Protein AF-A0A3D3RE46-F1 (afdb_monomer_lite)

Sequence (636 aa):
MPFPRSICSVCFSQMTVFLIVMELLYTAPLSAQSDPGNEQPGKTTVLKTFDPQTRKKFDQADKNEDGVLDQAEYLATLKPEHQQVGRRDFLITDQNQNLQMEFNEYHATPSVTLSQRLFPDPVSDRVQEQLTVLLRRFKVSDRNADDQFSEQEFREARITTAISGLAQTSFVDWDRDKNGQISQDEIQLLLEIAYGVRNVDGQLLREPSGRVVNLMLFNHLDSDHNGQLSAGELKPQLKGEQQVQELLKQADQNQDQQLSLEEWKTTTPCWIDPVYYFRRIDKNFDARLDPGELANDTGFHRDLAPYLIPAFDVNADGVLTLYEYLNTPITNPVVKWHVERKDKDNDGMLSEVEFDWDTGLTARSLICDYFALLDRDSNQRLDQGEFFLNTKAKTPRKLFDQADKNKDGVLDQLEYIATLKPEHQRVGRRDFLLSDHNQNQLMEFEEYFSTPSIPVAQRRCPDPVSDRVQQQLAALEELVRERDSNGDGDLSVQEFKESPFRFNIPGLEFTSFTHWDLNRNGQIARQELQLLLEIAYGVRTSDGQLLREPGVRVVNWMLFQHLDHDRNRLLSKGELKSRFKETQELQELLKQADQNQDGQLSLAEWKTTRHCWIDPIYYFKRIDKNFDARLDPEEL

Secondary structure (DSSP, 8-state):
---------------------------------------------------HHHHHHHHHH-SS-SSSB-HHHHHHTS-GGGHHHHHHHHHHH-SS-SS-B-HHHHTTSTTS-GGG-----HHHHHHHHHHHHHHHHHHHH-SS-SSEEEHHHHHHHTGGGTSTT-TT--HHHH-SS-SSEEEHHHHHHHHHHHTTSB-TT--B-B-TTS-EE-HHHHHHH-SS-SSEEEHHHHHHHHSSHHHHHHHHHHH-SS-SSEEEHHHHTTSGGGEE-HHHHHHHH--S-SSSB-HHHHHTSSSHHHHHHHHHHHHH-SS-SSSB-HHHHHTSGGG-TTS-TTSPEE-SS-SSSEETTTS----TTTTHHHHHHHHHHH-TT-SSEE-TTTS-EE--S--HHHHHHHH-SS-SSSEEHHHHHHTS-GGGHHHHHHHHHHH-SS-SSEE-HHHHTTSTTS-GGG-----HHHHHHHHHHHHHHHHHHTT-SSSSSSEEHHHHHS-------TT-TT--HHHH-SS-SSEE-HHHHHHHHHHHTTSB-TTS-BSEETTTEEE-HHHHHHH-SS-SSEEEHHHHTTTS-SSHHHHHHHHHH-SS-SSEEEHHHHTTSTTSEE-HHHHHHHH-SS-SS---TTT-

pLDDT: mean 83.28, std 17.37, range [22.92, 97.56]

Structure (mmCIF, N/CA/C/O backbone):
data_AF-A0A3D3RE46-F1
#
_entry.id   AF-A0A3D3RE46-F1
#
loop_
_atom_site.group_PDB
_atom_site.id
_atom_site.type_symbol
_atom_site.label_atom_id
_atom_site.label_alt_id
_atom_site.label_comp_id
_atom_site.label_asym_id
_atom_site.label_entity_id
_atom_site.label_seq_id
_atom_site.pdbx_PDB_ins_code
_atom_site.Cartn_x
_atom_site.Cartn_y
_atom_site.Cartn_z
_atom_site.occupancy
_atom_site.B_iso_or_equiv
_atom_site.auth_seq_id
_atom_site.auth_comp_id
_atom_site.auth_asym_id
_atom_site.auth_atom_id
_atom_site.pdbx_PDB_model_num
ATOM 1 N N . MET A 1 1 ? -4.884 51.781 26.459 1.00 29.83 1 MET A N 1
ATOM 2 C CA . MET A 1 1 ? -4.281 52.300 25.213 1.00 29.83 1 MET A CA 1
ATOM 3 C C . MET A 1 1 ? -3.743 51.111 24.436 1.00 29.83 1 MET A C 1
ATOM 5 O O . MET A 1 1 ? -3.029 50.323 25.045 1.00 29.83 1 MET A O 1
ATOM 9 N N . PRO A 1 2 ? -4.149 50.919 23.174 1.00 38.12 2 PRO A N 1
ATOM 10 C CA . PRO A 1 2 ? -3.748 49.775 22.366 1.00 38.12 2 PRO A CA 1
ATOM 11 C C . PRO A 1 2 ? -2.429 50.057 21.630 1.00 38.12 2 PRO A C 1
ATOM 13 O O . PRO A 1 2 ? -2.181 51.192 21.230 1.00 38.12 2 PRO A O 1
ATOM 16 N N . PHE A 1 3 ? -1.626 49.017 21.410 1.00 22.92 3 PHE A N 1
ATOM 17 C CA . PHE A 1 3 ? -0.589 48.983 20.373 1.00 22.92 3 PHE A CA 1
ATOM 18 C C . PHE A 1 3 ? -0.947 47.900 19.334 1.00 22.92 3 PHE A C 1
ATOM 20 O O . PHE A 1 3 ? -1.627 46.934 19.692 1.00 22.92 3 PHE A O 1
ATOM 27 N N . PRO A 1 4 ? -0.584 48.086 18.051 1.00 39.44 4 PRO A N 1
ATOM 28 C CA . PRO A 1 4 ? -1.258 47.451 16.923 1.00 39.44 4 PRO A CA 1
ATOM 29 C C . PRO A 1 4 ? -0.578 46.180 16.386 1.00 39.44 4 PRO A C 1
ATOM 31 O O . PRO A 1 4 ? 0.524 45.805 16.773 1.00 39.44 4 PRO A O 1
ATOM 34 N N . ARG A 1 5 ? -1.327 45.547 15.473 1.00 27.81 5 ARG A N 1
ATOM 35 C CA . ARG A 1 5 ? -1.104 44.305 14.721 1.00 27.81 5 ARG A CA 1
ATOM 36 C C . ARG A 1 5 ? -0.152 44.434 13.516 1.00 27.81 5 ARG A C 1
ATOM 38 O O . ARG A 1 5 ? -0.044 45.507 12.932 1.00 27.81 5 ARG A O 1
ATOM 45 N N . SER A 1 6 ? 0.277 43.241 13.070 1.00 26.31 6 SER A N 1
ATOM 46 C CA . SER A 1 6 ? 0.722 42.818 11.721 1.00 26.31 6 SER A CA 1
ATOM 47 C C . SER A 1 6 ? 2.144 43.240 11.325 1.00 26.31 6 SER A C 1
ATOM 49 O O . SER A 1 6 ? 2.565 44.344 11.622 1.00 26.31 6 SER A O 1
ATOM 51 N N . ILE A 1 7 ? 2.969 42.418 10.667 1.00 24.81 7 ILE A N 1
ATOM 52 C CA . ILE A 1 7 ? 2.729 41.457 9.575 1.00 24.81 7 ILE A CA 1
ATOM 53 C C . ILE A 1 7 ? 3.760 40.313 9.713 1.00 24.81 7 ILE A C 1
ATOM 55 O O . ILE A 1 7 ? 4.947 40.593 9.848 1.00 24.81 7 ILE A O 1
ATOM 59 N N . CYS A 1 8 ? 3.346 39.043 9.643 1.00 24.08 8 CYS A N 1
ATOM 60 C CA . CYS A 1 8 ? 4.263 37.930 9.362 1.00 24.08 8 CYS A CA 1
ATOM 61 C C . CYS A 1 8 ? 3.879 37.336 8.008 1.00 24.08 8 CYS A C 1
ATOM 63 O O . CYS A 1 8 ? 2.760 36.864 7.815 1.00 24.08 8 CYS A O 1
ATOM 65 N N . SER A 1 9 ? 4.808 37.474 7.068 1.00 23.09 9 SER A N 1
ATOM 66 C CA . SER A 1 9 ? 4.725 37.027 5.686 1.00 23.09 9 SER A CA 1
ATOM 67 C C . SER A 1 9 ? 4.684 35.501 5.641 1.00 23.09 9 SER A C 1
ATOM 69 O O . SER A 1 9 ? 5.592 34.843 6.142 1.00 23.09 9 SER A O 1
ATOM 71 N N . VAL A 1 10 ? 3.638 34.943 5.038 1.00 26.22 10 VAL A N 1
ATOM 72 C CA . VAL A 1 10 ? 3.577 33.530 4.657 1.00 26.22 10 VAL A CA 1
ATOM 73 C C . VAL A 1 10 ? 4.474 33.363 3.430 1.00 26.22 10 VAL A C 1
ATOM 75 O O . VAL A 1 10 ? 4.185 33.920 2.372 1.00 26.22 10 VAL A O 1
ATOM 78 N N . CYS A 1 11 ? 5.587 32.643 3.573 1.00 23.94 11 CYS A N 1
ATOM 79 C CA . CYS A 1 11 ? 6.398 32.210 2.440 1.00 23.94 11 CYS A CA 1
ATOM 80 C C . CYS A 1 11 ? 5.636 31.122 1.674 1.00 23.94 11 CYS A C 1
ATOM 82 O O . CYS A 1 11 ? 5.596 29.971 2.096 1.00 23.94 11 CYS A O 1
ATOM 84 N N . PHE A 1 12 ? 5.037 31.493 0.544 1.00 23.69 12 PHE A N 1
ATOM 85 C CA . PHE A 1 12 ? 4.689 30.549 -0.513 1.00 23.69 12 PHE A CA 1
ATOM 86 C C . PHE A 1 12 ? 5.993 30.066 -1.160 1.00 23.69 12 PHE A C 1
ATOM 88 O O . PHE A 1 12 ? 6.699 30.853 -1.792 1.00 23.69 12 PHE A O 1
ATOM 95 N N . SER A 1 13 ? 6.333 28.791 -0.974 1.00 25.16 13 SER A N 1
ATOM 96 C CA . SER A 1 13 ? 7.444 28.158 -1.687 1.00 25.16 13 SER A CA 1
ATOM 97 C C . SER A 1 13 ? 7.024 27.921 -3.140 1.00 25.16 13 SER A C 1
ATOM 99 O O . SER A 1 13 ? 6.034 27.241 -3.405 1.00 25.16 13 SER A O 1
ATOM 101 N N . GLN A 1 14 ? 7.739 28.538 -4.080 1.00 24.30 14 GLN A N 1
ATOM 102 C CA . GLN A 1 14 ? 7.546 28.358 -5.516 1.00 24.30 14 GLN A CA 1
ATOM 103 C C . GLN A 1 14 ? 8.017 26.955 -5.928 1.00 24.30 14 GLN A C 1
ATOM 105 O O . GLN A 1 14 ? 9.212 26.661 -5.882 1.00 24.30 14 GLN A O 1
ATOM 110 N N . MET A 1 15 ? 7.092 26.100 -6.373 1.00 26.78 15 MET A N 1
ATOM 111 C CA . MET A 1 15 ? 7.427 24.854 -7.067 1.00 26.78 15 MET A CA 1
ATOM 112 C C . MET A 1 15 ? 8.141 25.181 -8.381 1.00 26.78 15 MET A C 1
ATOM 114 O O . MET A 1 15 ? 7.550 25.731 -9.307 1.00 26.78 15 MET A O 1
ATOM 118 N N . THR A 1 16 ? 9.420 24.824 -8.472 1.00 25.83 16 THR A N 1
ATOM 119 C CA . THR A 1 16 ? 10.149 24.796 -9.741 1.00 25.83 16 THR A CA 1
ATOM 120 C C . THR A 1 16 ? 10.298 23.339 -10.155 1.00 25.83 16 THR A C 1
ATOM 122 O O . THR A 1 16 ? 11.203 22.651 -9.697 1.00 25.83 16 THR A O 1
ATOM 125 N N . VAL A 1 17 ? 9.395 22.861 -11.013 1.00 29.03 17 VAL A N 1
ATOM 126 C CA . VAL A 1 17 ? 9.581 21.601 -11.741 1.00 29.03 17 VAL A CA 1
ATOM 127 C C . VAL A 1 17 ? 10.689 21.836 -12.774 1.00 29.03 17 VAL A C 1
ATOM 129 O O . VAL A 1 17 ? 10.564 22.705 -13.643 1.00 29.03 17 VAL A O 1
ATOM 132 N N . PHE A 1 18 ? 11.809 21.123 -12.639 1.00 24.66 18 PHE A N 1
ATOM 133 C CA . PHE A 1 18 ? 12.880 21.089 -13.635 1.00 24.66 18 PHE A CA 1
ATOM 134 C C . PHE A 1 18 ? 12.578 19.971 -14.639 1.00 24.66 18 PHE A C 1
ATOM 136 O O . PHE A 1 18 ? 12.543 18.801 -14.272 1.00 24.66 18 PHE A O 1
ATOM 143 N N . LEU A 1 19 ? 12.366 20.338 -15.903 1.00 28.62 19 LEU A N 1
ATOM 144 C CA . LEU A 1 19 ? 12.263 19.419 -17.037 1.00 28.62 19 LEU A CA 1
ATOM 145 C C . LEU A 1 19 ? 13.522 19.582 -17.894 1.00 28.62 19 LEU A C 1
ATOM 147 O O . LEU A 1 19 ? 13.825 20.682 -18.357 1.00 28.62 19 LEU A O 1
ATOM 151 N N . ILE A 1 20 ? 14.262 18.489 -18.082 1.00 27.08 20 ILE A N 1
ATOM 152 C CA . ILE A 1 20 ? 15.327 18.396 -19.082 1.00 27.08 20 ILE A CA 1
ATOM 153 C C . ILE A 1 20 ? 14.643 18.059 -20.408 1.00 27.08 20 ILE A C 1
ATOM 155 O O . ILE A 1 20 ? 14.152 16.950 -20.595 1.00 27.08 20 ILE A O 1
ATOM 159 N N . VAL A 1 21 ? 14.586 19.032 -21.316 1.00 23.14 21 VAL A N 1
ATOM 160 C CA . VAL A 1 21 ? 14.157 18.822 -22.703 1.00 23.14 21 VAL A CA 1
ATOM 161 C C . VAL A 1 21 ? 15.353 18.258 -23.470 1.00 23.14 21 VAL A C 1
ATOM 163 O O . VAL A 1 21 ? 16.358 18.949 -23.629 1.00 23.14 21 VAL A O 1
ATOM 166 N N . MET A 1 22 ? 15.267 17.008 -23.930 1.00 26.94 22 MET A N 1
ATOM 167 C CA . MET A 1 22 ? 16.181 16.471 -24.941 1.00 26.94 22 MET A CA 1
ATOM 168 C C . MET A 1 22 ? 15.450 16.386 -26.280 1.00 26.94 22 MET A C 1
ATOM 170 O O . MET A 1 22 ? 14.496 15.626 -26.430 1.00 26.94 22 MET A O 1
ATOM 174 N N . GLU A 1 23 ? 15.909 17.182 -27.246 1.00 23.83 23 GLU A N 1
ATOM 175 C CA . GLU A 1 23 ? 15.525 17.072 -28.651 1.00 23.83 23 GLU A CA 1
ATOM 176 C C . GLU A 1 23 ? 16.027 15.742 -29.226 1.00 23.83 23 GLU A C 1
ATOM 178 O O . GLU A 1 23 ? 17.232 15.511 -29.336 1.00 23.83 23 GLU A O 1
ATOM 183 N N . LEU A 1 24 ? 15.102 14.890 -29.664 1.00 25.38 24 LEU A N 1
ATOM 184 C CA . LEU A 1 24 ? 15.370 13.866 -30.668 1.00 25.38 24 LEU A CA 1
ATOM 185 C C . LEU A 1 24 ? 14.284 13.962 -31.740 1.00 25.38 24 LEU A C 1
ATOM 187 O O . LEU A 1 24 ? 13.120 13.648 -31.513 1.00 25.38 24 LEU A O 1
ATOM 191 N N . LEU A 1 25 ? 14.691 14.430 -32.919 1.00 23.22 25 LEU A N 1
ATOM 192 C CA . LEU A 1 25 ? 13.884 14.443 -34.133 1.00 23.22 25 LEU A CA 1
ATOM 193 C C . LEU A 1 25 ? 13.619 13.003 -34.583 1.00 23.22 25 LEU A C 1
ATOM 195 O O . LEU A 1 25 ? 14.518 12.358 -35.116 1.00 23.22 25 LEU A O 1
ATOM 199 N N . TYR A 1 26 ? 12.383 12.528 -34.444 1.00 26.00 26 TYR A N 1
ATOM 200 C CA . TYR A 1 26 ? 11.872 11.405 -35.228 1.00 26.00 26 TYR A CA 1
ATOM 201 C C . TYR A 1 26 ? 10.433 11.690 -35.655 1.00 26.00 26 TYR A C 1
ATOM 203 O O . TYR A 1 26 ? 9.526 11.793 -34.838 1.00 26.00 26 TYR A O 1
ATOM 211 N N . THR A 1 27 ? 10.239 11.822 -36.965 1.00 25.58 27 THR A N 1
ATOM 212 C CA . THR A 1 27 ? 8.927 11.762 -37.610 1.00 25.58 27 THR A CA 1
ATOM 213 C C . THR A 1 27 ? 8.764 10.355 -38.178 1.00 25.58 27 THR A C 1
ATOM 215 O O . THR A 1 27 ? 9.603 9.896 -38.951 1.00 25.58 27 THR A O 1
ATOM 218 N N . ALA A 1 28 ? 7.700 9.655 -37.796 1.00 23.77 28 ALA A N 1
ATOM 219 C CA . ALA A 1 28 ? 7.234 8.459 -38.489 1.00 23.77 28 ALA A CA 1
ATOM 220 C C . ALA A 1 28 ? 5.697 8.491 -38.518 1.00 23.77 28 ALA A C 1
ATOM 222 O O . ALA A 1 28 ? 5.090 8.761 -37.482 1.00 23.77 28 ALA A O 1
ATOM 223 N N . PRO A 1 29 ? 5.053 8.264 -39.676 1.00 25.03 29 PRO A N 1
ATOM 224 C CA . PRO A 1 29 ? 3.605 8.284 -39.771 1.00 25.03 29 PRO A CA 1
ATOM 225 C C . PRO A 1 29 ? 3.056 6.910 -39.378 1.00 25.03 29 PRO A C 1
ATOM 227 O O . PRO A 1 29 ? 3.472 5.890 -39.924 1.00 25.03 29 PRO A O 1
ATOM 230 N N . LEU A 1 30 ? 2.088 6.880 -38.468 1.00 25.97 30 LEU A N 1
ATOM 231 C CA . LEU A 1 30 ? 1.232 5.717 -38.256 1.00 25.97 30 LEU A CA 1
ATOM 232 C C . LEU A 1 30 ? -0.183 6.110 -38.668 1.00 25.97 30 LEU A C 1
ATOM 234 O O . LEU A 1 30 ? -0.913 6.743 -37.915 1.00 25.97 30 LEU A O 1
ATOM 238 N N . SER A 1 31 ? -0.550 5.750 -39.900 1.00 26.19 31 SER A N 1
ATOM 239 C CA . SER A 1 31 ? -1.950 5.610 -40.289 1.00 26.19 31 SER A CA 1
ATOM 240 C C . SER A 1 31 ? -2.293 4.126 -40.269 1.00 26.19 31 SER A C 1
ATOM 242 O O . SER A 1 31 ? -1.742 3.358 -41.060 1.00 26.19 31 SER A O 1
ATOM 244 N N . ALA A 1 32 ? -3.220 3.731 -39.411 1.00 24.84 32 ALA A N 1
ATOM 245 C CA . ALA A 1 32 ? -4.003 2.521 -39.597 1.00 24.84 32 ALA A CA 1
ATOM 246 C C . ALA A 1 32 ? -5.368 2.761 -38.949 1.00 24.84 32 ALA A C 1
ATOM 248 O O . ALA A 1 32 ? -5.522 2.676 -37.736 1.00 24.84 32 ALA A O 1
ATOM 249 N N . GLN A 1 33 ? -6.338 3.135 -39.782 1.00 26.25 33 GLN A N 1
ATOM 250 C CA . GLN A 1 33 ? -7.754 3.071 -39.438 1.00 26.25 33 GLN A CA 1
ATOM 251 C C . GLN A 1 33 ? -8.125 1.602 -39.200 1.00 26.25 33 GLN A C 1
ATOM 253 O O . GLN A 1 33 ? -7.774 0.748 -40.016 1.00 26.25 33 GLN A O 1
ATOM 258 N N . SER A 1 34 ? -8.854 1.317 -38.124 1.00 25.66 34 SER A N 1
ATOM 259 C CA . SER A 1 34 ? -9.624 0.078 -37.993 1.00 25.66 34 SER A CA 1
ATOM 260 C C . SER A 1 34 ? -11.085 0.438 -37.724 1.00 25.66 34 SER A C 1
ATOM 262 O O . SER A 1 34 ? -11.384 1.258 -36.859 1.00 25.66 34 SER A O 1
ATOM 264 N N . ASP A 1 35 ? -11.964 -0.112 -38.563 1.00 24.55 35 ASP A N 1
ATOM 265 C CA . ASP A 1 35 ? -13.424 -0.045 -38.455 1.00 24.55 35 ASP A CA 1
ATOM 266 C C . ASP A 1 35 ? -13.905 -0.882 -37.252 1.00 24.55 35 ASP A C 1
ATOM 268 O O . ASP A 1 35 ? -13.325 -1.938 -36.981 1.00 24.55 35 ASP A O 1
ATOM 272 N N . PRO A 1 36 ? -14.979 -0.475 -36.550 1.00 27.50 36 PRO A N 1
ATOM 273 C CA . PRO A 1 36 ? -15.472 -1.171 -35.374 1.00 27.50 36 PRO A CA 1
ATOM 274 C C . PRO A 1 36 ? -16.465 -2.259 -35.790 1.00 27.50 36 PRO A C 1
ATOM 276 O O . PRO A 1 36 ? -17.552 -1.980 -36.298 1.00 27.50 36 PRO A O 1
ATOM 279 N N . GLY A 1 37 ? -16.119 -3.520 -35.554 1.00 25.09 37 GLY A N 1
ATOM 280 C CA . GLY A 1 37 ? -17.074 -4.600 -35.740 1.00 25.09 37 GLY A CA 1
ATOM 281 C C . GLY A 1 37 ? -16.471 -5.979 -35.569 1.00 25.09 37 GLY A C 1
ATOM 282 O O . GLY A 1 37 ? -15.948 -6.536 -36.528 1.00 25.09 37 GLY A O 1
ATOM 283 N N . ASN A 1 38 ? -16.714 -6.550 -34.387 1.00 27.88 38 ASN A N 1
ATOM 284 C CA . ASN A 1 38 ? -16.728 -7.987 -34.107 1.00 27.88 38 ASN A CA 1
ATOM 285 C C . ASN A 1 38 ? -15.382 -8.632 -33.721 1.00 27.88 38 ASN A C 1
ATOM 287 O O . ASN A 1 38 ? -14.780 -9.338 -34.524 1.00 27.88 38 ASN A O 1
ATOM 291 N N . GLU A 1 39 ? -14.988 -8.503 -32.451 1.00 25.09 39 GLU A N 1
ATOM 292 C CA . GLU A 1 39 ? -14.120 -9.485 -31.785 1.00 25.09 39 GLU A CA 1
ATOM 293 C C . GLU A 1 39 ? -14.696 -9.817 -30.398 1.00 25.09 39 GLU A C 1
ATOM 295 O O . GLU A 1 39 ? -14.944 -8.930 -29.586 1.00 25.09 39 GLU A O 1
ATOM 300 N N . GLN A 1 40 ? -14.974 -11.105 -30.168 1.00 25.12 40 GLN A N 1
ATOM 301 C CA . GLN A 1 40 ? -15.312 -11.671 -28.859 1.00 25.12 40 GLN A CA 1
ATOM 302 C C . GLN A 1 40 ? -14.033 -11.832 -28.015 1.00 25.12 40 GLN A C 1
ATOM 304 O O . GLN A 1 40 ? -12.970 -12.092 -28.588 1.00 25.12 40 GLN A O 1
ATOM 309 N N . PRO A 1 41 ? -14.105 -11.766 -26.674 1.00 29.50 41 PRO A N 1
ATOM 310 C CA . PRO A 1 41 ? -12.934 -11.782 -25.814 1.00 29.50 41 PRO A CA 1
ATOM 311 C C . PRO A 1 41 ? -12.558 -13.230 -25.504 1.00 29.50 41 PRO A C 1
ATOM 313 O O . PRO A 1 41 ? -13.207 -13.936 -24.737 1.00 29.50 41 PRO A O 1
ATOM 316 N N . GLY A 1 42 ? -11.489 -13.698 -26.136 1.00 26.16 42 GLY A N 1
ATOM 317 C CA . GLY A 1 42 ? -10.879 -14.982 -25.836 1.00 26.16 42 GLY A CA 1
ATOM 318 C C . GLY A 1 42 ? -9.372 -14.818 -25.780 1.00 26.16 42 GLY A C 1
ATOM 319 O O . GLY A 1 42 ? -8.736 -14.782 -26.824 1.00 26.16 42 GLY A O 1
ATOM 320 N N . LYS A 1 43 ? -8.815 -14.733 -24.563 1.00 33.62 43 LYS A N 1
ATOM 321 C CA . LYS A 1 43 ? -7.374 -14.826 -24.259 1.00 33.62 43 LYS A CA 1
ATOM 322 C C . LYS A 1 43 ? -6.462 -14.167 -25.301 1.00 33.62 43 LYS A C 1
ATOM 324 O O . LYS A 1 43 ? -5.667 -14.842 -25.952 1.00 33.62 43 LYS A O 1
ATOM 329 N N . THR A 1 44 ? -6.507 -12.846 -25.404 1.00 25.31 44 THR A N 1
ATOM 330 C CA . THR A 1 44 ? -5.494 -12.107 -26.159 1.00 25.31 44 THR A CA 1
ATOM 331 C C . THR A 1 44 ? -4.501 -11.485 -25.188 1.00 25.31 44 THR A C 1
ATOM 333 O O . THR A 1 44 ? -4.425 -10.272 -25.023 1.00 25.31 44 THR A O 1
ATOM 336 N N . THR A 1 45 ? -3.628 -12.323 -24.616 1.00 29.20 45 THR A N 1
ATOM 337 C CA . THR A 1 45 ? -2.221 -11.918 -24.605 1.00 29.20 45 THR A CA 1
ATOM 338 C C . THR A 1 45 ? -1.901 -11.711 -26.076 1.00 29.20 45 THR A C 1
ATOM 340 O O . THR A 1 45 ? -1.714 -12.678 -26.815 1.00 29.20 45 THR A O 1
ATOM 343 N N . VAL A 1 46 ? -1.960 -10.468 -26.555 1.00 30.94 46 VAL A N 1
ATOM 344 C CA . VAL A 1 46 ? -1.400 -10.129 -27.857 1.00 30.94 46 VAL A CA 1
ATOM 345 C C . VAL A 1 46 ? 0.094 -10.381 -27.695 1.00 30.94 46 VAL A C 1
ATOM 347 O O . VAL A 1 46 ? 0.860 -9.485 -27.347 1.00 30.94 46 VAL A O 1
ATOM 350 N N . LEU A 1 47 ? 0.512 -11.629 -27.914 1.00 35.00 47 LEU A N 1
ATOM 351 C CA . LEU A 1 47 ? 1.846 -11.953 -28.370 1.00 35.00 47 LEU A CA 1
ATOM 352 C C . LEU A 1 47 ? 1.979 -11.181 -29.679 1.00 35.00 47 LEU A C 1
ATOM 354 O O . LEU A 1 47 ? 1.661 -11.689 -30.754 1.00 35.00 47 LEU A O 1
ATOM 358 N N . LYS A 1 48 ? 2.387 -9.908 -29.585 1.00 44.66 48 LYS A N 1
ATOM 359 C CA . LYS A 1 48 ? 3.005 -9.209 -30.706 1.00 44.66 48 LYS A CA 1
ATOM 360 C C . LYS A 1 48 ? 4.041 -10.200 -31.205 1.00 44.66 48 LYS A C 1
ATOM 362 O O . LYS A 1 48 ? 4.955 -10.535 -30.457 1.00 44.66 48 LYS A O 1
ATOM 367 N N . THR A 1 49 ? 3.848 -10.730 -32.409 1.00 48.28 49 THR A N 1
ATOM 368 C CA . THR A 1 49 ? 4.817 -11.615 -33.057 1.00 48.28 49 THR A CA 1
ATOM 369 C C . THR A 1 49 ? 6.190 -10.985 -32.880 1.00 48.28 49 THR A C 1
ATOM 371 O O . THR A 1 49 ? 6.408 -9.874 -33.374 1.00 48.28 49 THR A O 1
ATOM 374 N N . PHE A 1 50 ? 7.042 -11.631 -32.080 1.00 62.69 50 PHE A N 1
ATOM 375 C CA . PHE A 1 50 ? 8.299 -11.043 -31.637 1.00 62.69 50 PHE A CA 1
ATOM 376 C C . PHE A 1 50 ? 9.118 -10.611 -32.849 1.00 62.69 50 PHE A C 1
ATOM 378 O O . PHE A 1 50 ? 9.165 -11.320 -33.857 1.00 62.69 50 PHE A O 1
ATOM 385 N N . ASP A 1 51 ? 9.745 -9.437 -32.756 1.00 72.31 51 ASP A N 1
ATOM 386 C CA . ASP A 1 51 ? 10.579 -8.920 -33.834 1.00 72.31 51 ASP A CA 1
ATOM 387 C C . ASP A 1 51 ? 11.704 -9.926 -34.132 1.00 72.31 51 ASP A C 1
ATOM 389 O O . ASP A 1 51 ? 12.537 -10.191 -33.252 1.00 72.31 51 ASP A O 1
ATOM 393 N N . PRO A 1 52 ? 11.772 -10.479 -35.359 1.00 80.25 52 PRO A N 1
ATOM 394 C CA . PRO A 1 52 ? 12.823 -11.414 -35.742 1.00 80.25 52 PRO A CA 1
ATOM 395 C C . PRO A 1 52 ? 14.233 -10.852 -35.521 1.00 80.25 52 PRO A C 1
ATOM 397 O O . PRO A 1 52 ? 15.180 -11.618 -35.338 1.00 80.25 52 PRO A O 1
ATOM 400 N N . GLN A 1 53 ? 14.398 -9.522 -35.521 1.00 84.69 53 GLN A N 1
ATOM 401 C CA . GLN A 1 53 ? 15.685 -8.891 -35.233 1.00 84.69 53 GLN A CA 1
ATOM 402 C C . GLN A 1 53 ? 16.104 -9.030 -33.767 1.00 84.69 53 GLN A C 1
ATOM 404 O O . GLN A 1 53 ? 17.282 -9.269 -33.504 1.00 84.69 53 GLN A O 1
ATOM 409 N N . THR A 1 54 ? 15.169 -8.910 -32.822 1.00 86.62 54 THR A N 1
ATOM 410 C CA . THR A 1 54 ? 15.444 -9.069 -31.386 1.00 86.62 54 THR A CA 1
ATOM 411 C C . THR A 1 54 ? 15.815 -10.511 -31.071 1.00 86.62 54 THR A C 1
ATOM 413 O O . THR A 1 54 ? 16.832 -10.745 -30.419 1.00 86.62 54 THR A O 1
ATOM 416 N N . ARG A 1 55 ? 15.086 -11.478 -31.646 1.00 89.56 55 ARG A N 1
ATOM 417 C CA . ARG A 1 55 ? 15.428 -12.901 -31.525 1.00 89.56 55 ARG A CA 1
ATOM 418 C C . ARG A 1 55 ? 16.818 -13.214 -32.065 1.00 89.56 55 ARG A C 1
ATOM 420 O O . ARG A 1 55 ? 17.618 -13.840 -31.385 1.00 89.56 55 ARG A O 1
ATOM 427 N N . LYS A 1 56 ? 17.153 -12.677 -33.238 1.00 89.69 56 LYS A N 1
ATOM 428 C CA . LYS A 1 56 ? 18.483 -12.854 -33.825 1.00 89.69 56 LYS A CA 1
ATOM 429 C C . LYS A 1 56 ? 19.607 -12.283 -32.952 1.00 89.69 56 LYS A C 1
ATOM 431 O O . LYS A 1 56 ? 20.695 -12.844 -32.956 1.00 89.69 56 LYS A O 1
ATOM 436 N N . LYS A 1 57 ? 19.386 -11.167 -32.245 1.00 91.00 57 LYS A N 1
ATOM 437 C CA . LYS A 1 57 ? 20.385 -10.611 -31.312 1.00 91.00 57 LYS A CA 1
ATOM 438 C C . LYS A 1 57 ? 20.584 -11.513 -30.095 1.00 91.00 57 LYS A C 1
ATOM 440 O O . LYS A 1 57 ? 21.726 -11.706 -29.697 1.00 91.00 57 LYS A O 1
ATOM 445 N N . PHE A 1 58 ? 19.498 -12.063 -29.554 1.00 92.94 58 PHE A N 1
ATOM 446 C CA . PHE A 1 58 ? 19.542 -13.035 -28.463 1.00 92.94 58 PHE A CA 1
ATOM 447 C C . PHE A 1 58 ? 20.305 -14.299 -28.873 1.00 92.94 58 PHE A C 1
ATOM 449 O O . PHE A 1 58 ? 21.320 -14.612 -28.267 1.00 92.94 58 PHE A O 1
ATOM 456 N N . ASP A 1 59 ? 19.925 -14.931 -29.989 1.00 92.81 59 ASP A N 1
ATOM 457 C CA . ASP A 1 59 ? 20.594 -16.147 -30.482 1.00 92.81 59 ASP A CA 1
ATOM 458 C C . ASP A 1 59 ? 22.075 -15.898 -30.859 1.00 92.81 59 ASP A C 1
ATOM 460 O O . ASP A 1 59 ? 22.879 -16.816 -30.932 1.00 92.81 59 ASP A O 1
ATOM 464 N N . GLN A 1 60 ? 22.466 -14.650 -31.155 1.00 91.88 60 GLN A N 1
ATOM 465 C CA . GLN A 1 60 ? 23.873 -14.287 -31.381 1.00 91.88 60 GLN A CA 1
ATOM 466 C C . GLN A 1 60 ? 24.672 -14.128 -30.083 1.00 91.88 60 GLN A C 1
ATOM 468 O O . GLN A 1 60 ? 25.908 -14.239 -30.115 1.00 91.88 60 GLN A O 1
ATOM 473 N N . ALA A 1 61 ? 23.990 -13.776 -28.995 1.00 91.75 61 ALA A N 1
ATOM 474 C CA . ALA A 1 61 ? 24.558 -13.625 -27.667 1.00 91.75 61 ALA A CA 1
ATOM 475 C C . ALA A 1 61 ? 24.748 -14.990 -26.995 1.00 91.75 61 ALA A C 1
ATOM 477 O O . ALA A 1 61 ? 25.802 -15.190 -26.400 1.00 91.75 61 ALA A O 1
ATOM 478 N N . ASP A 1 62 ? 23.796 -15.905 -27.194 1.00 94.69 62 ASP A N 1
ATOM 479 C CA . ASP A 1 62 ? 23.818 -17.299 -26.740 1.00 94.69 62 ASP A CA 1
ATOM 480 C C . ASP A 1 62 ? 24.946 -18.052 -27.469 1.00 94.69 62 ASP A C 1
ATOM 482 O O . ASP A 1 62 ? 24.872 -18.329 -28.670 1.00 94.69 62 ASP A O 1
ATOM 486 N N . LYS A 1 63 ? 26.077 -18.270 -26.788 1.00 93.81 63 LYS A N 1
ATOM 487 C CA . LYS A 1 63 ? 27.276 -18.877 -27.391 1.00 93.81 63 LYS A CA 1
ATOM 488 C C . LYS A 1 63 ? 27.286 -20.382 -27.257 1.00 93.81 63 LYS A C 1
ATOM 490 O O . LYS A 1 63 ? 27.958 -21.038 -28.060 1.00 93.81 63 LYS A O 1
ATOM 495 N N . ASN A 1 64 ? 26.646 -20.900 -26.221 1.00 92.62 64 ASN A N 1
ATOM 496 C CA . ASN A 1 64 ? 26.595 -22.323 -25.939 1.00 92.62 64 ASN A CA 1
ATOM 497 C C . ASN A 1 64 ? 25.346 -23.001 -26.551 1.00 92.62 64 ASN A C 1
ATOM 499 O O . ASN A 1 64 ? 25.295 -24.232 -26.557 1.00 92.62 64 ASN A O 1
ATOM 503 N N . GLU A 1 65 ? 24.433 -22.217 -27.136 1.00 92.56 65 GLU A N 1
ATOM 504 C CA . GLU A 1 65 ? 23.176 -22.629 -27.771 1.00 92.56 65 GLU A CA 1
ATOM 505 C C . GLU A 1 65 ? 22.232 -23.367 -26.802 1.00 92.56 65 GLU A C 1
ATOM 507 O O . GLU A 1 65 ? 21.504 -24.281 -27.207 1.00 92.56 65 GLU A O 1
ATOM 512 N N . ASP A 1 66 ? 22.256 -23.005 -25.514 1.00 93.00 66 ASP A N 1
ATOM 513 C CA . ASP A 1 66 ? 21.401 -23.605 -24.483 1.00 93.00 66 ASP A CA 1
ATOM 514 C C . ASP A 1 66 ? 20.016 -22.940 -24.367 1.00 93.00 66 ASP A C 1
ATOM 516 O O . ASP A 1 66 ? 19.126 -23.474 -23.696 1.00 93.00 66 ASP A O 1
ATOM 520 N N . GLY A 1 67 ? 19.793 -21.845 -25.101 1.00 92.38 67 GLY A N 1
ATOM 521 C CA . GLY A 1 67 ? 18.519 -21.141 -25.183 1.00 92.38 67 GLY A CA 1
ATOM 522 C C . GLY A 1 67 ? 18.295 -20.094 -24.091 1.00 92.38 67 GLY A C 1
ATOM 523 O O . GLY A 1 67 ? 17.214 -19.494 -24.071 1.00 92.38 67 GLY A O 1
ATOM 524 N N . VAL A 1 68 ? 19.280 -19.849 -23.227 1.00 95.00 68 VAL A N 1
ATOM 525 C CA . VAL A 1 68 ? 19.307 -18.767 -22.234 1.00 95.00 68 VAL A CA 1
ATOM 526 C C . VAL A 1 68 ? 20.603 -17.963 -22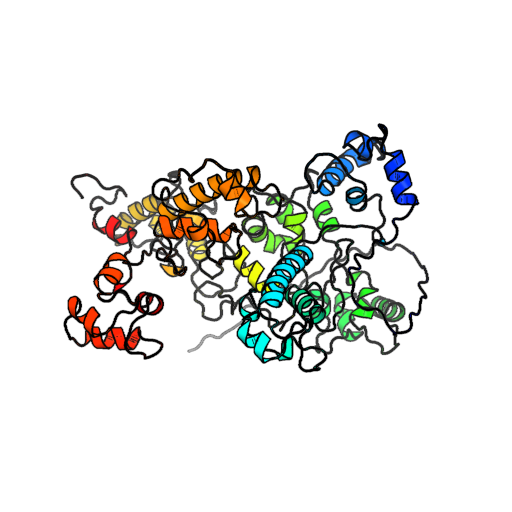.381 1.00 95.00 68 VAL A C 1
ATOM 528 O O . VAL A 1 68 ? 21.507 -18.362 -23.100 1.00 95.00 68 VAL A O 1
ATOM 531 N N . LEU A 1 69 ? 20.689 -16.786 -21.757 1.00 95.62 69 LEU A N 1
ATOM 532 C CA . LEU A 1 69 ? 21.954 -16.051 -21.661 1.00 95.62 69 LEU A CA 1
ATOM 533 C C . LEU A 1 69 ? 22.432 -16.041 -20.222 1.00 95.62 69 LEU A C 1
ATOM 535 O O . LEU A 1 69 ? 21.729 -15.544 -19.340 1.00 95.62 69 LEU A O 1
ATOM 539 N N . ASP A 1 70 ? 23.658 -16.489 -19.988 1.00 95.50 70 ASP A N 1
ATOM 540 C CA . ASP A 1 70 ? 24.323 -16.179 -18.729 1.00 95.50 70 ASP A CA 1
ATOM 541 C C . ASP A 1 70 ? 24.822 -14.716 -18.701 1.00 95.50 70 ASP A C 1
ATOM 543 O O . ASP A 1 70 ? 24.818 -13.976 -19.699 1.00 95.50 70 ASP A O 1
ATOM 547 N N . GLN A 1 71 ? 25.269 -14.261 -17.528 1.00 94.94 71 GLN A N 1
ATOM 548 C CA . GLN A 1 71 ? 25.766 -12.894 -17.378 1.00 94.94 71 GLN A CA 1
ATOM 549 C C . GLN A 1 71 ? 26.973 -12.614 -18.293 1.00 94.94 71 GLN A C 1
ATOM 551 O O . GLN A 1 71 ? 27.107 -11.506 -18.813 1.00 94.94 71 GLN A O 1
ATOM 556 N N . ALA A 1 72 ? 27.873 -13.577 -18.496 1.00 95.12 72 ALA A N 1
ATOM 557 C CA . ALA A 1 72 ? 29.065 -13.372 -19.313 1.00 95.12 72 ALA A CA 1
ATOM 558 C C . ALA A 1 72 ? 28.709 -13.221 -20.800 1.00 95.12 72 ALA A C 1
ATOM 560 O O . ALA A 1 72 ? 29.249 -12.332 -21.466 1.00 95.12 72 ALA A O 1
ATOM 561 N N . GLU A 1 73 ? 27.780 -14.032 -21.299 1.00 95.38 73 GLU A N 1
ATOM 562 C CA . GLU A 1 73 ? 27.246 -13.969 -22.658 1.00 95.38 73 GLU A CA 1
ATOM 563 C C . GLU A 1 73 ? 26.556 -12.633 -22.925 1.00 95.38 73 GLU A C 1
ATOM 565 O O . GLU A 1 73 ? 26.898 -11.942 -23.891 1.00 95.38 73 GLU A O 1
ATOM 570 N N . TYR A 1 74 ? 25.671 -12.199 -22.022 1.00 94.94 74 TYR A N 1
ATOM 571 C CA . TYR A 1 74 ? 25.018 -10.896 -22.135 1.00 94.94 74 TYR A CA 1
ATOM 572 C C . TYR A 1 74 ? 26.035 -9.746 -22.134 1.00 94.94 74 TYR A C 1
ATOM 574 O O . TYR A 1 74 ? 26.010 -8.883 -23.018 1.00 94.94 74 TYR A O 1
ATOM 582 N N . LEU A 1 75 ? 26.987 -9.742 -21.196 1.00 94.81 75 LEU A N 1
ATOM 583 C CA . LEU A 1 75 ? 28.012 -8.698 -21.107 1.00 94.81 75 LEU A CA 1
ATOM 584 C C . LEU A 1 75 ? 28.961 -8.676 -22.311 1.00 94.81 75 LEU A C 1
ATOM 586 O O . LEU A 1 75 ? 29.477 -7.607 -22.650 1.00 94.81 75 LEU A O 1
ATOM 590 N N . ALA A 1 76 ? 29.186 -9.814 -22.971 1.00 93.81 76 ALA A N 1
ATOM 591 C CA . ALA A 1 76 ? 29.997 -9.893 -24.184 1.00 93.81 76 ALA A CA 1
ATOM 592 C C . ALA A 1 76 ? 29.345 -9.180 -25.383 1.00 93.81 76 ALA A C 1
ATOM 594 O O . ALA A 1 76 ? 30.045 -8.805 -26.327 1.00 93.81 76 ALA A O 1
ATOM 595 N N . THR A 1 77 ? 28.027 -8.948 -25.346 1.00 91.06 77 THR A N 1
ATOM 596 C CA . THR A 1 77 ? 27.321 -8.137 -26.356 1.00 91.06 77 THR A CA 1
ATOM 597 C C . T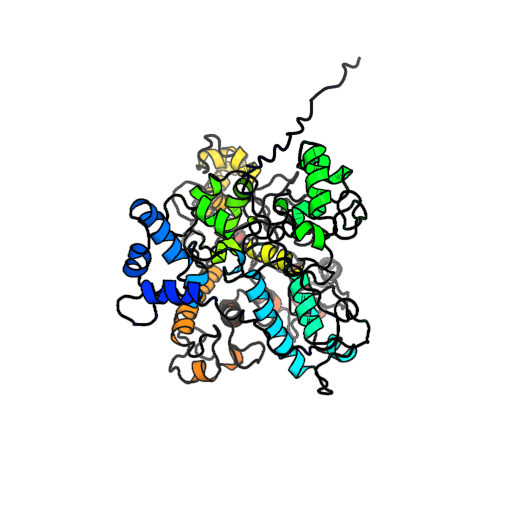HR A 1 77 ? 27.544 -6.634 -26.180 1.00 91.06 77 THR A C 1
ATOM 599 O O . THR A 1 77 ? 27.324 -5.856 -27.113 1.00 91.06 77 THR A O 1
ATOM 602 N N . LEU A 1 78 ? 27.991 -6.216 -24.994 1.00 91.88 78 LEU A N 1
ATOM 603 C CA . LEU A 1 78 ? 28.150 -4.820 -24.618 1.00 91.88 78 LEU A CA 1
ATOM 604 C C . LEU A 1 78 ? 29.598 -4.363 -24.785 1.00 91.88 78 LEU A C 1
ATOM 606 O O . LEU A 1 78 ? 30.558 -5.128 -24.682 1.00 91.88 78 LEU A O 1
ATOM 610 N N . LYS A 1 79 ? 29.769 -3.058 -25.001 1.00 92.38 79 LYS A N 1
ATOM 611 C CA . LYS A 1 79 ? 31.100 -2.447 -24.967 1.00 92.38 79 LYS A CA 1
ATOM 612 C C . LYS A 1 79 ? 31.668 -2.485 -23.539 1.00 92.38 79 LYS A C 1
ATOM 614 O O . LYS A 1 79 ? 30.881 -2.378 -22.595 1.00 92.38 79 LYS A O 1
ATOM 619 N N . PRO A 1 80 ? 33.001 -2.565 -23.353 1.00 92.62 80 PRO A N 1
ATOM 620 C CA . PRO A 1 80 ? 33.625 -2.615 -22.027 1.00 92.62 80 PRO A CA 1
ATOM 621 C C . PRO A 1 80 ? 33.159 -1.506 -21.073 1.00 92.62 80 PRO A C 1
ATOM 623 O O . PRO A 1 80 ? 32.870 -1.772 -19.910 1.00 92.62 80 PRO A O 1
ATOM 626 N N . GLU A 1 81 ? 32.999 -0.278 -21.572 1.00 92.62 81 GLU A N 1
ATOM 627 C CA . GLU A 1 81 ? 32.520 0.877 -20.803 1.00 92.62 81 GLU A CA 1
ATOM 628 C C . GLU A 1 81 ? 31.058 0.769 -20.328 1.00 92.62 81 GLU A C 1
ATOM 630 O O . GLU A 1 81 ? 30.625 1.548 -19.482 1.00 92.62 81 GLU A O 1
ATOM 635 N N . HIS A 1 82 ? 30.288 -0.184 -20.855 1.00 91.44 82 HIS A N 1
ATOM 636 C CA . HIS A 1 82 ? 28.893 -0.429 -20.487 1.00 91.44 82 HIS A CA 1
ATOM 637 C C . HIS A 1 82 ? 28.705 -1.709 -19.673 1.00 91.44 82 HIS A C 1
ATOM 639 O O . HIS A 1 82 ? 27.587 -1.991 -19.259 1.00 91.44 82 HIS A O 1
ATOM 645 N N . GLN A 1 83 ? 29.766 -2.471 -19.391 1.00 92.31 83 GLN A N 1
ATOM 646 C CA . GLN A 1 83 ? 29.628 -3.751 -18.692 1.00 92.31 83 GLN A CA 1
ATOM 647 C C . GLN A 1 83 ? 29.152 -3.604 -17.243 1.00 92.31 83 GLN A C 1
ATOM 649 O O . GLN A 1 83 ? 28.414 -4.460 -16.773 1.00 92.31 83 GLN A O 1
ATOM 654 N N . GLN A 1 84 ? 29.518 -2.530 -16.533 1.00 91.44 84 GLN A N 1
ATOM 655 C CA . GLN A 1 84 ? 29.013 -2.297 -15.172 1.00 91.44 84 GLN A CA 1
ATOM 656 C C . GLN A 1 84 ? 27.495 -2.065 -15.172 1.00 91.44 84 GLN A C 1
ATOM 658 O O . GLN A 1 84 ? 26.771 -2.725 -14.437 1.00 91.44 84 GLN A O 1
ATOM 663 N N . VAL A 1 85 ? 27.013 -1.193 -16.062 1.00 92.31 85 VAL A N 1
ATOM 664 C CA . VAL A 1 85 ? 25.575 -0.939 -16.258 1.00 92.31 85 VAL A CA 1
ATOM 665 C C . VAL A 1 85 ? 24.864 -2.202 -16.754 1.00 92.31 85 VAL A C 1
ATOM 667 O O . VAL A 1 85 ? 23.774 -2.522 -16.298 1.00 92.31 85 VAL A O 1
ATOM 670 N N . GLY A 1 86 ? 25.518 -2.963 -17.633 1.00 93.38 86 GLY A N 1
ATOM 671 C CA . GLY A 1 86 ? 25.029 -4.243 -18.127 1.00 93.38 86 GLY A CA 1
ATOM 672 C C . GLY A 1 86 ? 24.846 -5.289 -17.031 1.00 93.38 86 GLY A C 1
ATOM 673 O O . GLY A 1 86 ? 23.880 -6.037 -17.082 1.00 93.38 86 GLY A O 1
ATOM 674 N N . ARG A 1 87 ? 25.718 -5.334 -16.014 1.00 94.75 87 ARG A N 1
ATOM 675 C CA . ARG A 1 87 ? 25.553 -6.260 -14.879 1.00 94.75 87 ARG A CA 1
ATOM 676 C C . ARG A 1 87 ? 24.270 -5.971 -14.121 1.00 94.75 87 ARG A C 1
ATOM 678 O O . ARG A 1 87 ? 23.505 -6.895 -13.881 1.00 94.75 87 ARG A O 1
ATOM 685 N N . ARG A 1 88 ? 24.021 -4.696 -13.815 1.00 95.00 88 ARG A N 1
ATOM 686 C CA . ARG A 1 88 ? 22.756 -4.261 -13.222 1.00 95.00 88 ARG A CA 1
ATOM 687 C C . ARG A 1 88 ? 21.581 -4.640 -14.110 1.00 95.00 88 ARG A C 1
ATOM 689 O O . ARG A 1 88 ? 20.626 -5.229 -13.633 1.00 95.00 88 ARG A O 1
ATOM 696 N N . ASP A 1 89 ? 21.636 -4.301 -15.397 1.00 94.12 89 ASP A N 1
ATOM 697 C CA . ASP A 1 89 ? 20.507 -4.551 -16.294 1.00 94.12 89 ASP A CA 1
ATOM 698 C C . ASP A 1 89 ? 20.199 -6.046 -16.428 1.00 94.12 89 ASP A C 1
ATOM 700 O O . ASP A 1 89 ? 19.026 -6.384 -16.484 1.00 94.12 89 ASP A O 1
ATOM 704 N N . PHE A 1 90 ? 21.216 -6.914 -16.404 1.00 94.88 90 PHE A N 1
ATOM 705 C CA . PHE A 1 90 ? 21.044 -8.366 -16.341 1.00 94.88 90 PHE A CA 1
ATOM 706 C C . PHE A 1 90 ? 20.271 -8.791 -15.085 1.00 94.88 90 PHE A C 1
ATOM 708 O O . PHE A 1 90 ? 19.282 -9.505 -15.194 1.00 94.88 90 PHE A O 1
ATOM 715 N N . LEU A 1 91 ? 20.684 -8.302 -13.911 1.00 94.19 91 LEU A N 1
ATOM 716 C CA . LEU A 1 91 ? 20.029 -8.613 -12.634 1.00 94.19 91 LEU A CA 1
ATOM 717 C C . LEU A 1 91 ? 18.599 -8.062 -12.557 1.00 94.19 91 LEU A C 1
ATOM 719 O O . LEU A 1 91 ? 17.724 -8.710 -12.006 1.00 94.19 91 LEU A O 1
ATOM 723 N N . ILE A 1 92 ? 18.343 -6.881 -13.130 1.00 92.50 92 ILE A N 1
ATOM 724 C CA . ILE A 1 92 ? 16.994 -6.299 -13.208 1.00 92.50 92 ILE A CA 1
ATOM 725 C C . ILE A 1 92 ? 16.060 -7.170 -14.061 1.00 92.50 92 ILE A C 1
ATOM 727 O O . ILE A 1 92 ? 14.860 -7.227 -13.798 1.00 92.50 92 ILE A O 1
ATOM 731 N N . THR A 1 93 ? 16.580 -7.763 -15.137 1.00 91.25 93 THR A N 1
ATOM 732 C CA . THR A 1 93 ? 15.775 -8.566 -16.065 1.00 91.25 93 THR A CA 1
ATOM 733 C C . THR A 1 93 ? 15.596 -10.015 -15.633 1.00 91.25 93 THR A C 1
ATOM 735 O O . THR A 1 93 ? 14.657 -10.632 -16.115 1.00 91.25 93 THR A O 1
ATOM 738 N N . ASP A 1 94 ? 16.467 -10.525 -14.760 1.00 90.50 94 ASP A N 1
ATOM 739 C CA . ASP A 1 94 ? 16.413 -11.867 -14.165 1.00 90.50 94 ASP A CA 1
ATOM 740 C C . ASP A 1 94 ? 15.316 -11.919 -13.088 1.00 90.50 94 ASP A C 1
ATOM 742 O O . ASP A 1 94 ? 15.548 -11.687 -11.899 1.00 90.50 94 ASP A O 1
ATOM 746 N N . GLN A 1 95 ? 14.076 -12.131 -13.527 1.00 82.12 95 GLN A N 1
ATOM 747 C CA . GLN A 1 95 ? 12.885 -11.997 -12.684 1.00 82.12 95 GLN A CA 1
ATOM 748 C C . GLN A 1 95 ? 12.729 -13.176 -11.730 1.00 82.12 95 GLN A C 1
ATOM 750 O O . GLN A 1 95 ? 12.256 -13.008 -10.607 1.00 82.12 95 GLN A O 1
ATOM 755 N N . ASN A 1 96 ? 13.130 -14.365 -12.174 1.00 83.75 96 ASN A N 1
ATOM 756 C CA . ASN A 1 96 ? 13.079 -15.590 -11.380 1.00 83.75 96 ASN A CA 1
ATOM 757 C C . ASN A 1 96 ? 14.356 -15.813 -10.542 1.00 83.75 96 ASN A C 1
ATOM 759 O O . ASN A 1 96 ? 14.426 -16.794 -9.800 1.00 83.75 96 ASN A O 1
ATOM 763 N N . GLN A 1 97 ? 15.331 -14.898 -10.631 1.00 86.56 97 GLN A N 1
ATOM 764 C CA . GLN A 1 97 ? 16.586 -14.899 -9.874 1.00 86.56 97 GLN A CA 1
ATOM 765 C C . GLN A 1 97 ? 17.418 -16.174 -10.076 1.00 86.56 97 GLN A C 1
ATOM 767 O O . GLN A 1 97 ? 18.132 -16.617 -9.168 1.00 86.56 97 GLN A O 1
ATOM 772 N N . ASN A 1 98 ? 17.326 -16.791 -11.254 1.00 90.69 98 ASN A N 1
ATOM 773 C CA . ASN A 1 98 ? 18.061 -18.013 -11.574 1.00 90.69 98 ASN A CA 1
ATOM 774 C C . ASN A 1 98 ? 19.443 -17.726 -12.199 1.00 90.69 98 ASN A C 1
ATOM 776 O O . ASN A 1 98 ? 20.193 -18.668 -12.468 1.00 90.69 98 ASN A O 1
ATOM 780 N N . LEU A 1 99 ? 19.799 -16.447 -12.390 1.00 93.31 99 LEU A N 1
ATOM 781 C CA . LEU A 1 99 ? 21.020 -15.972 -13.049 1.00 93.31 99 LEU A CA 1
ATOM 782 C C . LEU A 1 99 ? 21.140 -16.395 -14.522 1.00 93.31 99 LEU A C 1
ATOM 784 O O . LEU A 1 99 ? 22.251 -16.460 -15.061 1.00 93.31 99 LEU A O 1
ATOM 788 N N . GLN A 1 100 ? 20.012 -16.658 -15.176 1.00 94.44 100 GLN A N 1
ATOM 789 C CA . GLN A 1 100 ? 19.893 -17.029 -16.581 1.00 94.44 100 GLN A CA 1
ATOM 790 C C . GLN A 1 100 ? 18.795 -16.187 -17.228 1.00 94.44 100 GLN A C 1
ATOM 792 O O . GLN A 1 100 ? 17.640 -16.249 -16.840 1.00 94.44 100 GLN A O 1
ATOM 797 N N . MET A 1 101 ? 19.143 -15.427 -18.260 1.00 94.25 101 MET A N 1
ATOM 798 C CA . MET A 1 101 ? 18.184 -14.579 -18.953 1.00 94.25 101 MET A CA 1
ATOM 799 C C . MET A 1 101 ? 17.498 -15.353 -20.076 1.00 94.25 101 MET A C 1
ATOM 801 O O . MET A 1 101 ? 18.105 -15.659 -21.107 1.00 94.25 101 MET A O 1
ATOM 805 N N . GLU A 1 102 ? 16.210 -15.621 -19.910 1.00 93.12 102 GLU A N 1
ATOM 806 C CA . GLU A 1 102 ? 15.379 -16.195 -20.960 1.00 93.12 102 GLU A CA 1
ATOM 807 C C . GLU A 1 102 ? 15.079 -15.176 -22.070 1.00 93.12 102 GLU A C 1
ATOM 809 O O . GLU A 1 102 ? 15.180 -13.956 -21.907 1.00 93.12 102 GLU A O 1
ATOM 814 N N . PHE A 1 103 ? 14.629 -15.661 -23.231 1.00 90.94 103 PHE A N 1
ATOM 815 C CA . PHE A 1 103 ? 14.277 -14.774 -24.344 1.00 90.94 103 PHE A CA 1
ATOM 816 C C . PHE A 1 103 ? 13.182 -13.755 -23.979 1.00 90.94 103 PHE A C 1
ATOM 818 O O . PHE A 1 103 ? 13.218 -12.618 -24.451 1.00 90.94 103 PHE A O 1
ATOM 825 N N . ASN A 1 104 ? 12.233 -14.133 -23.118 1.00 89.31 104 ASN A N 1
ATOM 826 C CA . ASN A 1 104 ? 11.199 -13.216 -22.635 1.00 89.31 104 ASN A CA 1
ATOM 827 C C . ASN A 1 104 ? 11.788 -12.113 -21.739 1.00 89.31 104 ASN A C 1
ATOM 829 O O . ASN A 1 104 ? 11.405 -10.953 -21.870 1.00 89.31 104 ASN A O 1
ATOM 833 N N . GLU A 1 105 ? 12.762 -12.437 -20.891 1.00 91.38 105 GLU A N 1
ATOM 834 C CA . GLU A 1 105 ? 13.457 -11.475 -20.024 1.00 91.38 105 GLU A CA 1
ATOM 835 C C . GLU A 1 105 ? 14.375 -10.543 -20.822 1.00 91.38 105 GLU A C 1
ATOM 837 O O . GLU A 1 105 ? 14.495 -9.355 -20.516 1.00 91.38 105 GLU A O 1
ATOM 842 N N . TYR A 1 106 ? 14.937 -11.022 -21.935 1.00 91.88 106 TYR A N 1
ATOM 843 C CA . TYR A 1 106 ? 15.727 -10.194 -22.847 1.00 91.88 106 TYR A CA 1
ATOM 844 C C . TYR A 1 106 ? 14.949 -8.975 -23.379 1.00 91.88 106 TYR A C 1
ATOM 846 O O . TYR A 1 106 ? 15.547 -7.932 -23.675 1.00 91.88 106 TYR A O 1
ATOM 854 N N . HIS A 1 107 ? 13.612 -9.050 -23.443 1.00 89.75 107 HIS A N 1
ATOM 855 C CA . HIS A 1 107 ? 12.752 -7.923 -23.821 1.00 89.75 107 HIS A CA 1
ATOM 856 C C . HIS A 1 107 ? 12.747 -6.764 -22.812 1.00 89.75 107 HIS A C 1
ATOM 858 O O . HIS A 1 107 ? 12.386 -5.648 -23.188 1.00 89.75 107 HIS A O 1
ATOM 864 N N . ALA A 1 108 ? 13.190 -6.972 -21.574 1.00 89.12 108 ALA A N 1
ATOM 865 C CA . ALA A 1 108 ? 13.350 -5.917 -20.572 1.00 89.12 108 ALA A CA 1
ATOM 866 C C . ALA A 1 108 ? 14.704 -5.170 -20.689 1.00 89.12 108 ALA A C 1
ATOM 868 O O . ALA A 1 108 ? 14.925 -4.121 -20.058 1.00 89.12 108 ALA A O 1
ATOM 869 N N . THR A 1 109 ? 15.629 -5.666 -21.520 1.00 89.31 109 THR A N 1
ATOM 870 C CA . THR A 1 109 ? 16.973 -5.086 -21.653 1.00 89.31 109 THR A CA 1
ATOM 871 C C . THR A 1 109 ? 16.959 -3.755 -22.420 1.00 89.31 109 THR A C 1
ATOM 873 O O . THR A 1 109 ? 16.112 -3.533 -23.291 1.00 89.31 109 THR A O 1
ATOM 876 N N . PRO A 1 110 ? 17.929 -2.848 -22.180 1.00 85.81 110 PRO A N 1
ATOM 877 C CA . PRO A 1 110 ? 18.053 -1.607 -22.957 1.00 85.81 110 PRO A CA 1
ATOM 878 C C . PRO A 1 110 ? 18.342 -1.815 -24.454 1.00 85.81 110 PRO A C 1
ATOM 880 O O . PRO A 1 110 ? 18.252 -0.866 -25.233 1.00 85.81 110 PRO A O 1
ATOM 883 N N . SER A 1 111 ? 18.716 -3.032 -24.863 1.00 82.75 111 SER A N 1
ATOM 884 C CA . SER A 1 111 ? 18.973 -3.398 -26.263 1.00 82.75 111 SER A CA 1
ATOM 885 C C . SER A 1 111 ? 17.696 -3.488 -27.106 1.00 82.75 111 SER A C 1
ATOM 887 O O . SER A 1 111 ? 17.774 -3.496 -28.344 1.00 82.75 111 SER A O 1
ATOM 889 N N . VAL A 1 112 ? 16.538 -3.552 -26.444 1.00 86.69 112 VAL A N 1
ATOM 890 C CA . VAL A 1 112 ? 15.204 -3.595 -27.044 1.00 86.69 112 VAL A CA 1
ATOM 891 C C . VAL A 1 112 ? 14.584 -2.200 -27.024 1.00 86.69 112 VAL A C 1
ATOM 893 O O . VAL A 1 112 ? 14.749 -1.424 -26.082 1.00 86.69 112 VAL A O 1
ATOM 896 N N . THR A 1 113 ? 13.895 -1.840 -28.109 1.00 87.19 113 THR A N 1
ATOM 897 C CA . THR A 1 113 ? 13.263 -0.521 -28.214 1.00 87.19 113 THR A CA 1
ATOM 898 C C . THR A 1 113 ? 12.092 -0.407 -27.243 1.00 87.19 113 THR A C 1
ATOM 900 O O . THR A 1 113 ? 11.418 -1.388 -26.942 1.00 87.19 113 THR A O 1
ATOM 903 N N . LEU A 1 114 ? 11.807 0.811 -26.781 1.00 86.19 114 LEU A N 1
ATOM 904 C CA . LEU A 1 114 ? 10.752 1.070 -25.797 1.00 86.19 114 LEU A CA 1
ATOM 905 C C . LEU A 1 114 ? 9.382 0.486 -26.194 1.00 86.19 114 LEU A C 1
ATOM 907 O O . LEU A 1 114 ? 8.679 -0.035 -25.340 1.00 86.19 114 LEU A O 1
ATOM 911 N N . SER A 1 115 ? 9.019 0.507 -27.481 1.00 84.94 115 SER A N 1
ATOM 912 C CA . SER A 1 115 ? 7.737 -0.017 -27.987 1.00 84.94 115 SER A CA 1
ATOM 913 C C . SER A 1 115 ? 7.633 -1.551 -28.015 1.00 84.94 115 SER A C 1
ATOM 915 O O . SER A 1 115 ? 6.535 -2.093 -28.195 1.00 84.94 115 SER A O 1
ATOM 917 N N . GLN A 1 116 ? 8.769 -2.237 -27.875 1.00 86.25 116 GLN A N 1
ATOM 918 C CA . GLN A 1 116 ? 8.912 -3.696 -27.819 1.00 86.25 116 GLN A CA 1
ATOM 919 C C . GLN A 1 116 ? 9.328 -4.191 -26.428 1.00 86.25 116 GLN A C 1
ATOM 921 O O . GLN A 1 116 ? 9.430 -5.402 -26.221 1.00 86.25 116 GLN A O 1
ATOM 926 N N . ARG A 1 117 ? 9.615 -3.263 -25.511 1.00 90.06 117 ARG A N 1
ATOM 927 C CA . ARG A 1 117 ? 10.020 -3.556 -24.143 1.00 90.06 117 ARG A CA 1
ATOM 928 C C . ARG A 1 117 ? 8.862 -4.217 -23.408 1.00 90.06 117 ARG A C 1
ATOM 930 O O . ARG A 1 117 ? 7.719 -3.802 -23.597 1.00 90.06 117 ARG A O 1
ATOM 937 N N . LEU A 1 118 ? 9.164 -5.217 -22.589 1.00 88.81 118 LEU A N 1
ATOM 938 C CA . LEU A 1 118 ? 8.186 -5.915 -21.758 1.00 88.81 118 LEU A CA 1
ATOM 939 C C . LEU A 1 118 ? 8.712 -5.981 -20.328 1.00 88.81 118 LEU A C 1
ATOM 941 O O . LEU A 1 118 ? 9.838 -6.422 -20.121 1.00 88.81 118 LEU A O 1
ATOM 945 N N . PHE A 1 119 ? 7.909 -5.525 -19.373 1.00 86.31 119 PHE A N 1
ATOM 946 C CA . PHE A 1 119 ? 8.167 -5.661 -17.943 1.00 86.31 119 PHE A CA 1
ATOM 947 C C . PHE A 1 119 ? 6.914 -6.191 -17.241 1.00 86.31 119 PHE A C 1
ATOM 949 O O . PHE A 1 119 ? 5.812 -5.804 -17.642 1.00 86.31 119 PHE A O 1
ATOM 956 N N . PRO A 1 120 ? 7.063 -7.036 -16.206 1.00 88.25 120 PRO A N 1
ATOM 957 C CA . PRO A 1 120 ? 5.969 -7.342 -15.297 1.00 88.25 120 PRO A CA 1
ATOM 958 C C . PRO A 1 120 ? 5.518 -6.056 -14.599 1.00 88.25 120 PRO A C 1
ATOM 960 O O . PRO A 1 120 ? 6.322 -5.151 -14.348 1.00 88.25 120 PRO A O 1
ATOM 963 N N . ASP A 1 121 ? 4.223 -5.968 -14.317 1.00 92.69 121 ASP A N 1
ATOM 964 C CA . ASP A 1 121 ? 3.616 -4.817 -13.658 1.00 92.69 121 ASP A CA 1
ATOM 965 C C . ASP A 1 121 ? 2.850 -5.308 -12.426 1.00 92.69 121 ASP A C 1
ATOM 967 O O . ASP A 1 121 ? 1.754 -5.853 -12.584 1.00 92.69 121 ASP A O 1
ATOM 971 N N . PRO A 1 122 ? 3.368 -5.069 -11.206 1.00 93.81 122 PRO A N 1
ATOM 972 C CA . PRO A 1 122 ? 2.783 -5.601 -9.976 1.00 93.81 122 PRO A CA 1
ATOM 973 C C . PRO A 1 122 ? 1.330 -5.173 -9.755 1.00 93.81 122 PRO A C 1
ATOM 975 O O . PRO A 1 122 ? 0.573 -5.861 -9.071 1.00 93.81 122 PRO A O 1
ATOM 978 N N . VAL A 1 123 ? 0.911 -4.034 -10.319 1.00 95.44 123 VAL A N 1
ATOM 979 C CA . VAL A 1 123 ? -0.478 -3.575 -10.211 1.00 95.44 123 VAL A CA 1
ATOM 980 C C . VAL A 1 123 ? -1.390 -4.372 -11.144 1.00 95.44 123 VAL A C 1
ATOM 982 O O . VAL A 1 123 ? -2.491 -4.748 -10.747 1.00 95.44 123 VAL A O 1
ATOM 985 N N . SER A 1 124 ? -0.932 -4.656 -12.363 1.00 94.06 124 SER A N 1
ATOM 986 C CA . SER A 1 124 ? -1.671 -5.488 -13.318 1.00 94.06 124 SER A CA 1
ATOM 987 C C . SER A 1 124 ? -1.725 -6.952 -12.865 1.00 94.06 124 SER A C 1
ATOM 989 O O . SER A 1 124 ? -2.780 -7.580 -12.960 1.00 94.06 124 SER A O 1
ATOM 991 N N . ASP A 1 125 ? -0.636 -7.469 -12.294 1.00 92.44 125 ASP A N 1
ATOM 992 C CA . ASP A 1 125 ? -0.583 -8.822 -11.730 1.00 92.44 125 ASP A CA 1
ATOM 993 C C . ASP A 1 125 ? -1.581 -8.963 -10.567 1.00 92.44 125 ASP A C 1
ATOM 995 O O . ASP A 1 125 ? -2.397 -9.887 -10.554 1.00 92.44 125 ASP A O 1
ATOM 999 N N . ARG A 1 126 ? -1.651 -7.962 -9.675 1.00 92.75 126 ARG A N 1
ATOM 1000 C CA . ARG A 1 126 ? -2.664 -7.911 -8.608 1.00 92.75 126 ARG A CA 1
ATOM 1001 C C . ARG A 1 126 ? -4.095 -7.884 -9.146 1.00 92.75 126 ARG A C 1
ATOM 1003 O O . ARG A 1 126 ? -4.969 -8.551 -8.594 1.00 92.75 126 ARG A O 1
ATOM 1010 N N . VAL A 1 127 ? -4.366 -7.142 -10.223 1.00 95.19 127 VAL A N 1
ATOM 1011 C CA . VAL A 1 127 ? -5.689 -7.173 -10.876 1.00 95.19 127 VAL A CA 1
ATOM 1012 C C . VAL A 1 127 ? -6.027 -8.591 -11.329 1.00 95.19 127 VAL A C 1
ATOM 1014 O O . VAL A 1 127 ? -7.147 -9.048 -11.098 1.00 95.19 127 VAL A O 1
ATOM 1017 N N . GLN A 1 128 ? -5.073 -9.309 -11.922 1.00 93.12 128 GLN A N 1
ATOM 1018 C CA . GLN A 1 128 ? -5.287 -10.674 -12.395 1.00 93.12 128 GLN A CA 1
ATOM 1019 C C . GLN A 1 128 ? -5.519 -11.667 -11.243 1.00 93.12 128 GLN A C 1
ATOM 1021 O O . GLN A 1 128 ? -6.373 -12.557 -11.354 1.00 93.12 128 GLN A O 1
ATOM 1026 N N . GLU A 1 129 ? -4.812 -11.504 -10.125 1.00 89.56 129 GLU A N 1
ATOM 1027 C CA . GLU A 1 129 ? -5.041 -12.265 -8.892 1.00 89.56 129 GLU A CA 1
ATOM 1028 C C . GLU A 1 129 ? -6.470 -12.047 -8.373 1.00 89.56 129 GLU A C 1
ATOM 1030 O O . GLU A 1 129 ? -7.228 -13.009 -8.197 1.00 89.56 129 GLU A O 1
ATOM 1035 N N . GLN A 1 130 ? -6.885 -10.785 -8.213 1.00 90.69 130 GLN A N 1
ATOM 1036 C CA . GLN A 1 130 ? -8.224 -10.438 -7.727 1.00 90.69 130 GLN A CA 1
ATOM 1037 C C . GLN A 1 130 ? -9.326 -10.879 -8.694 1.00 90.69 130 GLN A C 1
ATOM 1039 O O . GLN A 1 130 ? -10.355 -11.408 -8.266 1.00 90.69 130 GLN A O 1
ATOM 1044 N N . LEU A 1 131 ? -9.100 -10.750 -10.003 1.00 91.44 131 LEU A N 1
ATOM 1045 C CA . LEU A 1 131 ? -10.008 -11.254 -11.028 1.00 91.44 131 LEU A CA 1
ATOM 1046 C C . LEU A 1 131 ? -10.182 -12.767 -10.892 1.00 91.44 131 LEU A C 1
ATOM 1048 O O . LEU A 1 131 ? -11.303 -13.264 -10.907 1.00 91.44 131 LEU A O 1
ATOM 1052 N N . THR A 1 132 ? -9.097 -13.510 -10.680 1.00 87.19 132 THR A N 1
ATOM 1053 C CA . THR A 1 132 ? -9.153 -14.965 -10.485 1.00 87.19 132 THR A CA 1
ATOM 1054 C C . THR A 1 132 ? -9.949 -15.339 -9.229 1.00 87.19 132 THR A C 1
ATOM 1056 O O . THR A 1 132 ? -10.726 -16.299 -9.252 1.00 87.19 132 THR A O 1
ATOM 1059 N N . VAL A 1 133 ? -9.806 -14.577 -8.138 1.00 85.62 133 VAL A N 1
ATOM 1060 C CA . VAL A 1 133 ? -10.604 -14.748 -6.911 1.00 85.62 133 VAL A CA 1
ATOM 1061 C C . VAL A 1 133 ? -12.087 -14.483 -7.179 1.00 85.62 133 VAL A C 1
ATOM 1063 O O . VAL A 1 133 ? -12.938 -15.293 -6.793 1.00 85.62 133 VAL A O 1
ATOM 1066 N N . LEU A 1 134 ? -12.416 -13.392 -7.875 1.00 86.06 134 LEU A N 1
ATOM 1067 C CA . LEU A 1 134 ? -13.800 -13.065 -8.210 1.00 86.06 134 LEU A CA 1
ATOM 1068 C C . LEU A 1 134 ? -14.418 -14.078 -9.166 1.00 86.06 134 LEU A C 1
ATOM 1070 O O . LEU A 1 134 ? -15.530 -14.523 -8.907 1.00 86.06 134 LEU A O 1
ATOM 1074 N N . LEU A 1 135 ? -13.707 -14.512 -10.208 1.00 84.44 135 LEU A N 1
ATOM 1075 C CA . LEU A 1 135 ? -14.198 -15.500 -11.172 1.00 84.44 135 LEU A CA 1
ATOM 1076 C C . LEU A 1 135 ? -14.431 -16.877 -10.530 1.00 84.44 135 LEU A C 1
ATOM 1078 O O . LEU A 1 135 ? -15.327 -17.619 -10.937 1.00 84.44 135 LEU A O 1
ATOM 1082 N N . ARG A 1 136 ? -13.672 -17.233 -9.486 1.00 83.25 136 ARG A N 1
ATOM 1083 C CA . ARG A 1 136 ? -13.970 -18.425 -8.676 1.00 83.25 136 ARG A CA 1
ATOM 1084 C C . ARG A 1 136 ? -15.296 -18.273 -7.922 1.00 83.25 136 ARG A C 1
ATOM 1086 O O . ARG A 1 136 ? -16.114 -19.190 -7.958 1.00 83.25 136 ARG A O 1
ATOM 1093 N N . ARG A 1 137 ? -15.545 -17.119 -7.289 1.00 81.31 137 ARG A N 1
ATOM 1094 C CA . ARG A 1 137 ? -16.827 -16.823 -6.608 1.00 81.31 137 ARG A CA 1
ATOM 1095 C C . ARG A 1 137 ? -17.996 -16.710 -7.587 1.00 81.31 137 ARG A C 1
ATOM 1097 O O . ARG A 1 137 ? -19.104 -17.141 -7.266 1.00 81.31 137 ARG A O 1
ATOM 1104 N N . PHE A 1 138 ? -17.716 -16.177 -8.772 1.00 78.69 138 PHE A N 1
ATOM 1105 C CA . PHE A 1 138 ? -18.623 -16.046 -9.902 1.00 78.69 138 PHE A CA 1
ATOM 1106 C C . PHE A 1 138 ? -19.228 -17.396 -10.267 1.00 78.69 138 PHE A C 1
ATOM 1108 O O . PHE A 1 138 ? -20.431 -17.578 -10.136 1.00 78.69 138 PHE A O 1
ATOM 1115 N N . LYS A 1 139 ? -18.387 -18.396 -10.554 1.00 79.62 139 LYS A N 1
ATOM 1116 C CA . LYS A 1 139 ? -18.838 -19.745 -10.940 1.00 79.62 139 LYS A CA 1
ATOM 1117 C C . LYS A 1 139 ? -19.715 -20.453 -9.906 1.00 79.62 139 LYS A C 1
ATOM 1119 O O . LYS A 1 139 ? -20.469 -21.349 -10.260 1.00 79.62 139 LYS A O 1
ATOM 1124 N N . VAL A 1 140 ? -19.572 -20.117 -8.625 1.00 79.94 140 VAL A N 1
ATOM 1125 C CA . VAL A 1 140 ? -20.387 -20.708 -7.550 1.00 79.94 140 VAL A CA 1
ATOM 1126 C C . VAL A 1 140 ? -21.744 -20.012 -7.430 1.00 79.94 140 VAL A C 1
ATOM 1128 O O . VAL A 1 140 ? -22.718 -20.630 -6.998 1.00 79.94 140 VAL A O 1
ATOM 1131 N N . SER A 1 141 ? -21.794 -18.727 -7.772 1.00 79.56 141 SER A N 1
ATOM 1132 C CA . SER A 1 141 ? -22.953 -17.865 -7.537 1.00 79.56 141 SER A CA 1
ATOM 1133 C C . SER A 1 141 ? -23.817 -17.665 -8.786 1.00 79.56 141 SER A C 1
ATOM 1135 O O . SER A 1 141 ? -24.992 -17.347 -8.633 1.00 79.56 141 SER A O 1
ATOM 1137 N N . ASP A 1 142 ? -23.260 -17.894 -9.977 1.00 83.12 142 ASP A N 1
ATOM 1138 C CA . ASP A 1 142 ? -23.964 -17.988 -11.260 1.00 83.12 142 ASP A CA 1
ATOM 1139 C C . ASP A 1 142 ? -24.847 -19.252 -11.270 1.00 83.12 142 ASP A C 1
ATOM 1141 O O . ASP A 1 142 ? -24.375 -20.385 -11.411 1.00 83.12 142 ASP A O 1
ATOM 1145 N N . ARG A 1 143 ? -26.149 -19.074 -11.016 1.00 80.94 143 ARG A N 1
ATOM 1146 C CA . ARG A 1 143 ? -27.096 -20.188 -10.839 1.00 80.94 143 ARG A CA 1
ATOM 1147 C C . ARG A 1 143 ? -27.709 -20.644 -12.143 1.00 80.94 143 ARG A C 1
ATOM 1149 O O . ARG A 1 143 ? -28.110 -21.808 -12.252 1.00 80.94 143 ARG A O 1
ATOM 1156 N N . ASN A 1 144 ? -27.896 -19.714 -13.066 1.00 82.00 144 ASN A N 1
ATOM 1157 C CA . ASN A 1 144 ? -28.488 -19.990 -14.365 1.00 82.00 144 ASN A CA 1
ATOM 1158 C C . ASN A 1 144 ? -27.428 -20.406 -15.402 1.00 82.00 144 ASN A C 1
ATOM 1160 O O . ASN A 1 144 ? -27.822 -20.884 -16.468 1.00 82.00 144 ASN A O 1
ATOM 1164 N N . ALA A 1 145 ? -26.140 -20.347 -15.038 1.00 84.38 145 ALA A N 1
ATOM 1165 C CA . ALA A 1 145 ? -24.989 -20.727 -15.847 1.00 84.38 145 ALA A CA 1
ATOM 1166 C C . ALA A 1 145 ? -24.953 -19.964 -17.178 1.00 84.38 145 ALA A C 1
ATOM 1168 O O . ALA A 1 145 ? -24.705 -20.564 -18.230 1.00 84.38 145 ALA A O 1
ATOM 1169 N N . ASP A 1 146 ? -25.280 -18.669 -17.136 1.00 85.25 146 ASP A N 1
ATOM 1170 C CA . ASP A 1 146 ? -25.274 -17.786 -18.306 1.00 85.25 146 ASP A CA 1
ATOM 1171 C C . ASP A 1 146 ? -23.985 -16.960 -18.447 1.00 85.25 146 ASP A C 1
ATOM 1173 O O . ASP A 1 146 ? -23.887 -16.134 -19.360 1.00 85.25 146 ASP A O 1
ATOM 1177 N N . ASP A 1 147 ? -22.989 -17.230 -17.594 1.00 85.06 147 ASP A N 1
ATOM 1178 C CA . ASP A 1 147 ? -21.712 -16.523 -17.524 1.00 85.06 147 ASP A CA 1
ATOM 1179 C C . ASP A 1 147 ? -21.868 -15.007 -17.276 1.00 85.06 147 ASP A C 1
ATOM 1181 O O . ASP A 1 147 ? -20.934 -14.232 -17.516 1.00 85.06 147 ASP A O 1
ATOM 1185 N N . GLN A 1 148 ? -23.014 -14.576 -16.728 1.00 86.81 148 GLN A N 1
ATOM 1186 C CA . GLN A 1 148 ? -23.254 -13.212 -16.254 1.00 86.81 148 GLN A CA 1
ATOM 1187 C C . GLN A 1 148 ? -23.848 -13.193 -14.832 1.00 86.81 148 GLN A C 1
ATOM 1189 O O . GLN A 1 148 ? -24.309 -14.196 -14.300 1.00 86.81 148 GLN A O 1
ATOM 1194 N N . PHE A 1 149 ? -23.801 -12.039 -14.161 1.00 86.06 149 PHE A N 1
ATOM 1195 C CA . PHE A 1 149 ? -24.532 -11.832 -12.911 1.00 86.06 149 PHE A CA 1
ATOM 1196 C C . PHE A 1 149 ? -25.784 -11.007 -13.143 1.00 86.06 149 PHE A C 1
ATOM 1198 O O . PHE A 1 149 ? -25.713 -9.825 -13.480 1.00 86.06 149 PHE A O 1
ATOM 1205 N N . SER A 1 150 ? -26.934 -11.584 -12.815 1.00 88.19 150 SER A N 1
ATOM 1206 C CA . SER A 1 150 ? -28.128 -10.798 -12.521 1.00 88.19 150 SER A CA 1
ATOM 1207 C C . SER A 1 150 ? -27.970 -10.007 -11.212 1.00 88.19 150 SER A C 1
ATOM 1209 O O . SER A 1 150 ? -27.151 -10.329 -10.345 1.00 88.19 150 SER A O 1
ATOM 1211 N N . GLU A 1 151 ? -28.817 -8.995 -11.002 1.00 88.12 151 GLU A N 1
ATOM 1212 C CA . GLU A 1 151 ? -28.816 -8.208 -9.757 1.00 88.12 151 GLU A CA 1
ATOM 1213 C C . GLU A 1 151 ? -28.991 -9.078 -8.498 1.00 88.12 151 GLU A C 1
ATOM 1215 O O . GLU A 1 151 ? -28.432 -8.784 -7.436 1.00 88.12 151 GLU A O 1
ATOM 1220 N N . GLN A 1 152 ? -29.749 -10.173 -8.603 1.00 86.88 152 GLN A N 1
ATOM 1221 C CA . GLN A 1 152 ? -29.927 -11.103 -7.495 1.00 86.88 152 GLN A CA 1
ATOM 1222 C C . GLN A 1 152 ? -28.631 -11.863 -7.185 1.00 86.88 152 GLN A C 1
ATOM 1224 O O . GLN A 1 152 ? -28.233 -11.931 -6.021 1.00 86.88 152 GLN A O 1
ATOM 1229 N N . GLU A 1 153 ? -27.965 -12.404 -8.202 1.00 88.06 153 GLU A N 1
ATOM 1230 C CA . GLU A 1 153 ? -26.728 -13.175 -8.027 1.00 88.06 153 GLU A CA 1
ATOM 1231 C C . GLU A 1 153 ? -25.595 -12.294 -7.510 1.00 88.06 153 GLU A C 1
ATOM 1233 O O . GLU A 1 153 ? -24.895 -12.692 -6.582 1.00 88.06 153 GLU A O 1
ATOM 1238 N N . PHE A 1 154 ? -25.493 -11.053 -7.990 1.00 87.81 154 PHE A N 1
ATOM 1239 C CA . PHE A 1 154 ? -24.551 -10.063 -7.469 1.00 87.81 154 PHE A CA 1
ATOM 1240 C C . PHE A 1 154 ? -24.710 -9.836 -5.954 1.00 87.81 154 PHE A C 1
ATOM 1242 O O . PHE A 1 154 ? -23.730 -9.856 -5.201 1.00 87.81 154 PHE A O 1
ATOM 1249 N N . ARG A 1 155 ? -25.953 -9.656 -5.476 1.00 84.12 155 ARG A N 1
ATOM 1250 C CA . ARG A 1 155 ? -26.243 -9.449 -4.043 1.00 84.12 155 ARG A CA 1
ATOM 1251 C C . ARG A 1 155 ? -25.913 -10.681 -3.204 1.00 84.12 155 ARG A C 1
ATOM 1253 O O . ARG A 1 155 ? -25.426 -10.547 -2.081 1.00 84.12 155 ARG A O 1
ATOM 1260 N N . GLU A 1 156 ? -26.194 -11.870 -3.727 1.00 82.31 156 GLU A N 1
ATOM 1261 C CA . GLU A 1 156 ? -25.936 -13.133 -3.033 1.00 82.31 156 GLU A CA 1
ATOM 1262 C C . GLU A 1 156 ? -24.437 -13.481 -2.999 1.00 82.31 156 GLU A C 1
ATOM 1264 O O . GLU A 1 156 ? -23.949 -13.961 -1.975 1.00 82.31 156 GLU A O 1
ATOM 1269 N N . ALA A 1 157 ? -23.696 -13.164 -4.065 1.00 81.31 157 ALA A N 1
ATOM 1270 C CA . ALA A 1 157 ? -22.266 -13.439 -4.203 1.00 81.31 157 ALA A CA 1
ATOM 1271 C C . ALA A 1 157 ? -21.376 -12.567 -3.296 1.00 81.31 157 ALA A C 1
ATOM 1273 O O . ALA A 1 157 ? -20.224 -12.919 -3.032 1.00 81.31 157 ALA A O 1
ATOM 1274 N N . ARG A 1 158 ? -21.894 -11.424 -2.813 1.00 81.81 158 ARG A N 1
ATOM 1275 C CA . ARG A 1 158 ? -21.183 -10.462 -1.942 1.00 81.81 158 ARG A CA 1
ATOM 1276 C C . ARG A 1 158 ? -19.816 -10.023 -2.493 1.00 81.81 158 ARG A C 1
ATOM 1278 O O . ARG A 1 158 ? -18.894 -9.746 -1.720 1.00 81.81 158 ARG A O 1
ATOM 1285 N N . ILE A 1 159 ? -19.676 -9.948 -3.819 1.00 82.81 159 ILE A N 1
ATOM 1286 C CA . ILE A 1 159 ? -18.391 -9.670 -4.485 1.00 82.81 159 ILE A CA 1
ATOM 1287 C C . ILE A 1 159 ? -17.792 -8.310 -4.110 1.00 82.81 159 ILE A C 1
ATOM 1289 O O . ILE A 1 159 ? -16.576 -8.185 -4.033 1.00 82.81 159 ILE A O 1
ATOM 1293 N N . THR A 1 160 ? -18.625 -7.326 -3.765 1.00 85.06 160 THR A N 1
ATOM 1294 C CA . THR A 1 160 ? -18.185 -5.985 -3.341 1.00 85.06 160 THR A CA 1
ATOM 1295 C C . THR A 1 160 ? -17.365 -6.000 -2.052 1.00 85.06 160 THR A C 1
ATOM 1297 O O . THR A 1 160 ? -16.508 -5.149 -1.854 1.00 85.06 160 THR A O 1
ATOM 1300 N N . THR A 1 161 ? -17.591 -6.985 -1.179 1.00 83.06 161 THR A N 1
ATOM 1301 C CA . THR A 1 161 ? -16.841 -7.155 0.080 1.00 83.06 161 THR A CA 1
ATOM 1302 C C . THR A 1 161 ? -15.601 -8.033 -0.072 1.00 83.06 161 THR A C 1
ATOM 1304 O O . THR A 1 161 ? -14.851 -8.199 0.884 1.00 83.06 161 THR A O 1
ATOM 1307 N N . ALA A 1 162 ? -15.393 -8.626 -1.252 1.00 83.31 162 ALA A N 1
ATOM 1308 C CA . ALA A 1 162 ? -14.247 -9.488 -1.514 1.00 83.31 162 ALA A CA 1
ATOM 1309 C C . ALA A 1 162 ? -12.948 -8.699 -1.716 1.00 83.31 162 ALA A C 1
ATOM 1311 O O . ALA A 1 162 ? -11.879 -9.257 -1.501 1.00 83.31 162 ALA A O 1
ATOM 1312 N N . ILE A 1 163 ? -13.055 -7.436 -2.140 1.00 86.75 163 ILE A N 1
ATOM 1313 C CA . ILE A 1 163 ? -11.926 -6.595 -2.536 1.00 86.75 163 ILE A CA 1
ATOM 1314 C C . ILE A 1 163 ? -11.977 -5.284 -1.761 1.00 86.75 163 ILE A C 1
ATOM 1316 O O . ILE A 1 163 ? -13.014 -4.613 -1.697 1.00 86.75 163 ILE A O 1
ATOM 1320 N N . SER A 1 164 ? -10.832 -4.913 -1.197 1.00 87.50 164 SER A N 1
ATOM 1321 C CA . SER A 1 164 ? -10.631 -3.655 -0.487 1.00 87.50 164 SER A CA 1
ATOM 1322 C C . SER A 1 164 ? -11.028 -2.456 -1.352 1.00 87.50 164 SER A C 1
ATOM 1324 O O . SER A 1 164 ? -10.756 -2.397 -2.551 1.00 87.50 164 SER A O 1
ATOM 1326 N N . GLY A 1 165 ? -11.721 -1.491 -0.751 1.00 87.69 165 GLY A N 1
ATOM 1327 C CA . GLY A 1 165 ? -12.166 -0.274 -1.435 1.00 87.69 165 GLY A CA 1
ATOM 1328 C C . GLY A 1 165 ? -13.459 -0.393 -2.251 1.00 87.69 165 GLY A C 1
ATOM 1329 O O . GLY A 1 165 ? -14.048 0.643 -2.552 1.00 87.69 165 GLY A O 1
ATOM 1330 N N . LEU A 1 166 ? -13.964 -1.603 -2.539 1.00 91.94 166 LEU A 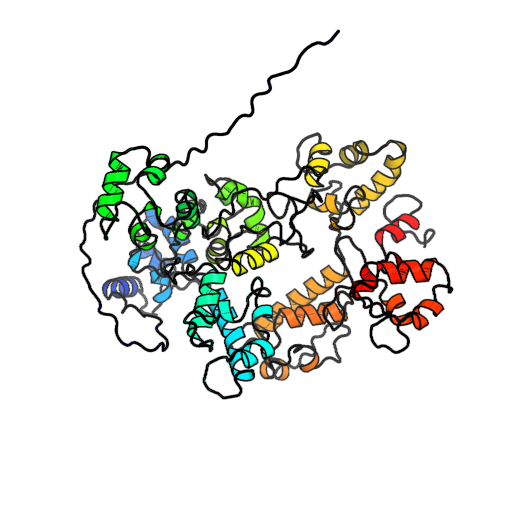N 1
ATOM 1331 C CA . LEU A 1 166 ? -15.173 -1.799 -3.362 1.00 91.94 166 LEU A CA 1
ATOM 1332 C C . LEU A 1 166 ? -16.464 -2.036 -2.567 1.00 91.94 166 LEU A C 1
ATOM 1334 O O . LEU A 1 166 ? -17.540 -2.112 -3.160 1.00 91.94 166 LEU A O 1
ATOM 1338 N N . ALA A 1 167 ? -16.403 -2.086 -1.235 1.00 88.00 167 ALA A N 1
ATOM 1339 C CA . ALA A 1 167 ? -17.552 -2.421 -0.385 1.00 88.00 167 ALA A CA 1
ATOM 1340 C C . ALA A 1 167 ? -18.762 -1.478 -0.540 1.00 88.00 167 ALA A C 1
ATOM 1342 O O . ALA A 1 167 ? -19.889 -1.890 -0.274 1.00 88.00 167 ALA A O 1
ATOM 1343 N N . GLN A 1 168 ? -18.535 -0.230 -0.966 1.00 85.44 168 GLN A N 1
ATOM 1344 C CA . GLN A 1 168 ? -19.582 0.783 -1.169 1.00 85.44 168 GLN A CA 1
ATOM 1345 C C . GLN A 1 168 ? -20.100 0.854 -2.613 1.00 85.44 168 GLN A C 1
ATOM 1347 O O . GLN A 1 168 ? -20.967 1.674 -2.907 1.00 85.44 168 GLN A O 1
ATOM 1352 N N . THR A 1 169 ? -19.579 0.022 -3.518 1.00 91.19 169 THR A N 1
ATOM 1353 C CA . THR A 1 169 ? -20.076 -0.041 -4.898 1.00 91.19 169 THR A CA 1
ATOM 1354 C C . THR A 1 169 ? -21.428 -0.749 -4.968 1.00 91.19 169 THR A C 1
ATOM 1356 O O . THR A 1 169 ? -21.774 -1.597 -4.140 1.00 91.19 169 THR A O 1
ATOM 1359 N N . SER A 1 170 ? -22.211 -0.381 -5.971 1.00 90.75 170 SER A N 1
ATOM 1360 C CA . SER A 1 170 ? -23.549 -0.885 -6.257 1.00 90.75 170 SER A CA 1
ATOM 1361 C C . SER A 1 170 ? -23.565 -1.667 -7.567 1.00 90.75 170 SER A C 1
ATOM 1363 O O . SER A 1 170 ? -22.661 -1.520 -8.376 1.00 90.75 170 SER A O 1
ATOM 1365 N N . PHE A 1 171 ? -24.617 -2.450 -7.828 1.00 91.44 171 PHE A N 1
ATOM 1366 C CA . PHE A 1 171 ? -24.767 -3.189 -9.093 1.00 91.44 171 PHE A CA 1
ATOM 1367 C C . PHE A 1 171 ? -24.553 -2.303 -10.336 1.00 91.44 171 PHE A C 1
ATOM 1369 O O . PHE A 1 171 ? -23.900 -2.717 -11.283 1.00 91.44 171 PHE A O 1
ATOM 1376 N N . VAL A 1 172 ? -25.032 -1.055 -10.295 1.00 91.56 172 VAL A N 1
ATOM 1377 C CA . VAL A 1 172 ? -24.930 -0.085 -11.400 1.00 91.56 172 VAL A CA 1
ATOM 1378 C C . VAL A 1 172 ? -23.488 0.338 -11.689 1.00 91.56 172 VAL A C 1
ATOM 1380 O O . VAL A 1 172 ? -23.180 0.729 -12.808 1.00 91.56 172 VAL A O 1
ATOM 1383 N N . ASP A 1 173 ? -22.598 0.275 -10.698 1.00 91.19 173 ASP A N 1
ATOM 1384 C CA . ASP A 1 173 ? -21.183 0.586 -10.915 1.00 91.19 173 ASP A CA 1
ATOM 1385 C C . ASP A 1 173 ? -20.482 -0.524 -11.713 1.00 91.19 173 ASP A C 1
ATOM 1387 O O . ASP A 1 173 ? -19.511 -0.253 -12.417 1.00 91.19 173 ASP A O 1
ATOM 1391 N N . TRP A 1 174 ? -20.996 -1.756 -11.615 1.00 92.56 174 TRP A N 1
ATOM 1392 C CA . TRP A 1 174 ? -20.459 -2.949 -12.268 1.00 92.56 174 TRP A CA 1
ATOM 1393 C C . TRP A 1 174 ? -21.122 -3.219 -13.629 1.00 92.56 174 TRP A C 1
ATOM 1395 O O . TRP A 1 174 ? -20.425 -3.635 -14.543 1.00 92.56 174 TRP A O 1
ATOM 1405 N N . ASP A 1 175 ? -22.424 -2.951 -13.784 1.00 94.06 175 ASP A N 1
ATOM 1406 C CA . ASP A 1 175 ? -23.177 -3.039 -15.052 1.00 94.06 175 ASP A CA 1
ATOM 1407 C C . ASP A 1 175 ? -22.965 -1.756 -15.879 1.00 94.06 175 ASP A C 1
ATOM 1409 O O . ASP A 1 175 ? -23.698 -0.764 -15.762 1.00 94.06 175 ASP A O 1
ATOM 1413 N N . ARG A 1 176 ? -21.887 -1.730 -16.669 1.00 89.81 176 ARG A N 1
ATOM 1414 C CA . ARG A 1 176 ? -21.424 -0.519 -17.361 1.00 89.81 176 ARG A CA 1
ATOM 1415 C C . ARG A 1 176 ? -22.191 -0.256 -18.640 1.00 89.81 176 ARG A C 1
ATOM 1417 O O . ARG A 1 176 ? -22.422 0.915 -18.967 1.00 89.81 176 ARG A O 1
ATOM 1424 N N . ASP A 1 177 ? -22.560 -1.305 -19.366 1.00 91.88 177 ASP A N 1
ATOM 1425 C CA . ASP A 1 177 ? -23.359 -1.166 -20.583 1.00 91.88 177 ASP A CA 1
ATOM 1426 C C . ASP A 1 177 ? -24.863 -0.980 -20.288 1.00 91.88 177 ASP A C 1
ATOM 1428 O O . ASP A 1 177 ? -25.621 -0.565 -21.174 1.00 91.88 177 ASP A O 1
ATOM 1432 N N . LYS A 1 178 ? -25.264 -1.154 -19.019 1.00 93.12 178 LYS A N 1
ATOM 1433 C CA . LYS A 1 178 ? -26.623 -0.971 -18.492 1.00 93.12 178 LYS A CA 1
ATOM 1434 C C . LYS A 1 178 ? -27.610 -1.959 -19.099 1.00 93.12 178 LYS A C 1
ATOM 1436 O O . LYS A 1 178 ? -28.789 -1.624 -19.284 1.00 93.12 178 LYS A O 1
ATOM 1441 N N . ASN A 1 179 ? -27.140 -3.154 -19.444 1.00 93.44 179 ASN A N 1
ATOM 1442 C CA . ASN A 1 179 ? -27.974 -4.217 -19.986 1.00 93.44 179 ASN A CA 1
ATOM 1443 C C . ASN A 1 179 ? -28.725 -4.998 -18.882 1.00 93.44 179 ASN A C 1
ATOM 1445 O O . ASN A 1 179 ? -29.614 -5.797 -19.196 1.00 93.44 179 ASN A O 1
ATOM 1449 N N . GLY A 1 180 ? -28.440 -4.717 -17.602 1.00 92.38 180 GLY A N 1
ATOM 1450 C CA . GLY A 1 180 ? -29.056 -5.362 -16.442 1.00 92.38 180 GLY A CA 1
ATOM 1451 C C . GLY A 1 180 ? -28.369 -6.658 -16.006 1.00 92.38 180 GLY A C 1
ATOM 1452 O O . GLY A 1 180 ? -28.938 -7.395 -15.194 1.00 92.38 180 GLY A O 1
ATOM 1453 N N . GLN A 1 181 ? -27.189 -6.951 -16.546 1.00 92.75 181 GLN A N 1
ATOM 1454 C CA . GLN A 1 181 ? -26.354 -8.114 -16.267 1.00 92.75 181 GLN A CA 1
ATOM 1455 C C . GLN A 1 181 ? -24.893 -7.654 -16.158 1.00 92.75 181 GLN A C 1
ATOM 1457 O O . GLN A 1 181 ? -24.504 -6.683 -16.790 1.00 92.75 181 GLN A O 1
ATOM 1462 N N . ILE A 1 182 ? -24.087 -8.331 -15.338 1.00 93.38 182 ILE A N 1
ATOM 1463 C CA . ILE A 1 182 ? -22.649 -8.044 -15.222 1.00 93.38 182 ILE A CA 1
ATOM 1464 C C . ILE A 1 182 ? -21.866 -9.196 -15.840 1.00 93.38 182 ILE A C 1
ATOM 1466 O O . ILE A 1 182 ? -21.918 -10.327 -15.354 1.00 93.38 182 ILE A O 1
ATOM 1470 N N . SER A 1 183 ? -21.105 -8.895 -16.879 1.00 92.56 183 SER A N 1
ATOM 1471 C CA . SER A 1 183 ? -20.219 -9.828 -17.572 1.00 92.56 183 SER A CA 1
ATOM 1472 C C . SER A 1 183 ? -18.831 -9.939 -16.920 1.00 92.56 183 SER A C 1
ATOM 1474 O O . SER A 1 183 ? -18.417 -9.106 -16.109 1.00 92.56 183 SER A O 1
ATOM 1476 N N . GLN A 1 184 ? -18.061 -10.964 -17.302 1.00 91.12 184 GLN A N 1
ATOM 1477 C CA . GLN A 1 184 ? -16.664 -11.112 -16.862 1.00 91.12 184 GLN A CA 1
ATOM 1478 C C . GLN A 1 184 ? -15.776 -9.944 -17.321 1.00 91.12 184 GLN A C 1
ATOM 1480 O O . GLN A 1 184 ? -14.900 -9.516 -16.567 1.00 91.12 184 GLN A O 1
ATOM 1485 N N . ASP A 1 185 ? -16.029 -9.401 -18.514 1.00 92.44 185 ASP A N 1
ATOM 1486 C CA . ASP A 1 185 ? -15.295 -8.247 -19.043 1.00 92.44 185 ASP A CA 1
ATOM 1487 C C . ASP A 1 185 ? -15.564 -6.986 -18.217 1.00 92.44 185 ASP A C 1
ATOM 1489 O O . ASP A 1 185 ? -14.652 -6.202 -17.961 1.00 92.44 185 ASP A O 1
ATOM 1493 N N . GLU A 1 186 ? -16.798 -6.797 -17.749 1.00 94.44 186 GLU A N 1
ATOM 1494 C CA . GLU A 1 186 ? -17.148 -5.681 -16.870 1.00 94.44 186 GLU A CA 1
ATOM 1495 C C . GLU A 1 186 ? -16.514 -5.810 -15.486 1.00 94.44 186 GLU A C 1
ATOM 1497 O O . GLU A 1 186 ? -16.023 -4.816 -14.948 1.00 94.44 186 GLU A O 1
ATOM 1502 N N . ILE A 1 187 ? -16.444 -7.031 -14.940 1.00 93.56 187 ILE A N 1
ATOM 1503 C CA . ILE A 1 187 ? -15.695 -7.312 -13.708 1.00 93.56 187 ILE A CA 1
ATOM 1504 C C . ILE A 1 187 ? -14.223 -6.937 -13.901 1.00 93.56 187 ILE A C 1
ATOM 1506 O O . ILE A 1 187 ? -13.676 -6.187 -13.093 1.00 93.56 187 ILE A O 1
ATOM 1510 N N . GLN A 1 188 ? -13.585 -7.423 -14.970 1.00 95.50 188 GLN A N 1
ATOM 1511 C CA . GLN A 1 188 ? -12.186 -7.108 -15.260 1.00 95.50 188 GLN A CA 1
ATOM 1512 C C . GLN A 1 188 ? -11.978 -5.600 -15.421 1.00 95.50 188 GLN A C 1
ATOM 1514 O O . GLN A 1 188 ? -11.092 -5.036 -14.782 1.00 95.50 188 GLN A O 1
ATOM 1519 N N . LEU A 1 189 ? -12.810 -4.933 -16.222 1.00 95.75 189 LEU A N 1
ATOM 1520 C CA . LEU A 1 189 ? -12.710 -3.497 -16.460 1.00 95.75 189 LEU A CA 1
ATOM 1521 C C . LEU A 1 189 ? -12.865 -2.697 -15.161 1.00 95.75 189 LEU A C 1
ATOM 1523 O O . LEU A 1 189 ? -12.107 -1.756 -14.929 1.00 95.75 189 LEU A O 1
ATOM 1527 N N . LEU A 1 190 ? -13.813 -3.064 -14.296 1.00 95.88 190 LEU A N 1
ATOM 1528 C CA . LEU A 1 190 ? -13.995 -2.403 -13.007 1.00 95.88 190 LEU A CA 1
ATOM 1529 C C . LEU A 1 190 ? -12.764 -2.565 -12.112 1.00 95.88 190 LEU A C 1
ATOM 1531 O O . LEU A 1 190 ? -12.337 -1.585 -11.502 1.00 95.88 190 LEU A O 1
ATOM 1535 N N . LEU A 1 191 ? -12.165 -3.758 -12.063 1.00 96.81 191 LEU A N 1
ATOM 1536 C CA . LEU A 1 191 ? -10.921 -3.979 -11.322 1.00 96.81 191 LEU A CA 1
ATOM 1537 C C . LEU A 1 191 ? -9.768 -3.162 -11.894 1.00 96.81 191 LEU A C 1
ATOM 1539 O O . LEU A 1 191 ? -9.062 -2.489 -11.146 1.00 96.81 191 LEU A O 1
ATOM 1543 N N . GLU A 1 192 ? -9.603 -3.159 -13.214 1.00 97.56 192 GLU A N 1
ATOM 1544 C CA . GLU A 1 192 ? -8.582 -2.359 -13.884 1.00 97.56 192 GLU A CA 1
ATOM 1545 C C . GLU A 1 192 ? -8.748 -0.862 -13.573 1.00 97.56 192 GLU A C 1
ATOM 1547 O O . GLU A 1 192 ? -7.754 -0.158 -13.399 1.00 97.56 192 GLU A O 1
ATOM 1552 N N . ILE A 1 193 ? -9.978 -0.363 -13.424 1.00 96.88 193 ILE A N 1
ATOM 1553 C CA . ILE A 1 193 ? -10.243 1.021 -12.999 1.00 96.88 193 ILE A CA 1
ATOM 1554 C C . ILE A 1 193 ? -9.918 1.221 -11.520 1.00 96.88 193 ILE A C 1
ATOM 1556 O O . ILE A 1 193 ? -9.209 2.166 -11.163 1.00 96.88 193 ILE A O 1
ATOM 1560 N N . ALA A 1 194 ? -10.391 0.318 -10.662 1.00 96.56 194 ALA A N 1
ATOM 1561 C CA . ALA A 1 194 ? -10.181 0.356 -9.217 1.00 96.56 194 ALA A CA 1
ATOM 1562 C C . ALA A 1 194 ? -8.702 0.284 -8.820 1.00 96.56 194 ALA A C 1
ATOM 1564 O O . ALA A 1 194 ? -8.311 0.823 -7.785 1.00 96.56 194 ALA A O 1
ATOM 1565 N N . TYR A 1 195 ? -7.868 -0.317 -9.665 1.00 96.75 195 TYR A N 1
ATOM 1566 C CA . TYR A 1 195 ? -6.419 -0.390 -9.503 1.00 96.75 195 TYR A CA 1
ATOM 1567 C C . TYR A 1 195 ? -5.641 0.647 -10.330 1.00 96.75 195 TYR A C 1
ATOM 1569 O O . TYR A 1 195 ? -4.416 0.727 -10.245 1.00 96.75 195 TYR A O 1
ATOM 1577 N N . GLY A 1 196 ? -6.323 1.487 -11.115 1.00 95.44 196 GLY A N 1
ATOM 1578 C CA . GLY A 1 196 ? -5.672 2.512 -11.935 1.00 95.44 196 GLY A CA 1
ATOM 1579 C C . GLY A 1 196 ? -4.810 1.937 -13.068 1.00 95.44 196 GLY A C 1
ATOM 1580 O O . GLY A 1 196 ? -3.795 2.525 -13.441 1.00 95.44 196 GLY A O 1
ATOM 1581 N N . VAL A 1 197 ? -5.182 0.772 -13.597 1.00 96.88 197 VAL A N 1
ATOM 1582 C CA . VAL A 1 197 ? -4.695 0.219 -14.873 1.00 96.88 197 VAL A CA 1
ATOM 1583 C C . VAL A 1 197 ? -5.426 0.883 -16.041 1.00 96.88 197 VAL A C 1
ATOM 1585 O O . VAL A 1 197 ? -4.811 1.192 -17.065 1.00 96.88 197 VAL A O 1
ATOM 1588 N N . ARG A 1 198 ? -6.721 1.175 -15.870 1.00 95.88 198 ARG A N 1
ATOM 1589 C CA . ARG A 1 198 ? -7.543 1.954 -16.805 1.00 95.88 198 ARG A CA 1
ATOM 1590 C C . ARG A 1 198 ? -8.204 3.142 -16.117 1.00 95.88 198 ARG A C 1
ATOM 1592 O O . ARG A 1 198 ? -8.354 3.160 -14.899 1.00 95.88 198 ARG A O 1
ATOM 1599 N N . ASN A 1 199 ? -8.600 4.143 -16.896 1.00 93.12 199 ASN A N 1
ATOM 1600 C CA . ASN A 1 199 ? -9.495 5.192 -16.410 1.00 93.12 199 ASN A CA 1
ATOM 1601 C C . ASN A 1 199 ? -10.969 4.769 -16.541 1.00 93.12 199 ASN A C 1
ATOM 1603 O O . ASN A 1 199 ? -11.291 3.741 -17.139 1.00 93.12 199 ASN A O 1
ATOM 1607 N N . VAL A 1 200 ? -11.877 5.605 -16.034 1.00 90.62 200 VAL A N 1
ATOM 1608 C CA . VAL A 1 200 ? -13.328 5.368 -16.109 1.00 90.62 200 VAL A CA 1
ATOM 1609 C C . VAL A 1 200 ? -13.868 5.227 -17.533 1.00 90.62 200 VAL A C 1
ATOM 1611 O O . VAL A 1 200 ? -14.899 4.585 -17.699 1.00 90.62 200 VAL A O 1
ATOM 1614 N N . ASP A 1 201 ? -13.182 5.737 -18.553 1.00 89.50 201 ASP A N 1
ATOM 1615 C CA . ASP A 1 201 ? -13.567 5.588 -19.963 1.00 89.50 201 ASP A CA 1
ATOM 1616 C C . ASP A 1 201 ? -12.993 4.311 -20.609 1.00 89.50 201 ASP A C 1
ATOM 1618 O O . ASP A 1 201 ? -13.194 4.058 -21.794 1.00 89.50 201 ASP A O 1
ATOM 1622 N N . GLY A 1 202 ? -12.271 3.487 -19.841 1.00 91.31 202 GLY A N 1
ATOM 1623 C CA . GLY A 1 202 ? -11.643 2.248 -20.303 1.00 91.31 202 GLY A CA 1
ATOM 1624 C C . GLY A 1 202 ? -10.309 2.447 -21.024 1.00 91.31 202 GLY A C 1
ATOM 1625 O O . GLY A 1 202 ? -9.756 1.500 -21.587 1.00 91.31 202 GLY A O 1
ATOM 1626 N N . GLN A 1 203 ? -9.744 3.649 -20.995 1.00 93.19 203 GLN A N 1
ATOM 1627 C CA . GLN A 1 203 ? -8.453 3.954 -21.600 1.00 93.19 203 GLN A CA 1
ATOM 1628 C C . GLN A 1 203 ? -7.320 3.398 -20.744 1.00 93.19 203 GLN A C 1
ATOM 1630 O O . GLN A 1 203 ? -7.283 3.594 -19.530 1.00 93.19 203 GLN A O 1
ATOM 1635 N N . LEU A 1 204 ? -6.375 2.716 -21.391 1.00 94.94 204 LEU A N 1
ATOM 1636 C CA . LEU A 1 204 ? -5.219 2.125 -20.726 1.00 94.94 204 LEU A CA 1
ATOM 1637 C C . LEU A 1 204 ? -4.271 3.217 -20.207 1.00 94.94 204 LEU A C 1
ATOM 1639 O O . LEU A 1 204 ? -3.871 4.103 -20.970 1.00 94.94 204 LEU A O 1
ATOM 1643 N N . LEU A 1 205 ? -3.916 3.122 -18.923 1.00 96.06 205 LEU A N 1
ATOM 1644 C CA . LEU A 1 205 ? -3.001 4.022 -18.215 1.00 96.06 205 LEU A CA 1
ATOM 1645 C C . LEU A 1 205 ? -1.599 3.425 -18.040 1.00 96.06 205 LEU A C 1
ATOM 1647 O O . LEU A 1 205 ? -0.674 4.145 -17.673 1.00 96.06 205 LEU A O 1
ATOM 1651 N N . ARG A 1 206 ? -1.425 2.126 -18.292 1.00 94.44 206 ARG A N 1
ATOM 1652 C CA . ARG A 1 206 ? -0.167 1.393 -18.096 1.00 94.44 206 ARG A CA 1
ATOM 1653 C C . ARG A 1 206 ? 0.165 0.587 -19.335 1.00 94.44 206 ARG A C 1
ATOM 1655 O O . ARG A 1 206 ? -0.653 -0.194 -19.805 1.00 94.44 206 ARG A O 1
ATOM 1662 N N . GLU A 1 207 ? 1.355 0.778 -19.882 1.00 91.69 207 GLU A N 1
ATOM 1663 C CA . GLU A 1 207 ? 1.803 0.034 -21.055 1.00 91.69 207 GLU A CA 1
ATOM 1664 C C . GLU A 1 207 ? 2.673 -1.164 -20.658 1.00 91.69 207 GLU A C 1
ATOM 1666 O O . GLU A 1 207 ? 3.473 -1.038 -19.728 1.00 91.69 207 GLU A O 1
ATOM 1671 N N . PRO A 1 208 ? 2.657 -2.267 -21.436 1.00 89.56 208 PRO A N 1
ATOM 1672 C CA . PRO A 1 208 ? 3.544 -3.417 -21.221 1.00 89.56 208 PRO A CA 1
ATOM 1673 C C . PRO A 1 208 ? 5.038 -3.071 -21.184 1.00 89.56 208 PRO A C 1
ATOM 1675 O O . PRO A 1 208 ? 5.839 -3.811 -20.624 1.00 89.56 208 PRO A O 1
ATOM 1678 N N . SER A 1 209 ? 5.436 -1.925 -21.747 1.00 90.31 209 SER A N 1
ATOM 1679 C CA . SER A 1 209 ? 6.805 -1.423 -21.636 1.00 90.31 209 SER A CA 1
ATOM 1680 C C . SER A 1 209 ? 7.191 -0.985 -20.223 1.00 90.31 209 SER A C 1
ATOM 1682 O O . SER A 1 209 ? 8.334 -0.577 -20.027 1.00 90.31 209 SER A O 1
ATOM 1684 N N . GLY A 1 210 ? 6.268 -0.987 -19.262 1.00 90.62 210 GLY A N 1
ATOM 1685 C CA . GLY A 1 210 ? 6.450 -0.438 -17.919 1.00 90.62 210 GLY A CA 1
ATOM 1686 C C . GLY A 1 210 ? 6.313 1.085 -17.866 1.00 90.62 210 GLY A C 1
ATOM 1687 O O . GLY A 1 210 ? 6.766 1.698 -16.907 1.00 90.62 210 GLY A O 1
ATOM 1688 N N . ARG A 1 211 ? 5.749 1.721 -18.906 1.00 93.50 211 ARG A N 1
ATOM 1689 C CA . ARG A 1 211 ? 5.427 3.158 -18.871 1.00 93.50 211 ARG A CA 1
ATOM 1690 C C . ARG A 1 211 ? 4.047 3.358 -18.277 1.00 93.50 211 ARG A C 1
ATOM 1692 O O . ARG A 1 211 ? 3.133 2.593 -18.574 1.00 93.50 211 ARG A O 1
ATOM 1699 N N . VAL A 1 212 ? 3.891 4.425 -17.505 1.00 95.75 212 VAL A N 1
ATOM 1700 C CA . VAL A 1 212 ? 2.619 4.765 -16.861 1.00 95.75 212 VAL A CA 1
ATOM 1701 C C . VAL A 1 212 ? 2.227 6.189 -17.235 1.00 95.75 212 VAL A C 1
ATOM 1703 O O . VAL A 1 212 ? 3.074 7.082 -17.310 1.00 95.75 212 VAL A O 1
ATOM 1706 N N . VAL A 1 213 ? 0.943 6.402 -17.500 1.00 95.69 213 VAL A N 1
ATOM 1707 C CA . VAL A 1 213 ? 0.361 7.722 -17.734 1.00 95.69 213 VAL A CA 1
ATOM 1708 C C . VAL A 1 213 ? 0.444 8.527 -16.444 1.00 95.69 213 VAL A C 1
ATOM 1710 O O . VAL A 1 213 ? -0.039 8.104 -15.396 1.00 95.69 213 VAL A O 1
ATOM 1713 N N . ASN A 1 214 ? 1.009 9.726 -16.524 1.00 93.94 214 ASN A N 1
ATOM 1714 C CA . ASN A 1 214 ? 1.027 10.714 -15.455 1.00 93.94 214 ASN A CA 1
ATOM 1715 C C . ASN A 1 214 ? -0.348 11.387 -15.326 1.00 93.94 214 ASN A C 1
ATOM 1717 O O . ASN A 1 214 ? -0.512 12.581 -15.595 1.00 93.94 214 ASN A O 1
ATOM 1721 N N . LEU A 1 215 ? -1.353 10.598 -14.947 1.00 93.88 215 LEU A N 1
ATOM 1722 C CA . LEU A 1 215 ? -2.739 11.045 -14.812 1.00 93.88 215 LEU A CA 1
ATOM 1723 C C . LEU A 1 215 ? -2.863 12.132 -13.737 1.00 93.88 215 LEU A C 1
ATOM 1725 O O . LEU A 1 215 ? -3.627 13.081 -13.876 1.00 93.88 215 LEU A O 1
ATOM 1729 N N . MET A 1 216 ? -2.032 12.052 -12.702 1.00 91.31 216 MET A N 1
ATOM 1730 C CA . MET A 1 216 ? -1.870 13.080 -11.685 1.00 91.31 216 MET A CA 1
ATOM 1731 C C . MET A 1 216 ? -1.520 14.455 -12.278 1.00 91.31 216 MET A C 1
ATOM 1733 O O . MET A 1 216 ? -2.062 15.462 -11.817 1.00 91.31 216 MET A O 1
ATOM 1737 N N . LEU A 1 217 ? -0.615 14.510 -13.266 1.00 91.12 217 LEU A N 1
ATOM 1738 C CA . LEU A 1 217 ? -0.273 15.745 -13.976 1.00 91.12 217 LEU A CA 1
ATOM 1739 C C . LEU A 1 217 ? -1.424 16.200 -14.871 1.00 91.12 217 LEU A C 1
ATOM 1741 O O . LEU A 1 217 ? -1.759 17.378 -14.834 1.00 91.12 217 LEU A O 1
ATOM 1745 N N . PHE A 1 218 ? -2.051 15.288 -15.618 1.00 93.12 218 PHE A N 1
ATOM 1746 C CA . PHE A 1 218 ? -3.222 15.612 -16.440 1.00 93.12 218 PHE A CA 1
ATOM 1747 C C . PHE A 1 218 ? -4.317 16.282 -15.593 1.00 93.12 218 PHE A C 1
ATOM 1749 O O . PHE A 1 218 ? -4.662 17.433 -15.834 1.00 93.12 218 PHE A O 1
ATOM 1756 N N . ASN A 1 219 ? -4.718 15.646 -14.489 1.00 91.62 219 ASN A N 1
ATOM 1757 C CA . ASN A 1 219 ? -5.707 16.164 -13.534 1.00 91.62 219 ASN A CA 1
ATOM 1758 C C . ASN A 1 219 ? -5.231 17.402 -12.752 1.00 91.62 219 ASN A C 1
ATOM 1760 O O . ASN A 1 219 ? -5.991 18.010 -12.000 1.00 91.62 219 ASN A O 1
ATOM 1764 N N . HIS A 1 220 ? -3.937 17.723 -12.780 1.00 89.81 220 HIS A N 1
ATOM 1765 C CA . HIS A 1 220 ? -3.435 18.971 -12.210 1.00 89.81 220 HIS A CA 1
ATOM 1766 C C . HIS A 1 220 ? -3.561 20.131 -13.193 1.00 89.81 220 HIS A C 1
ATOM 1768 O O . HIS A 1 220 ? -3.806 21.252 -12.751 1.00 89.81 220 HIS A O 1
ATOM 1774 N N . LEU A 1 221 ? -3.357 19.859 -14.481 1.00 91.94 221 LEU A N 1
ATOM 1775 C CA . LEU A 1 221 ? -3.460 20.846 -15.545 1.00 91.94 221 LEU A CA 1
ATOM 1776 C C . LEU A 1 221 ? -4.928 21.146 -15.864 1.00 91.94 221 LEU A C 1
ATOM 1778 O O . LEU A 1 221 ? -5.261 22.324 -15.953 1.00 91.94 221 LEU A O 1
ATOM 1782 N N . ASP A 1 222 ? -5.777 20.115 -15.930 1.00 93.19 222 ASP A N 1
ATOM 1783 C CA . ASP A 1 222 ? -7.237 20.208 -16.084 1.00 93.19 222 ASP A CA 1
ATOM 1784 C C . ASP A 1 222 ? -7.858 20.880 -14.848 1.00 93.19 222 ASP A C 1
ATOM 1786 O O . ASP A 1 222 ? -8.192 20.246 -13.839 1.00 93.19 222 ASP A O 1
ATOM 1790 N N . SER A 1 223 ? -7.903 22.207 -14.893 1.00 90.44 223 SER A N 1
ATOM 1791 C CA . SER A 1 223 ? -8.257 23.069 -13.770 1.00 90.44 223 SER A CA 1
ATOM 1792 C C . SER A 1 223 ? -9.758 23.320 -13.706 1.00 90.44 223 SER A C 1
ATOM 1794 O O . SER A 1 223 ? -10.269 23.648 -12.633 1.00 90.44 223 SER A O 1
ATOM 1796 N N . ASP A 1 224 ? -10.453 23.215 -14.841 1.00 91.94 224 ASP A N 1
ATOM 1797 C CA . ASP A 1 224 ? -11.911 23.307 -14.915 1.00 91.94 224 ASP A CA 1
ATOM 1798 C C . ASP A 1 224 ? -12.614 21.940 -14.801 1.00 91.94 224 ASP A C 1
ATOM 1800 O O . ASP A 1 224 ? -13.838 21.903 -14.642 1.00 91.94 224 ASP A O 1
ATOM 1804 N N . HIS A 1 225 ? -11.837 20.850 -14.760 1.00 90.75 225 HIS A N 1
ATOM 1805 C CA . HIS A 1 225 ? -12.280 19.470 -14.566 1.00 90.75 225 HIS A CA 1
ATOM 1806 C C . HIS A 1 225 ? -13.212 18.983 -15.679 1.00 90.75 225 HIS A C 1
ATOM 1808 O O . HIS A 1 225 ? -14.168 18.241 -15.424 1.00 90.75 225 HIS A O 1
ATOM 1814 N N . ASN A 1 226 ? -12.955 19.424 -16.912 1.00 92.44 226 ASN A N 1
ATOM 1815 C CA . ASN A 1 226 ? -13.742 19.047 -18.082 1.00 92.44 226 ASN A CA 1
ATOM 1816 C C . ASN A 1 226 ? -13.204 17.789 -18.800 1.00 92.44 226 ASN A C 1
ATOM 1818 O O . ASN A 1 226 ? -13.834 17.315 -19.750 1.00 92.44 226 ASN A O 1
ATOM 1822 N N . GLY A 1 227 ? -12.079 17.226 -18.338 1.00 91.69 227 GLY A N 1
ATOM 1823 C CA . GLY A 1 227 ? -11.445 16.040 -18.914 1.00 91.69 227 GLY A CA 1
ATOM 1824 C C . GLY A 1 227 ? -10.593 16.322 -20.155 1.00 91.69 227 GLY A C 1
ATOM 1825 O O . GLY A 1 227 ? -10.254 15.387 -20.885 1.00 91.69 227 GLY A O 1
ATOM 1826 N N . GLN A 1 228 ? -10.262 17.586 -20.423 1.00 94.94 228 GLN A N 1
ATOM 1827 C CA . GLN A 1 228 ? -9.471 18.041 -21.565 1.00 94.94 228 GLN A CA 1
ATOM 1828 C C . GLN A 1 228 ? -8.485 19.132 -21.129 1.00 94.94 228 GLN A C 1
ATOM 1830 O O . GLN A 1 228 ? -8.710 19.843 -20.157 1.00 94.94 228 GLN A O 1
ATOM 1835 N N . LEU A 1 229 ? -7.372 19.278 -21.852 1.00 94.75 229 LEU A N 1
ATOM 1836 C CA . LEU A 1 229 ? -6.367 20.306 -21.572 1.00 94.75 229 LEU A CA 1
ATOM 1837 C C . LEU A 1 229 ? -6.405 21.415 -22.613 1.00 94.75 229 LEU A C 1
ATOM 1839 O O . LEU A 1 229 ? -6.030 21.217 -23.769 1.00 94.75 229 LEU A O 1
ATOM 1843 N N . SER A 1 230 ? -6.783 22.612 -22.184 1.00 93.56 230 SER A N 1
ATOM 1844 C CA . SER A 1 230 ? -6.752 23.811 -23.014 1.00 93.56 230 SER A CA 1
ATOM 1845 C C . SER A 1 230 ? -5.351 24.437 -23.095 1.00 93.56 230 SER A C 1
ATOM 1847 O O . SER A 1 230 ? -4.476 24.253 -22.241 1.00 93.56 230 SER A O 1
ATOM 1849 N N . ALA A 1 231 ? -5.137 25.299 -24.094 1.00 90.31 231 ALA A N 1
ATOM 1850 C CA . ALA A 1 231 ? -3.907 26.091 -24.201 1.00 90.31 231 ALA A CA 1
ATOM 1851 C C . ALA A 1 231 ? -3.618 26.941 -22.943 1.00 90.31 231 ALA A C 1
ATOM 1853 O O . ALA A 1 231 ? -2.456 27.178 -22.596 1.00 90.31 231 ALA A O 1
ATOM 1854 N N . GLY A 1 232 ? -4.673 27.422 -22.273 1.00 89.62 232 GLY A N 1
ATOM 1855 C CA . GLY A 1 232 ? -4.565 28.216 -21.048 1.00 89.62 232 GLY A CA 1
ATOM 1856 C C . GLY A 1 232 ? -3.996 27.413 -19.880 1.00 89.62 232 GLY A C 1
ATOM 1857 O O . GLY A 1 232 ? -3.170 27.932 -19.129 1.00 89.62 232 GLY A O 1
ATOM 1858 N N . GLU A 1 233 ? -4.378 26.144 -19.785 1.00 91.94 233 GLU A N 1
ATOM 1859 C CA . GLU A 1 233 ? -3.968 25.206 -18.736 1.00 91.94 233 GLU A CA 1
ATOM 1860 C C . GLU A 1 233 ? -2.562 24.643 -18.950 1.00 91.94 233 GLU A C 1
ATOM 1862 O O . GLU A 1 233 ? -1.822 24.423 -17.993 1.00 91.94 233 GLU A O 1
ATOM 1867 N N . LEU A 1 234 ? -2.135 24.486 -20.204 1.00 89.75 234 LEU A N 1
ATOM 1868 C CA . LEU A 1 234 ? -0.790 24.007 -20.547 1.00 89.75 234 LEU A CA 1
ATOM 1869 C C . LEU A 1 234 ? 0.302 25.079 -20.363 1.00 89.75 234 LEU A C 1
ATOM 1871 O O . LEU A 1 234 ? 1.476 24.764 -20.133 1.00 89.75 234 LEU A O 1
ATOM 1875 N N . LYS A 1 235 ? -0.061 26.365 -20.460 1.00 85.75 235 LYS A N 1
ATOM 1876 C CA . LYS A 1 235 ? 0.883 27.497 -20.461 1.00 85.75 235 LYS A CA 1
ATOM 1877 C C . LYS A 1 235 ? 1.755 27.614 -19.197 1.00 85.75 235 LYS A C 1
ATOM 1879 O O . LYS A 1 235 ? 2.953 27.872 -19.358 1.00 85.75 235 LYS A O 1
ATOM 1884 N N . PRO A 1 236 ? 1.239 27.427 -17.965 1.00 81.00 236 PRO A N 1
ATOM 1885 C CA . PRO A 1 236 ? 2.057 27.435 -16.751 1.00 81.00 236 PRO A CA 1
ATOM 1886 C C . PRO A 1 236 ? 3.143 26.352 -16.742 1.00 81.00 236 PRO A C 1
ATOM 1888 O O . PRO A 1 236 ? 4.237 26.594 -16.230 1.00 81.00 236 PRO A O 1
ATOM 1891 N N . GLN A 1 237 ? 2.865 25.190 -17.341 1.00 79.75 237 GLN A N 1
ATOM 1892 C CA . GLN A 1 237 ? 3.758 24.032 -17.317 1.00 79.75 237 GLN A CA 1
ATOM 1893 C C . GLN A 1 237 ? 4.852 24.100 -18.389 1.00 79.75 237 GLN A C 1
ATOM 1895 O O . GLN A 1 237 ? 6.017 23.829 -18.100 1.00 79.75 237 GLN A O 1
ATOM 1900 N N . LEU A 1 238 ? 4.502 24.499 -19.616 1.00 76.81 238 LEU A N 1
ATOM 1901 C CA . LEU A 1 238 ? 5.424 24.503 -20.762 1.00 76.81 238 LEU A CA 1
ATOM 1902 C C . LEU A 1 238 ? 6.198 25.821 -20.938 1.00 76.81 238 LEU A C 1
ATOM 1904 O O . LEU A 1 238 ? 6.928 25.979 -21.903 1.00 76.81 238 LEU A O 1
ATOM 1908 N N . LYS A 1 239 ? 6.072 26.787 -20.017 1.00 66.88 239 LYS A N 1
ATOM 1909 C CA . LYS A 1 239 ? 6.875 28.034 -19.966 1.00 66.88 239 LYS A CA 1
ATOM 1910 C C . LYS A 1 239 ? 7.109 28.720 -21.335 1.00 66.88 239 LYS A C 1
ATOM 1912 O O . LYS A 1 239 ? 8.182 29.270 -21.578 1.00 66.88 239 LYS A O 1
ATOM 1917 N N . GLY A 1 240 ? 6.103 28.745 -22.214 1.00 76.88 240 GLY A N 1
ATOM 1918 C CA . GLY A 1 240 ? 6.177 29.438 -23.505 1.00 76.88 240 GLY A CA 1
ATOM 1919 C C . GLY A 1 240 ? 4.983 29.162 -24.423 1.00 76.88 240 GLY A C 1
ATOM 1920 O O . GLY A 1 240 ? 4.611 28.014 -24.635 1.00 76.88 240 GLY A O 1
ATOM 1921 N N . GLU A 1 241 ? 4.398 30.213 -25.012 1.00 82.06 241 GLU A N 1
ATOM 1922 C CA . GLU A 1 241 ? 3.242 30.086 -25.923 1.00 82.06 241 GLU A CA 1
ATOM 1923 C C . GLU A 1 241 ? 3.557 29.260 -27.175 1.00 82.06 241 GLU A C 1
ATOM 1925 O O . GLU A 1 241 ? 2.700 28.525 -27.649 1.00 82.06 241 GLU A O 1
ATOM 1930 N N . GLN A 1 242 ? 4.790 29.332 -27.685 1.00 84.62 242 GLN A N 1
ATOM 1931 C CA . GLN A 1 242 ? 5.207 28.557 -28.857 1.00 84.62 242 GLN A CA 1
ATOM 1932 C C . GLN A 1 242 ? 5.185 27.047 -28.592 1.00 84.62 242 GLN A C 1
ATOM 1934 O O . GLN A 1 242 ? 4.668 26.304 -29.416 1.00 84.62 242 GLN A O 1
ATOM 1939 N N . GLN A 1 243 ? 5.653 26.601 -27.422 1.00 85.06 243 GLN A N 1
ATOM 1940 C CA . GLN A 1 243 ? 5.683 25.177 -27.069 1.00 85.06 243 GLN A CA 1
ATOM 1941 C C . GLN A 1 243 ? 4.275 24.605 -26.890 1.00 85.06 243 GLN A C 1
ATOM 1943 O O . GLN A 1 243 ? 4.004 23.494 -27.329 1.00 85.06 243 GLN A O 1
ATOM 1948 N N . VAL A 1 244 ? 3.358 25.383 -26.302 1.00 87.81 244 VAL A N 1
ATOM 1949 C CA . VAL A 1 244 ? 1.942 24.995 -26.190 1.00 87.81 244 VAL A CA 1
ATOM 1950 C C . VAL A 1 244 ? 1.310 24.847 -27.576 1.00 87.81 244 VAL A C 1
ATOM 1952 O O . VAL A 1 244 ? 0.632 23.862 -27.837 1.00 87.81 244 VAL A O 1
ATOM 1955 N N . GLN A 1 245 ? 1.552 25.799 -28.480 1.00 87.50 245 GLN A N 1
ATOM 1956 C CA . GLN A 1 245 ? 1.006 25.752 -29.841 1.00 87.50 245 GLN A CA 1
ATOM 1957 C C . GLN A 1 245 ? 1.588 24.597 -30.666 1.00 87.50 245 GLN A C 1
ATOM 1959 O O . GLN A 1 245 ? 0.864 23.956 -31.423 1.00 87.50 245 GLN A O 1
ATOM 1964 N N . GLU A 1 246 ? 2.883 24.312 -30.523 1.00 87.94 246 GLU A N 1
ATOM 1965 C CA . GLU A 1 246 ? 3.527 23.166 -31.172 1.00 87.94 246 GLU A CA 1
ATOM 1966 C C . GLU A 1 246 ? 2.984 21.837 -30.652 1.00 87.94 246 GLU A C 1
ATOM 1968 O O . GLU A 1 246 ? 2.691 20.955 -31.456 1.00 87.94 246 GLU A O 1
ATOM 1973 N N . LEU A 1 247 ? 2.801 21.721 -29.335 1.00 89.25 247 LEU A N 1
ATOM 1974 C CA . LEU A 1 247 ? 2.211 20.549 -28.701 1.00 89.25 247 LEU A CA 1
ATOM 1975 C C . LEU A 1 247 ? 0.780 20.311 -29.194 1.00 89.25 247 LEU A C 1
ATOM 1977 O O . LEU A 1 247 ? 0.475 19.214 -29.652 1.00 89.25 247 LEU A O 1
ATOM 1981 N N . LEU A 1 248 ? -0.072 21.343 -29.155 1.00 90.50 248 LEU A N 1
ATOM 1982 C CA . LEU A 1 248 ? -1.448 21.256 -29.649 1.00 90.50 248 LEU A CA 1
ATOM 1983 C C . LEU A 1 248 ? -1.462 20.852 -31.120 1.00 90.50 248 LEU A C 1
ATOM 1985 O O . LEU A 1 248 ? -2.100 19.879 -31.481 1.00 90.50 248 LEU A O 1
ATOM 1989 N N . LYS A 1 249 ? -0.659 21.498 -31.969 1.00 89.19 249 LYS A N 1
ATOM 1990 C CA . LYS A 1 249 ? -0.578 21.150 -33.395 1.00 89.19 249 LYS A CA 1
ATOM 1991 C C . LYS A 1 249 ? -0.176 19.688 -33.653 1.00 89.19 249 LYS A C 1
ATOM 1993 O O . LYS A 1 249 ? -0.505 19.155 -34.710 1.00 89.19 249 LYS A O 1
ATOM 1998 N N . GLN A 1 250 ? 0.598 19.079 -32.756 1.00 89.56 250 GLN A N 1
ATOM 1999 C CA . GLN A 1 250 ? 1.037 17.690 -32.884 1.00 89.56 250 GLN A CA 1
ATOM 2000 C C . GLN A 1 250 ? 0.007 16.690 -32.353 1.00 89.56 250 GLN A C 1
ATOM 2002 O O . GLN A 1 250 ? -0.131 15.620 -32.942 1.00 89.56 250 GLN A O 1
ATOM 2007 N N . ALA A 1 251 ? -0.668 17.021 -31.252 1.00 92.88 251 ALA A N 1
ATOM 2008 C CA . ALA A 1 251 ? -1.472 16.077 -30.484 1.00 92.88 251 ALA A CA 1
ATOM 2009 C C . ALA A 1 251 ? -2.989 16.249 -30.655 1.00 92.88 251 ALA A C 1
ATOM 2011 O O . ALA A 1 251 ? -3.690 15.254 -30.538 1.00 92.88 251 ALA A O 1
ATOM 2012 N N . ASP A 1 252 ? -3.480 17.455 -30.956 1.00 94.50 252 ASP A N 1
ATOM 2013 C CA . ASP A 1 252 ? -4.901 17.765 -31.188 1.00 94.50 252 ASP A CA 1
ATOM 2014 C C . ASP A 1 252 ? -5.341 17.184 -32.544 1.00 94.50 252 ASP A C 1
ATOM 2016 O O . ASP A 1 252 ? -5.137 17.777 -33.613 1.00 94.50 252 ASP A O 1
ATOM 2020 N N . GLN A 1 253 ? -5.869 15.961 -32.514 1.00 93.25 253 GLN A N 1
ATOM 2021 C CA . GLN A 1 253 ? -6.251 15.211 -33.707 1.00 93.25 253 GLN A CA 1
ATOM 2022 C C . GLN A 1 253 ? -7.611 15.665 -34.230 1.00 93.25 253 GLN A C 1
ATOM 2024 O O . GLN A 1 253 ? -7.830 15.659 -35.448 1.00 93.25 253 GLN A O 1
ATOM 2029 N N . ASN A 1 254 ? -8.523 16.042 -33.331 1.00 93.81 254 ASN A N 1
ATOM 2030 C CA . ASN A 1 254 ? -9.881 16.448 -33.683 1.00 93.81 254 ASN A CA 1
ATOM 2031 C C . ASN A 1 254 ? -10.008 17.957 -34.012 1.00 93.81 254 ASN A C 1
ATOM 2033 O O . ASN A 1 254 ? -11.031 18.371 -34.564 1.00 93.81 254 ASN A O 1
ATOM 2037 N N . GLN A 1 255 ? -8.949 18.738 -33.773 1.00 92.50 255 GLN A N 1
ATOM 2038 C CA . GLN A 1 255 ? -8.824 20.177 -34.022 1.00 92.50 255 GLN A CA 1
ATOM 2039 C C . GLN A 1 255 ? -9.772 21.048 -33.184 1.00 92.50 255 GLN A C 1
ATOM 2041 O O . GLN A 1 255 ? -10.182 22.128 -33.633 1.00 92.50 255 GLN A O 1
ATOM 2046 N N . ASP A 1 256 ? -10.130 20.601 -31.980 1.00 93.69 256 ASP A N 1
ATOM 2047 C CA . ASP A 1 256 ? -10.991 21.344 -31.055 1.00 93.69 256 ASP A CA 1
ATOM 2048 C C . ASP A 1 256 ? -10.231 22.331 -30.146 1.00 93.69 256 ASP A C 1
ATOM 2050 O O . ASP A 1 256 ? -10.855 23.069 -29.378 1.00 93.69 256 ASP A O 1
ATOM 2054 N N . GLN A 1 257 ? -8.906 22.443 -30.325 1.00 91.75 257 GLN A N 1
ATOM 2055 C CA . GLN A 1 257 ? -7.979 23.305 -29.577 1.00 91.75 257 GLN A CA 1
ATOM 2056 C C . GLN A 1 257 ? -7.765 22.891 -28.118 1.00 91.75 257 GLN A C 1
ATOM 2058 O O . GLN A 1 257 ? -7.215 23.671 -27.326 1.00 91.75 257 GLN A O 1
ATOM 2063 N N . GLN A 1 258 ? -8.172 21.678 -27.764 1.00 94.44 258 GLN A N 1
ATOM 2064 C CA . GLN A 1 258 ? -7.959 21.062 -26.468 1.00 94.44 258 GLN A CA 1
ATOM 2065 C C . GLN A 1 258 ? -7.322 19.682 -26.674 1.00 94.44 258 GLN A C 1
ATOM 2067 O O . GLN A 1 258 ? -7.250 19.172 -27.786 1.00 94.44 258 GLN A O 1
ATOM 2072 N N . LEU A 1 259 ? -6.767 19.101 -25.611 1.00 95.31 259 LEU A N 1
ATOM 2073 C CA . LEU A 1 259 ? -6.243 17.735 -25.648 1.00 95.31 259 LEU A CA 1
ATOM 2074 C C . LEU A 1 259 ? -7.070 16.854 -24.729 1.00 95.31 259 LEU A C 1
ATOM 2076 O O . LEU A 1 259 ? -7.006 17.000 -23.508 1.00 95.31 259 LEU A O 1
ATOM 2080 N N . SER A 1 260 ? -7.791 15.903 -25.310 1.00 95.31 260 SER A N 1
ATOM 2081 C CA . SER A 1 260 ? -8.317 14.758 -24.566 1.00 95.31 260 SER A CA 1
ATOM 2082 C C . SER A 1 260 ? -7.178 13.903 -23.989 1.00 95.31 260 SER A C 1
ATOM 2084 O O . SER A 1 260 ? -6.017 14.023 -24.392 1.00 95.31 260 SER A O 1
ATOM 2086 N N . LEU A 1 261 ? -7.482 12.989 -23.059 1.00 94.06 261 LEU A N 1
ATOM 2087 C CA . LEU A 1 261 ? -6.461 12.088 -22.509 1.00 94.06 261 LEU A CA 1
ATOM 2088 C C . LEU A 1 261 ? -5.803 11.206 -23.591 1.00 94.06 261 LEU A C 1
ATOM 2090 O O . LEU A 1 261 ? -4.596 10.970 -23.536 1.00 94.06 261 LEU A O 1
ATOM 2094 N N . GLU A 1 262 ? -6.557 10.756 -24.598 1.00 94.31 262 GLU A N 1
ATOM 2095 C CA . GLU A 1 262 ? -6.004 9.972 -25.716 1.00 94.31 262 GLU A CA 1
ATOM 2096 C C . GLU A 1 262 ? -5.030 10.784 -26.571 1.00 94.31 262 GLU A C 1
ATOM 2098 O O . GLU A 1 262 ? -3.957 10.298 -26.925 1.00 94.31 262 GLU A O 1
ATOM 2103 N N . GLU A 1 263 ? -5.352 12.045 -26.847 1.00 95.00 263 GLU A N 1
ATOM 2104 C CA . GLU A 1 263 ? -4.458 12.957 -27.564 1.00 95.00 263 GLU A CA 1
ATOM 2105 C C . GLU A 1 263 ? -3.225 13.289 -26.718 1.00 95.00 263 GLU A C 1
ATOM 2107 O O . GLU A 1 263 ? -2.091 13.233 -27.202 1.00 95.00 263 GLU A O 1
ATOM 2112 N N . TRP A 1 264 ? -3.414 13.526 -25.418 1.00 93.81 264 TRP A N 1
ATOM 2113 C CA . TRP A 1 264 ? -2.330 13.761 -24.469 1.00 93.81 264 TRP A CA 1
ATOM 2114 C C . TRP A 1 264 ? -1.352 12.583 -24.403 1.00 93.81 264 TRP A C 1
ATOM 2116 O O . TRP A 1 264 ? -0.139 12.804 -24.375 1.00 93.81 264 TRP A O 1
ATOM 2126 N N . LYS A 1 265 ? -1.837 11.337 -24.483 1.00 93.31 265 LYS A N 1
ATOM 2127 C CA . LYS A 1 265 ? -1.007 10.117 -24.542 1.00 93.31 265 LYS A CA 1
ATOM 2128 C C . LYS A 1 265 ? -0.061 10.054 -25.741 1.00 93.31 265 LYS A C 1
ATOM 2130 O O . LYS A 1 265 ? 0.917 9.309 -25.697 1.00 93.31 265 LYS A O 1
ATOM 2135 N N . THR A 1 266 ? -0.273 10.851 -26.786 1.00 92.19 266 THR A N 1
ATOM 2136 C CA . THR A 1 266 ? 0.684 10.952 -27.905 1.00 92.19 266 THR A CA 1
ATOM 2137 C C . THR A 1 266 ? 1.890 11.845 -27.595 1.00 92.19 266 THR A C 1
ATOM 2139 O O . THR A 1 266 ? 2.860 11.875 -28.352 1.00 92.19 266 THR A O 1
ATOM 2142 N N . THR A 1 267 ? 1.864 12.545 -26.460 1.00 89.81 267 THR A N 1
ATOM 2143 C CA . THR A 1 267 ? 2.885 13.514 -26.062 1.00 89.81 267 THR A CA 1
ATOM 2144 C C . THR A 1 267 ? 3.904 12.919 -25.089 1.00 89.81 267 THR A C 1
ATOM 2146 O O . THR A 1 267 ? 3.599 12.052 -24.268 1.00 89.81 267 THR A O 1
ATOM 2149 N N . THR A 1 268 ? 5.139 13.421 -25.131 1.00 84.88 268 THR A N 1
ATOM 2150 C CA . THR A 1 268 ? 6.207 13.002 -24.206 1.00 84.88 268 THR A CA 1
ATOM 2151 C C . THR A 1 268 ? 5.887 13.264 -22.726 1.00 84.88 268 THR A C 1
ATOM 2153 O O . THR A 1 268 ? 6.132 12.365 -21.924 1.00 84.88 268 THR A O 1
ATOM 2156 N N . PRO A 1 269 ? 5.340 14.431 -22.314 1.00 85.50 269 PRO A N 1
ATOM 2157 C CA . PRO A 1 269 ? 5.105 14.713 -20.894 1.00 85.50 269 PRO A CA 1
ATOM 2158 C C . PRO A 1 269 ? 4.007 13.854 -20.247 1.00 85.50 269 PRO A C 1
ATOM 2160 O O . PRO A 1 269 ? 3.907 13.832 -19.020 1.00 85.50 269 PRO A O 1
ATOM 2163 N N . CYS A 1 270 ? 3.191 13.158 -21.047 1.00 91.19 270 CYS A N 1
ATOM 2164 C CA . CYS A 1 270 ? 2.168 12.246 -20.544 1.00 91.19 270 CYS A CA 1
ATOM 2165 C C . CYS A 1 270 ? 2.758 11.028 -19.836 1.00 91.19 270 CYS A C 1
ATOM 2167 O O . CYS A 1 270 ? 2.135 10.503 -18.919 1.00 91.19 270 CYS A O 1
ATOM 2169 N N . TRP A 1 271 ? 3.932 10.558 -20.246 1.00 92.56 271 TRP A N 1
ATOM 2170 C CA . TRP A 1 271 ? 4.461 9.283 -19.778 1.00 92.56 271 TRP A CA 1
ATOM 2171 C C . TRP A 1 271 ? 5.537 9.467 -18.719 1.00 92.56 271 TRP A C 1
ATOM 2173 O O . TRP A 1 271 ? 6.456 10.271 -18.875 1.00 92.56 271 TRP A O 1
ATOM 2183 N N . ILE A 1 272 ? 5.466 8.644 -17.678 1.00 92.81 272 ILE A N 1
ATOM 2184 C CA . ILE A 1 272 ? 6.612 8.348 -16.827 1.00 92.81 272 ILE A CA 1
ATOM 2185 C C . ILE A 1 272 ? 7.192 6.982 -17.193 1.00 92.81 272 ILE A C 1
ATOM 2187 O O . ILE A 1 272 ? 6.475 6.076 -17.623 1.00 92.81 272 ILE A O 1
ATOM 2191 N N . ASP A 1 273 ? 8.499 6.833 -16.996 1.00 93.50 273 ASP A N 1
ATOM 2192 C CA . ASP A 1 273 ? 9.204 5.557 -17.122 1.00 93.50 273 ASP A CA 1
ATOM 2193 C C . ASP A 1 273 ? 9.834 5.195 -15.761 1.00 93.50 273 ASP A C 1
ATOM 2195 O O . ASP A 1 273 ? 10.988 5.549 -15.499 1.00 93.50 273 ASP A O 1
ATOM 2199 N N . PRO A 1 274 ? 9.075 4.528 -14.868 1.00 93.50 274 PRO A N 1
ATOM 2200 C CA . PRO A 1 274 ? 9.578 4.013 -13.599 1.00 93.50 274 PRO A CA 1
ATOM 2201 C C . PRO A 1 274 ? 10.863 3.190 -13.718 1.00 93.50 274 PRO A C 1
ATOM 2203 O O . PRO A 1 274 ? 11.769 3.362 -12.908 1.00 93.50 274 PRO A O 1
ATOM 2206 N N . VAL A 1 275 ? 10.998 2.355 -14.753 1.00 93.19 275 VAL A N 1
ATOM 2207 C CA . VAL A 1 275 ? 12.202 1.534 -14.968 1.00 93.19 275 VAL A CA 1
ATOM 2208 C C . VAL A 1 275 ? 13.417 2.422 -15.240 1.00 93.19 275 VAL A C 1
ATOM 2210 O O . VAL A 1 275 ? 14.511 2.180 -14.725 1.00 93.19 275 VAL A O 1
ATOM 2213 N N . TYR A 1 276 ? 13.241 3.486 -16.027 1.00 92.06 276 TYR A N 1
ATOM 2214 C CA . TYR A 1 276 ? 14.287 4.491 -16.214 1.00 92.06 276 TYR A CA 1
ATOM 2215 C C . TYR A 1 276 ? 14.649 5.189 -14.895 1.00 92.06 276 TYR A C 1
ATOM 2217 O O . TYR A 1 276 ? 15.835 5.392 -14.628 1.00 92.06 276 TYR A O 1
ATOM 2225 N N . TYR A 1 277 ? 13.665 5.545 -14.062 1.00 92.12 277 TYR A N 1
ATOM 2226 C CA . TYR A 1 277 ? 13.936 6.170 -12.765 1.00 92.12 277 TYR A CA 1
ATOM 2227 C C . TYR A 1 277 ? 14.681 5.237 -11.819 1.00 92.12 277 TYR A C 1
ATOM 2229 O O . TYR A 1 277 ? 15.697 5.664 -11.283 1.00 92.12 277 TYR A O 1
ATOM 2237 N N . PHE A 1 278 ? 14.276 3.974 -11.711 1.00 94.12 278 PHE A N 1
ATOM 2238 C CA . PHE A 1 278 ? 14.991 2.956 -10.944 1.00 94.12 278 PHE A CA 1
ATOM 2239 C C . PHE A 1 278 ? 16.469 2.895 -11.349 1.00 94.12 278 PHE A C 1
ATOM 2241 O O . PHE A 1 278 ? 17.358 3.161 -10.546 1.00 94.12 278 PHE A O 1
ATOM 2248 N N . ARG A 1 279 ? 16.737 2.702 -12.649 1.00 93.00 279 ARG A N 1
ATOM 2249 C CA . ARG A 1 279 ? 18.098 2.662 -13.218 1.00 93.00 279 ARG A CA 1
ATOM 2250 C C . ARG A 1 279 ? 18.898 3.949 -13.009 1.00 93.00 279 ARG A C 1
ATOM 2252 O O . ARG A 1 279 ? 20.122 3.936 -13.131 1.00 93.00 279 ARG A O 1
ATOM 2259 N N . ARG A 1 280 ? 18.229 5.087 -12.827 1.00 92.06 280 ARG A N 1
ATOM 2260 C CA . ARG A 1 280 ? 18.869 6.384 -12.583 1.00 92.06 280 ARG A CA 1
ATOM 2261 C C . ARG A 1 280 ? 19.203 6.565 -11.105 1.00 92.06 280 ARG A C 1
ATOM 2263 O O . ARG A 1 280 ? 20.180 7.263 -10.824 1.00 92.06 280 ARG A O 1
ATOM 2270 N N . ILE A 1 281 ? 18.380 6.024 -10.212 1.00 92.81 281 ILE A N 1
ATOM 2271 C CA . ILE A 1 281 ? 18.529 6.132 -8.759 1.00 92.81 281 ILE A CA 1
ATOM 2272 C C . ILE A 1 281 ? 19.583 5.138 -8.267 1.00 92.81 281 ILE A C 1
ATOM 2274 O O . ILE A 1 281 ? 20.460 5.574 -7.533 1.00 92.81 281 ILE A O 1
ATOM 2278 N N . ASP A 1 282 ? 19.573 3.900 -8.770 1.00 94.81 282 ASP A N 1
ATOM 2279 C CA . ASP A 1 282 ? 20.597 2.876 -8.513 1.00 94.81 282 ASP A CA 1
ATOM 2280 C C . ASP A 1 282 ? 21.967 3.362 -9.030 1.00 94.81 282 ASP A C 1
ATOM 2282 O O . ASP A 1 282 ? 22.254 3.366 -10.239 1.00 94.81 282 ASP A O 1
ATOM 2286 N N . LYS A 1 283 ? 22.791 3.873 -8.110 1.00 91.62 283 LYS A N 1
ATOM 2287 C CA . LYS A 1 283 ? 24.115 4.451 -8.383 1.00 91.62 283 LYS A CA 1
ATOM 2288 C C . LYS A 1 283 ? 25.221 3.431 -8.227 1.00 91.62 283 LYS A C 1
ATOM 2290 O O . LYS A 1 283 ? 26.279 3.606 -8.842 1.00 91.62 283 LYS A O 1
ATOM 2295 N N . ASN A 1 284 ? 25.023 2.444 -7.364 1.00 93.06 284 ASN A N 1
ATOM 2296 C CA . ASN A 1 284 ? 26.023 1.427 -7.080 1.00 93.06 284 ASN A CA 1
ATOM 2297 C C . ASN A 1 284 ? 25.970 0.264 -8.106 1.00 93.06 284 ASN A C 1
ATOM 2299 O O . ASN A 1 284 ? 26.955 -0.470 -8.236 1.00 93.06 284 ASN A O 1
ATOM 2303 N N . PHE A 1 285 ? 24.911 0.210 -8.925 1.00 94.31 285 PHE A N 1
ATOM 2304 C CA . PHE A 1 285 ? 24.626 -0.771 -9.972 1.00 94.31 285 PHE A CA 1
ATOM 2305 C C . PHE A 1 285 ? 24.383 -2.190 -9.439 1.00 94.31 285 PHE A C 1
ATOM 2307 O O . PHE A 1 285 ? 24.767 -3.163 -10.099 1.00 94.31 285 PHE A O 1
ATOM 2314 N N . ASP A 1 286 ? 23.770 -2.317 -8.262 1.00 94.25 286 ASP A N 1
ATOM 2315 C CA . ASP A 1 286 ? 23.446 -3.599 -7.626 1.00 94.25 286 ASP A CA 1
ATOM 2316 C C . ASP A 1 286 ? 22.030 -4.117 -7.939 1.00 94.25 286 ASP A C 1
ATOM 2318 O O . ASP A 1 286 ? 21.678 -5.217 -7.506 1.00 94.25 286 ASP A O 1
ATOM 2322 N N . ALA A 1 287 ? 21.267 -3.377 -8.757 1.00 95.00 287 ALA A N 1
ATOM 2323 C CA . ALA A 1 287 ? 19.891 -3.681 -9.152 1.00 95.00 287 ALA A CA 1
ATOM 2324 C C . ALA A 1 287 ? 18.879 -3.647 -7.998 1.00 95.00 287 ALA A C 1
ATOM 2326 O O . ALA A 1 287 ? 17.807 -4.252 -8.096 1.00 95.00 287 ALA A O 1
ATOM 2327 N N . ARG A 1 288 ? 19.198 -2.920 -6.928 1.00 95.31 288 ARG A N 1
ATOM 2328 C CA . ARG A 1 288 ? 18.347 -2.684 -5.763 1.00 95.31 288 ARG A CA 1
ATOM 2329 C C . ARG A 1 288 ? 18.370 -1.192 -5.439 1.00 95.31 288 ARG A C 1
ATOM 2331 O O . ARG A 1 288 ? 19.192 -0.455 -5.968 1.00 95.31 288 ARG A O 1
ATOM 2338 N N . LEU A 1 289 ? 17.413 -0.732 -4.637 1.00 95.00 289 LEU A N 1
ATOM 2339 C CA . LEU A 1 289 ? 17.383 0.644 -4.145 1.00 95.00 289 LEU A CA 1
ATOM 2340 C C . LEU A 1 289 ? 17.419 0.659 -2.627 1.00 95.00 289 LEU A C 1
ATOM 2342 O O . LEU A 1 289 ? 16.482 0.196 -1.975 1.00 95.00 289 LEU A O 1
ATOM 2346 N N . ASP A 1 290 ? 18.482 1.238 -2.080 1.00 92.94 290 ASP A N 1
ATOM 2347 C CA . ASP A 1 290 ? 18.632 1.432 -0.641 1.00 92.94 290 ASP A CA 1
ATOM 2348 C C . ASP A 1 290 ? 18.038 2.781 -0.159 1.00 92.94 290 ASP A C 1
ATOM 2350 O O . ASP A 1 290 ? 17.725 3.670 -0.971 1.00 92.94 290 ASP A O 1
ATOM 2354 N N . PRO A 1 291 ? 17.858 2.980 1.167 1.00 89.25 291 PRO A N 1
ATOM 2355 C CA . PRO A 1 291 ? 17.300 4.224 1.699 1.00 89.25 291 PRO A CA 1
ATOM 2356 C C . PRO A 1 291 ? 18.104 5.471 1.315 1.00 89.25 291 PRO A C 1
ATOM 2358 O O . PRO A 1 291 ? 17.534 6.545 1.105 1.00 89.25 291 PRO A O 1
ATOM 2361 N N . GLY A 1 292 ? 19.429 5.346 1.222 1.00 89.19 292 GLY A N 1
ATOM 2362 C CA . GLY A 1 292 ? 20.325 6.428 0.843 1.00 89.19 292 GLY A CA 1
ATOM 2363 C C . GLY A 1 292 ? 20.173 6.814 -0.624 1.00 89.19 292 GLY A C 1
ATOM 2364 O O . GLY A 1 292 ? 20.163 8.003 -0.943 1.00 89.19 292 GLY A O 1
ATOM 2365 N N . GLU A 1 293 ? 20.021 5.848 -1.524 1.00 92.62 293 GLU A N 1
ATOM 2366 C CA . GLU A 1 293 ? 19.811 6.105 -2.948 1.00 92.62 293 GLU A CA 1
ATOM 2367 C C . GLU A 1 293 ? 18.480 6.820 -3.210 1.00 92.62 293 GLU A C 1
ATOM 2369 O O . GLU A 1 293 ? 18.464 7.852 -3.889 1.00 92.62 293 GLU A O 1
ATOM 2374 N N . LEU A 1 294 ? 17.383 6.355 -2.601 1.00 89.25 294 LEU A N 1
ATOM 2375 C CA . LEU A 1 294 ? 16.073 7.008 -2.715 1.00 89.25 294 LEU A CA 1
ATOM 2376 C C . LEU A 1 294 ? 16.062 8.417 -2.102 1.00 89.25 294 LEU A C 1
ATOM 2378 O O . LEU A 1 294 ? 15.526 9.350 -2.706 1.00 89.25 294 LEU A O 1
ATOM 2382 N N . ALA A 1 295 ? 16.671 8.601 -0.926 1.00 84.56 295 ALA A N 1
ATOM 2383 C CA . ALA A 1 295 ? 16.720 9.899 -0.247 1.00 84.56 295 ALA A CA 1
ATOM 2384 C C . ALA A 1 295 ? 17.595 10.934 -0.978 1.00 84.56 295 ALA A C 1
ATOM 2386 O O . ALA A 1 295 ? 17.386 12.141 -0.834 1.00 84.56 295 ALA A O 1
ATOM 2387 N N . ASN A 1 296 ? 18.573 10.485 -1.767 1.00 84.88 296 ASN A N 1
ATOM 2388 C CA . ASN A 1 296 ? 19.432 11.363 -2.560 1.00 84.88 296 ASN A CA 1
ATOM 2389 C C . ASN A 1 296 ? 18.840 11.720 -3.932 1.00 84.88 296 ASN A C 1
ATOM 2391 O O . ASN A 1 296 ? 19.424 12.543 -4.648 1.00 84.88 296 ASN A O 1
ATOM 2395 N N . ASP A 1 297 ? 17.700 11.139 -4.319 1.00 84.88 297 ASP A N 1
ATOM 2396 C CA . ASP A 1 297 ? 17.026 11.520 -5.555 1.00 84.88 297 ASP A CA 1
ATOM 2397 C C . ASP A 1 297 ? 16.423 12.939 -5.467 1.00 84.88 297 ASP A C 1
ATOM 2399 O O . ASP A 1 297 ? 16.231 13.530 -4.402 1.00 84.88 297 ASP A O 1
ATOM 2403 N N . THR A 1 298 ? 16.123 13.523 -6.624 1.00 77.00 298 THR A N 1
ATOM 2404 C CA . THR A 1 298 ? 15.489 14.840 -6.737 1.00 77.00 298 THR A CA 1
ATOM 2405 C C . THR A 1 298 ? 13.989 14.712 -6.995 1.00 77.00 298 THR A C 1
ATOM 2407 O O . THR A 1 298 ? 13.535 13.784 -7.657 1.00 77.00 298 THR A O 1
ATOM 2410 N N . GLY A 1 299 ? 13.209 15.685 -6.518 1.00 71.25 299 GLY A N 1
ATOM 2411 C CA . GLY A 1 299 ? 11.755 15.715 -6.700 1.00 71.25 299 GLY A CA 1
ATOM 2412 C C . GLY A 1 299 ? 10.989 15.035 -5.566 1.00 71.25 299 GLY A C 1
ATOM 2413 O O . GLY A 1 299 ? 11.484 14.925 -4.448 1.00 71.25 299 GLY A O 1
ATOM 2414 N N . PHE A 1 300 ? 9.757 14.615 -5.854 1.00 71.38 300 PHE A N 1
ATOM 2415 C CA . PHE A 1 300 ? 8.832 14.080 -4.849 1.00 71.38 300 PHE A CA 1
ATOM 2416 C C . PHE A 1 300 ? 9.205 12.676 -4.345 1.00 71.38 300 PHE A C 1
ATOM 2418 O O . PHE A 1 300 ? 8.677 12.248 -3.324 1.00 71.38 300 PHE A O 1
ATOM 2425 N N . HIS A 1 301 ? 10.126 11.972 -5.016 1.00 73.69 301 HIS A N 1
ATOM 2426 C CA . HIS A 1 301 ? 10.633 10.673 -4.557 1.00 73.69 301 HIS A CA 1
ATOM 2427 C C . HIS A 1 301 ? 11.287 10.781 -3.178 1.00 73.69 301 HIS A C 1
ATOM 2429 O O . HIS A 1 301 ? 11.048 9.942 -2.318 1.00 73.69 301 HIS A O 1
ATOM 2435 N N . ARG A 1 302 ? 12.042 11.862 -2.947 1.00 79.81 302 ARG A N 1
ATOM 2436 C CA . ARG A 1 302 ? 12.764 12.099 -1.695 1.00 79.81 302 ARG A CA 1
ATOM 2437 C C . ARG A 1 302 ? 11.840 12.191 -0.487 1.00 79.81 302 ARG A C 1
ATOM 2439 O O . ARG A 1 302 ? 12.147 11.637 0.559 1.00 79.81 302 ARG A O 1
ATOM 2446 N N . ASP A 1 303 ? 10.739 12.924 -0.621 1.00 80.69 303 ASP A N 1
ATOM 2447 C CA . ASP A 1 303 ? 9.862 13.220 0.515 1.00 80.69 303 ASP A CA 1
ATOM 2448 C C . ASP A 1 303 ? 9.035 11.981 0.919 1.00 80.69 303 ASP A C 1
ATOM 2450 O O . ASP A 1 303 ? 8.636 11.851 2.072 1.00 80.69 303 ASP A O 1
ATOM 2454 N N . LEU A 1 304 ? 8.832 11.046 -0.019 1.00 84.56 304 LEU A N 1
ATOM 2455 C CA . LEU A 1 304 ? 8.162 9.765 0.210 1.00 84.56 304 LEU A CA 1
ATOM 2456 C C . LEU A 1 304 ? 9.120 8.634 0.615 1.00 84.56 304 LEU A C 1
ATOM 2458 O O . LEU A 1 304 ? 8.690 7.704 1.290 1.00 84.56 304 LEU A O 1
ATOM 2462 N N . ALA A 1 305 ? 10.402 8.714 0.242 1.00 84.81 305 ALA A N 1
ATOM 2463 C CA . ALA A 1 305 ? 11.400 7.658 0.430 1.00 84.81 305 ALA A CA 1
ATOM 2464 C C . ALA A 1 305 ? 11.431 7.010 1.831 1.00 84.81 305 ALA A C 1
ATOM 2466 O O . ALA A 1 305 ? 11.485 5.779 1.875 1.00 84.81 305 ALA A O 1
ATOM 2467 N N . PRO A 1 306 ? 11.341 7.758 2.956 1.00 85.19 306 PRO A N 1
ATOM 2468 C CA . PRO A 1 306 ? 11.376 7.158 4.295 1.00 85.19 306 PRO A CA 1
ATOM 2469 C C . PRO A 1 306 ? 10.248 6.154 4.563 1.00 85.19 306 PRO A C 1
ATOM 2471 O O . PRO A 1 306 ? 10.401 5.284 5.413 1.00 85.19 306 PRO A O 1
ATOM 2474 N N . TYR A 1 307 ? 9.135 6.274 3.838 1.00 89.50 307 TYR A N 1
ATOM 2475 C CA . TYR A 1 307 ? 7.934 5.457 4.009 1.00 89.50 307 TYR A CA 1
ATOM 2476 C C . TYR A 1 307 ? 7.877 4.276 3.037 1.00 89.50 307 TYR A C 1
ATOM 2478 O O . TYR A 1 307 ? 7.185 3.299 3.298 1.00 89.50 307 TYR A O 1
ATOM 2486 N N . LEU A 1 308 ? 8.585 4.357 1.904 1.00 91.25 308 LEU A N 1
ATOM 2487 C CA . LEU A 1 308 ? 8.451 3.375 0.827 1.00 91.25 308 LEU A CA 1
ATOM 2488 C C . LEU A 1 308 ? 9.123 2.048 1.159 1.00 91.25 308 LEU A C 1
ATOM 2490 O O . LEU A 1 308 ? 8.484 1.013 1.040 1.00 91.25 308 LEU A O 1
ATOM 2494 N N . ILE A 1 309 ? 10.390 2.063 1.581 1.00 90.94 309 ILE A N 1
ATOM 2495 C CA . ILE A 1 309 ? 11.103 0.810 1.873 1.00 90.94 309 ILE A CA 1
ATOM 2496 C C . ILE A 1 309 ? 10.369 0.025 2.966 1.00 90.94 309 ILE A C 1
ATOM 2498 O O . ILE A 1 309 ? 9.959 -1.092 2.687 1.00 90.94 309 ILE A O 1
ATOM 2502 N N . PRO A 1 310 ? 10.058 0.595 4.147 1.00 90.19 310 PRO A N 1
ATOM 2503 C CA . PRO A 1 310 ? 9.468 -0.196 5.226 1.00 90.19 310 PRO A CA 1
ATOM 2504 C C . PRO A 1 310 ? 8.071 -0.770 4.936 1.00 90.19 310 PRO A C 1
ATOM 2506 O O . PRO A 1 310 ? 7.629 -1.640 5.683 1.00 90.19 310 PRO A O 1
ATOM 2509 N N . ALA A 1 311 ? 7.369 -0.251 3.922 1.00 92.12 311 ALA A N 1
ATOM 2510 C CA . ALA A 1 311 ? 6.016 -0.662 3.543 1.00 92.12 311 ALA A CA 1
ATOM 2511 C C . ALA A 1 311 ? 5.965 -1.551 2.285 1.00 92.12 311 ALA A C 1
ATOM 2513 O O . ALA A 1 311 ? 5.008 -2.300 2.106 1.00 92.12 311 ALA A O 1
ATOM 2514 N N . PHE A 1 312 ? 6.957 -1.454 1.393 1.00 94.69 312 PHE A N 1
ATOM 2515 C CA . PHE A 1 312 ? 6.945 -2.123 0.083 1.00 94.69 312 PHE A CA 1
ATOM 2516 C C . PHE A 1 312 ? 8.082 -3.131 -0.112 1.00 94.69 312 PHE A C 1
ATOM 2518 O O . PHE A 1 312 ? 8.062 -3.851 -1.106 1.00 94.69 312 PHE A O 1
ATOM 2525 N N . ASP A 1 313 ? 9.033 -3.196 0.819 1.00 93.69 313 ASP A N 1
ATOM 2526 C CA . ASP A 1 313 ? 10.019 -4.270 0.944 1.00 93.69 313 ASP A CA 1
ATOM 2527 C C . ASP A 1 313 ? 9.321 -5.526 1.495 1.00 93.69 313 ASP A C 1
ATOM 2529 O O . ASP A 1 313 ? 9.086 -5.665 2.698 1.00 93.69 313 ASP A O 1
ATOM 2533 N N . VAL A 1 314 ? 8.893 -6.409 0.591 1.00 86.06 314 VAL A N 1
ATOM 2534 C CA . VAL A 1 314 ? 8.038 -7.558 0.925 1.00 86.06 314 VAL A CA 1
ATOM 2535 C C . VAL A 1 314 ? 8.840 -8.646 1.634 1.00 86.06 314 VAL A C 1
ATOM 2537 O O . VAL A 1 314 ? 8.287 -9.381 2.457 1.00 86.06 314 VAL A O 1
ATOM 2540 N N . ASN A 1 315 ? 10.131 -8.765 1.315 1.00 82.69 315 ASN A N 1
ATOM 2541 C CA . ASN A 1 315 ? 11.020 -9.763 1.905 1.00 82.69 315 ASN A CA 1
ATOM 2542 C C . ASN A 1 315 ? 11.786 -9.241 3.142 1.00 82.69 315 ASN A C 1
ATOM 2544 O O . ASN A 1 315 ? 12.467 -10.032 3.799 1.00 82.69 315 ASN A O 1
ATOM 2548 N N . ALA A 1 316 ? 11.624 -7.958 3.483 1.00 85.88 316 ALA A N 1
ATOM 2549 C CA . ALA A 1 316 ? 12.257 -7.269 4.603 1.00 85.88 316 ALA A CA 1
ATOM 2550 C C . ALA A 1 316 ? 13.800 -7.300 4.555 1.00 85.88 316 ALA A C 1
ATOM 2552 O O . ALA A 1 316 ? 14.453 -7.383 5.603 1.00 85.88 316 ALA A O 1
ATOM 2553 N N . ASP A 1 317 ? 14.394 -7.264 3.355 1.00 89.00 317 ASP A N 1
ATOM 2554 C CA . ASP A 1 317 ? 15.852 -7.266 3.162 1.00 89.00 317 ASP A CA 1
ATOM 2555 C C . ASP A 1 317 ? 16.499 -5.866 3.265 1.00 89.00 317 ASP A C 1
ATOM 2557 O O . ASP A 1 317 ? 17.729 -5.733 3.257 1.00 89.00 317 ASP A O 1
ATOM 2561 N N . GLY A 1 318 ? 15.680 -4.833 3.468 1.00 90.62 318 GLY A N 1
ATOM 2562 C CA . GLY A 1 318 ? 16.065 -3.444 3.687 1.00 90.62 318 GLY A CA 1
ATOM 2563 C C . GLY A 1 318 ? 16.262 -2.637 2.405 1.00 90.62 318 GLY A C 1
ATOM 2564 O O . GLY A 1 318 ? 16.685 -1.477 2.489 1.00 90.62 318 GLY A O 1
ATOM 2565 N N . VAL A 1 319 ? 15.985 -3.214 1.234 1.00 94.50 319 VAL A N 1
ATOM 2566 C CA . VAL A 1 319 ? 16.127 -2.568 -0.075 1.00 94.50 319 VAL A CA 1
ATOM 2567 C C . VAL A 1 319 ? 14.932 -2.893 -0.975 1.00 94.50 319 VAL A C 1
ATOM 2569 O O . VAL A 1 319 ? 14.172 -3.809 -0.710 1.00 94.50 319 VAL A O 1
ATOM 2572 N N . LEU A 1 320 ? 14.724 -2.121 -2.046 1.00 95.12 320 LEU A N 1
ATOM 2573 C CA . LEU A 1 320 ? 13.672 -2.420 -3.028 1.00 95.12 320 LEU A CA 1
ATOM 2574 C C . LEU A 1 320 ? 14.269 -3.020 -4.293 1.00 95.12 320 LEU A C 1
ATOM 2576 O O . LEU A 1 320 ? 15.111 -2.404 -4.952 1.00 95.12 320 LEU A O 1
ATOM 2580 N N . THR A 1 321 ? 13.764 -4.180 -4.693 1.00 94.25 321 THR A N 1
ATOM 2581 C CA . THR A 1 321 ? 13.909 -4.682 -6.063 1.00 94.25 321 THR A CA 1
ATOM 2582 C C . THR A 1 321 ? 13.119 -3.811 -7.051 1.00 94.25 321 THR A C 1
ATOM 2584 O O . THR A 1 321 ? 12.279 -2.994 -6.660 1.00 94.25 321 THR A O 1
ATOM 2587 N N . LEU A 1 322 ? 13.341 -3.978 -8.365 1.00 94.19 322 LEU A N 1
ATOM 2588 C CA . LEU A 1 322 ? 12.543 -3.251 -9.364 1.00 94.19 322 LEU A CA 1
ATOM 2589 C C . LEU A 1 322 ? 11.044 -3.546 -9.206 1.00 94.19 322 LEU A C 1
ATOM 2591 O O . LEU A 1 322 ? 10.242 -2.620 -9.286 1.00 94.19 322 LEU A O 1
ATOM 2595 N N . TYR A 1 323 ? 10.665 -4.804 -8.979 1.00 93.44 323 TYR A N 1
ATOM 2596 C CA . TYR A 1 323 ? 9.260 -5.193 -8.856 1.00 93.44 323 TYR A CA 1
ATOM 2597 C C . TYR A 1 323 ? 8.590 -4.518 -7.650 1.00 93.44 323 TYR A C 1
ATOM 2599 O O . TYR A 1 323 ? 7.521 -3.924 -7.788 1.00 93.44 323 TYR A O 1
ATOM 2607 N N . GLU A 1 324 ? 9.257 -4.492 -6.495 1.00 94.94 324 GLU A N 1
ATOM 2608 C CA . GLU A 1 324 ? 8.765 -3.784 -5.306 1.00 94.94 324 GLU A CA 1
ATOM 2609 C C . GLU A 1 324 ? 8.695 -2.270 -5.535 1.00 94.94 324 GLU A C 1
ATOM 2611 O O . GLU A 1 324 ? 7.691 -1.633 -5.217 1.00 94.94 324 GLU A O 1
ATOM 2616 N N . TYR A 1 325 ? 9.705 -1.687 -6.188 1.00 94.94 325 TYR A N 1
ATOM 2617 C CA . TYR A 1 325 ? 9.706 -0.272 -6.557 1.00 94.94 325 TYR A CA 1
ATOM 2618 C C . TYR A 1 325 ? 8.540 0.101 -7.492 1.00 94.94 325 TYR A C 1
ATOM 2620 O O . TYR A 1 325 ? 7.895 1.139 -7.302 1.00 94.94 325 TYR A O 1
ATOM 2628 N N . LEU A 1 326 ? 8.215 -0.740 -8.481 1.00 94.56 326 LEU A N 1
ATOM 2629 C CA . LEU A 1 326 ? 7.060 -0.553 -9.374 1.00 94.56 326 LEU A CA 1
ATOM 2630 C C . LEU A 1 326 ? 5.716 -0.604 -8.630 1.00 94.56 326 LEU A C 1
ATOM 2632 O O . LEU A 1 326 ? 4.725 -0.049 -9.107 1.00 94.56 326 LEU A O 1
ATOM 2636 N N . ASN A 1 327 ? 5.687 -1.199 -7.439 1.00 94.06 327 ASN A N 1
ATOM 2637 C CA . ASN A 1 327 ? 4.513 -1.244 -6.578 1.00 94.06 327 ASN A CA 1
ATOM 2638 C C . ASN A 1 327 ? 4.403 -0.037 -5.624 1.00 94.06 327 ASN A C 1
ATOM 2640 O O . ASN A 1 327 ? 3.445 0.060 -4.870 1.00 94.06 327 ASN A O 1
ATOM 2644 N N . THR A 1 328 ? 5.352 0.905 -5.630 1.00 94.31 328 THR A N 1
ATOM 2645 C CA . THR A 1 328 ? 5.324 2.063 -4.715 1.00 94.31 328 THR A CA 1
ATOM 2646 C C . THR A 1 328 ? 4.443 3.216 -5.223 1.00 94.31 328 THR A C 1
ATOM 2648 O O . THR A 1 328 ? 4.346 3.450 -6.427 1.00 94.31 328 THR A O 1
ATOM 2651 N N . PRO A 1 329 ? 3.856 4.054 -4.350 1.00 92.25 329 PRO A N 1
ATOM 2652 C CA . PRO A 1 329 ? 3.117 5.258 -4.741 1.00 92.25 329 PRO A CA 1
ATOM 2653 C C . PRO A 1 329 ? 3.804 6.137 -5.803 1.00 92.25 329 PRO A C 1
ATOM 2655 O O . PRO A 1 329 ? 3.158 6.630 -6.727 1.00 92.25 329 PRO A O 1
ATOM 2658 N N . ILE A 1 330 ? 5.126 6.306 -5.730 1.00 88.56 330 ILE A N 1
ATOM 2659 C CA . ILE A 1 330 ? 5.872 7.213 -6.620 1.00 88.56 330 ILE A CA 1
ATOM 2660 C C . ILE A 1 330 ? 5.933 6.751 -8.081 1.00 88.56 330 ILE A C 1
ATOM 2662 O O . ILE A 1 330 ? 6.061 7.589 -8.973 1.00 88.56 330 ILE A O 1
ATOM 2666 N N . THR A 1 331 ? 5.801 5.451 -8.341 1.00 91.62 331 THR A N 1
ATOM 2667 C CA . THR A 1 331 ? 5.775 4.873 -9.696 1.00 91.62 331 THR A CA 1
ATOM 2668 C C . THR A 1 331 ? 4.360 4.756 -10.259 1.00 91.62 331 THR A C 1
ATOM 2670 O O . THR A 1 331 ? 4.177 4.408 -11.424 1.00 91.62 331 THR A O 1
ATOM 2673 N N . ASN A 1 332 ? 3.356 5.120 -9.457 1.00 92.69 332 ASN A N 1
ATOM 2674 C CA . ASN A 1 332 ? 1.940 4.959 -9.749 1.00 92.69 332 ASN A CA 1
ATOM 2675 C C . ASN A 1 332 ? 1.217 6.321 -9.747 1.00 92.69 332 ASN A C 1
ATOM 2677 O O . ASN A 1 332 ? 0.384 6.566 -8.875 1.00 92.69 332 ASN A O 1
ATOM 2681 N N . PRO A 1 333 ? 1.492 7.237 -10.698 1.00 91.25 333 PRO A N 1
ATOM 2682 C CA . PRO A 1 333 ? 1.018 8.626 -10.693 1.00 91.25 333 PRO A CA 1
ATOM 2683 C C . PRO A 1 333 ? -0.449 8.758 -11.137 1.00 91.25 333 PRO A C 1
ATOM 2685 O O . PRO A 1 333 ? -0.796 9.614 -11.951 1.00 91.25 333 PRO A O 1
ATOM 2688 N N . VAL A 1 334 ? -1.322 7.904 -10.610 1.00 91.25 334 VAL A N 1
ATOM 2689 C CA . VAL A 1 334 ? -2.776 7.984 -10.788 1.00 91.25 334 VAL A CA 1
ATOM 2690 C C . VAL A 1 334 ? -3.406 8.983 -9.821 1.00 91.25 334 VAL A C 1
ATOM 2692 O O . VAL A 1 334 ? -4.390 9.635 -10.159 1.00 91.25 334 VAL A O 1
ATOM 2695 N N . VAL A 1 335 ? -2.786 9.181 -8.653 1.00 90.06 335 VAL A N 1
ATOM 2696 C CA . VAL A 1 335 ? -3.206 10.162 -7.646 1.00 90.06 335 VAL A CA 1
ATOM 2697 C C . VAL A 1 335 ? -2.022 10.975 -7.124 1.00 90.06 335 VAL A C 1
ATOM 2699 O O . VAL A 1 335 ? -0.855 10.660 -7.357 1.00 90.06 335 VAL A O 1
ATOM 2702 N N . LYS A 1 336 ? -2.329 12.069 -6.420 1.00 88.75 336 LYS A N 1
ATOM 2703 C CA . LYS A 1 336 ? -1.348 13.031 -5.898 1.00 88.75 336 LYS A CA 1
ATOM 2704 C C . LYS A 1 336 ? -0.723 12.539 -4.588 1.00 88.75 336 LYS A C 1
ATOM 2706 O O . LYS A 1 336 ? -0.896 13.185 -3.558 1.00 88.75 336 LYS A O 1
ATOM 2711 N N . TRP A 1 337 ? 0.003 11.420 -4.634 1.00 88.75 337 TRP A N 1
ATOM 2712 C CA . TRP A 1 337 ? 0.595 10.770 -3.451 1.00 88.75 337 TRP A CA 1
ATOM 2713 C C . TRP A 1 337 ? 1.522 11.667 -2.639 1.00 88.75 337 TRP A C 1
ATOM 2715 O O . TRP A 1 337 ? 1.612 11.511 -1.434 1.00 88.75 337 TRP A O 1
ATOM 2725 N N . HIS A 1 338 ? 2.199 12.608 -3.297 1.00 84.19 338 HIS A N 1
ATOM 2726 C CA . HIS A 1 338 ? 3.153 13.539 -2.692 1.00 84.19 338 HIS A CA 1
ATOM 2727 C C . HIS A 1 338 ? 2.486 14.747 -2.005 1.00 84.19 338 HIS A C 1
ATOM 2729 O O . HIS A 1 338 ? 3.174 15.628 -1.491 1.00 84.19 338 HIS A O 1
ATOM 2735 N N . VAL A 1 339 ? 1.153 14.834 -2.027 1.00 86.12 339 VAL A N 1
ATOM 2736 C CA . VAL A 1 339 ? 0.414 15.901 -1.350 1.00 86.12 339 VAL A CA 1
ATOM 2737 C C . VAL A 1 339 ? 0.088 15.463 0.070 1.00 86.12 339 VAL A C 1
ATOM 2739 O O . VAL A 1 339 ? -0.602 14.468 0.281 1.00 86.12 339 VAL A O 1
ATOM 2742 N N . GLU A 1 340 ? 0.554 16.261 1.029 1.00 85.12 340 GLU A N 1
ATOM 2743 C CA . GLU A 1 340 ? 0.371 16.015 2.458 1.00 85.12 340 GLU A CA 1
ATOM 2744 C C . GLU A 1 340 ? -1.119 15.885 2.798 1.00 85.12 340 GLU A C 1
ATOM 2746 O O . GLU A 1 340 ? -1.949 16.733 2.436 1.00 85.12 340 GLU A O 1
ATOM 2751 N N . ARG A 1 341 ? -1.464 14.806 3.502 1.00 90.44 341 ARG A N 1
ATOM 2752 C CA . ARG A 1 341 ? -2.834 14.554 3.952 1.00 90.44 341 ARG A CA 1
ATOM 2753 C C . ARG A 1 341 ? -3.129 15.333 5.221 1.00 90.44 341 ARG A C 1
ATOM 2755 O O . ARG A 1 341 ? -2.241 15.622 6.016 1.00 90.44 341 ARG A O 1
ATOM 2762 N N . LYS A 1 342 ? -4.393 15.707 5.400 1.00 91.00 342 LYS A N 1
ATOM 2763 C CA . LYS A 1 342 ? -4.843 16.445 6.581 1.00 91.00 342 LYS A CA 1
ATOM 2764 C C . LYS A 1 342 ? -5.546 15.492 7.525 1.00 91.00 342 LYS A C 1
ATOM 2766 O O . LYS A 1 342 ? -6.564 14.924 7.142 1.00 91.00 342 LYS A O 1
ATOM 2771 N N . ASP A 1 343 ? -5.034 15.431 8.741 1.00 91.25 343 ASP A N 1
ATOM 2772 C CA . ASP A 1 343 ? -5.739 14.914 9.906 1.00 91.25 343 ASP A CA 1
ATOM 2773 C C . ASP A 1 343 ? -6.888 15.893 10.234 1.00 91.25 343 ASP A C 1
ATOM 2775 O O . ASP A 1 343 ? -6.672 17.053 10.620 1.00 91.25 343 ASP A O 1
ATOM 2779 N N . LYS A 1 344 ? -8.121 15.484 9.921 1.00 90.12 344 LYS A N 1
ATOM 2780 C CA . LYS A 1 344 ? -9.320 16.329 9.992 1.00 90.12 344 LYS A CA 1
ATOM 2781 C C . LYS A 1 344 ? -9.867 16.370 11.411 1.00 90.12 344 LYS A C 1
ATOM 2783 O O . LYS A 1 344 ? -10.327 17.439 11.832 1.00 90.12 344 LYS A O 1
ATOM 2788 N N . ASP A 1 345 ? -9.830 15.256 12.133 1.00 88.38 345 ASP A N 1
ATOM 2789 C CA . ASP A 1 345 ? -10.320 15.184 13.511 1.00 88.38 345 ASP A CA 1
ATOM 2790 C C . ASP A 1 345 ? -9.268 15.601 14.564 1.00 88.38 345 ASP A C 1
ATOM 2792 O O . ASP A 1 345 ? -9.624 15.921 15.700 1.00 88.38 345 ASP A O 1
ATOM 2796 N N . ASN A 1 346 ? -8.024 15.822 14.130 1.00 86.88 346 ASN A N 1
ATOM 2797 C CA . ASN A 1 346 ? -6.857 16.219 14.919 1.00 86.88 346 ASN A CA 1
ATOM 2798 C C . ASN A 1 346 ? -6.474 15.186 15.990 1.00 86.88 346 ASN A C 1
ATOM 2800 O O . ASN A 1 346 ? -6.000 15.581 17.066 1.00 86.88 346 ASN A O 1
ATOM 2804 N N . ASP A 1 347 ? -6.682 13.895 15.722 1.00 83.94 347 ASP A N 1
ATOM 2805 C CA . ASP A 1 347 ? -6.270 12.808 16.613 1.00 83.94 347 ASP A CA 1
ATOM 2806 C C . ASP A 1 347 ? -4.765 12.473 16.518 1.00 83.94 347 ASP A C 1
ATOM 2808 O O . ASP A 1 347 ? -4.209 11.817 17.405 1.00 83.94 347 ASP A O 1
ATOM 2812 N N . GLY A 1 348 ? -4.071 13.041 15.529 1.00 86.19 348 GLY A N 1
ATOM 2813 C CA . GLY A 1 348 ? -2.644 12.878 15.273 1.00 86.19 348 GLY A CA 1
ATOM 2814 C C . GLY A 1 348 ? -2.304 11.810 14.238 1.00 86.19 348 GLY A C 1
ATOM 2815 O O . GLY A 1 348 ? -1.119 11.697 13.916 1.00 86.19 348 GLY A O 1
ATOM 2816 N N . MET A 1 349 ? -3.300 11.086 13.727 1.00 90.19 349 MET A N 1
ATOM 2817 C CA . MET A 1 349 ? -3.175 9.996 12.765 1.00 90.19 349 MET A CA 1
ATOM 2818 C C . MET A 1 349 ? -4.050 10.256 11.527 1.00 90.19 349 MET A C 1
ATOM 2820 O O . MET A 1 349 ? -4.767 11.251 11.443 1.00 90.19 349 MET A O 1
ATOM 2824 N N . LEU A 1 350 ? -3.961 9.383 10.523 1.00 93.81 350 LEU A N 1
ATOM 2825 C CA . LEU A 1 350 ? -4.876 9.356 9.383 1.00 93.81 350 LEU A CA 1
ATOM 2826 C C . LEU A 1 350 ? -5.703 8.078 9.412 1.00 93.81 350 LEU A C 1
ATOM 2828 O O . LEU A 1 350 ? -5.163 6.977 9.385 1.00 93.81 350 LEU A O 1
ATOM 2832 N N . SER A 1 351 ? -7.019 8.216 9.391 1.00 92.88 351 SER A N 1
ATOM 2833 C CA . SER A 1 351 ? -7.931 7.122 9.056 1.00 92.88 351 SER A CA 1
ATOM 2834 C C . SER A 1 351 ? -7.975 6.843 7.549 1.00 92.88 351 SER A C 1
ATOM 2836 O O . SER A 1 351 ? -7.618 7.695 6.735 1.00 92.88 351 SER A O 1
ATOM 2838 N N . GLU A 1 352 ? -8.505 5.679 7.155 1.00 90.75 352 GLU A N 1
ATOM 2839 C CA . GLU A 1 352 ? -8.744 5.341 5.738 1.00 90.75 352 GLU A CA 1
ATOM 2840 C C . GLU A 1 352 ? -9.594 6.415 5.024 1.00 90.75 352 GLU A C 1
ATOM 2842 O O . GLU A 1 352 ? -9.360 6.752 3.866 1.00 90.75 352 GLU A O 1
ATOM 2847 N N . VAL A 1 353 ? -10.552 7.017 5.739 1.00 89.75 353 VAL A N 1
ATOM 2848 C CA . VAL A 1 353 ? -11.417 8.094 5.223 1.00 89.75 353 VAL A CA 1
ATOM 2849 C C . VAL A 1 353 ? -10.638 9.399 4.995 1.00 89.75 353 VAL A C 1
ATOM 2851 O O . VAL A 1 353 ? -10.979 10.203 4.124 1.00 89.75 353 VAL A O 1
ATOM 2854 N N . GLU A 1 354 ? -9.590 9.653 5.777 1.00 93.75 354 GLU A N 1
ATOM 2855 C CA . GLU A 1 354 ? -8.716 10.821 5.608 1.00 93.75 354 GLU A CA 1
ATOM 2856 C C . GLU A 1 354 ? -7.626 10.588 4.559 1.00 93.75 354 GLU A C 1
ATOM 2858 O O . GLU A 1 354 ? -7.172 11.547 3.914 1.00 93.75 354 GLU A O 1
ATOM 2863 N N . PHE A 1 355 ? -7.277 9.323 4.325 1.00 93.50 355 PHE A N 1
ATOM 2864 C CA . PHE A 1 355 ? -6.367 8.846 3.288 1.00 93.50 355 PHE A CA 1
ATOM 2865 C C . PHE A 1 355 ? -7.062 8.629 1.929 1.00 93.50 355 PHE A C 1
ATOM 2867 O O . PHE A 1 355 ? -6.775 7.689 1.201 1.00 93.50 355 PHE A O 1
ATOM 2874 N N . ASP A 1 356 ? -7.981 9.520 1.554 1.00 88.31 356 ASP A N 1
ATOM 2875 C CA . ASP A 1 356 ? -8.714 9.427 0.288 1.00 88.31 356 ASP A CA 1
ATOM 2876 C C . ASP A 1 356 ? -8.581 10.694 -0.575 1.00 88.31 356 ASP A C 1
ATOM 2878 O O . ASP A 1 356 ? -8.548 11.822 -0.071 1.00 88.31 356 ASP A O 1
ATOM 2882 N N . TRP A 1 357 ? -8.491 10.527 -1.895 1.00 89.81 357 TRP A N 1
ATOM 2883 C CA . TRP A 1 357 ? -8.349 11.634 -2.853 1.00 89.81 357 TRP A CA 1
ATOM 2884 C C . TRP A 1 357 ? -9.653 11.999 -3.569 1.00 89.81 357 TRP A C 1
ATOM 2886 O O . TRP A 1 357 ? -9.599 12.824 -4.478 1.00 89.81 357 TRP A O 1
ATOM 2896 N N . ASP A 1 358 ? -10.794 11.436 -3.157 1.00 86.25 358 ASP A N 1
ATOM 2897 C CA . ASP A 1 358 ? -12.105 11.669 -3.777 1.00 86.25 358 ASP A CA 1
ATOM 2898 C C . ASP A 1 358 ? -12.082 11.397 -5.293 1.00 86.25 358 ASP A C 1
ATOM 2900 O O . ASP A 1 358 ? -12.566 12.164 -6.120 1.00 86.25 358 ASP A O 1
ATOM 2904 N N . THR A 1 359 ? -11.427 10.298 -5.672 1.00 86.12 359 THR A N 1
ATOM 2905 C CA . THR A 1 359 ? -11.185 9.907 -7.077 1.00 86.12 359 THR A CA 1
ATOM 2906 C C . THR A 1 359 ? -12.293 9.021 -7.650 1.00 86.12 359 THR A C 1
ATOM 2908 O O . THR A 1 359 ? -12.198 8.525 -8.778 1.00 86.12 359 THR A O 1
ATOM 2911 N N . GLY A 1 360 ? -13.371 8.835 -6.883 1.00 88.94 360 GLY A N 1
ATOM 2912 C CA . GLY A 1 360 ? -14.444 7.905 -7.203 1.00 88.94 360 GLY A CA 1
ATOM 2913 C C . GLY A 1 360 ? -13.921 6.472 -7.263 1.00 88.94 360 GLY A C 1
ATOM 2914 O O . GLY A 1 360 ? -13.259 6.006 -6.340 1.00 88.94 360 GLY A O 1
ATOM 2915 N N . LEU A 1 361 ? -14.229 5.771 -8.355 1.00 90.75 361 LEU A N 1
ATOM 2916 C CA . LEU A 1 361 ? -13.780 4.396 -8.577 1.00 90.75 361 LEU A CA 1
ATOM 2917 C C . LEU A 1 361 ? -12.296 4.315 -8.973 1.00 90.75 361 LEU A C 1
ATOM 2919 O O . LEU A 1 361 ? -11.651 3.311 -8.698 1.00 90.75 361 LEU A O 1
ATOM 2923 N N . THR A 1 362 ? -11.741 5.354 -9.605 1.00 93.12 362 THR A N 1
ATOM 2924 C CA . THR A 1 362 ? -10.371 5.318 -10.144 1.00 93.12 362 THR A CA 1
ATOM 2925 C C . THR A 1 362 ? -9.353 5.128 -9.025 1.00 93.12 362 THR A C 1
ATOM 2927 O O . THR A 1 362 ? -9.282 5.949 -8.120 1.00 93.12 362 THR A O 1
ATOM 2930 N N . ALA A 1 363 ? -8.531 4.081 -9.107 1.00 94.88 363 ALA A N 1
ATOM 2931 C CA . ALA A 1 363 ? -7.484 3.761 -8.130 1.00 94.88 363 ALA A CA 1
ATOM 2932 C C . ALA A 1 363 ? -7.972 3.538 -6.679 1.00 94.88 363 ALA A C 1
ATOM 2934 O O . ALA A 1 363 ? -7.148 3.466 -5.768 1.00 94.88 363 ALA A O 1
ATOM 2935 N N . ARG A 1 364 ? -9.285 3.397 -6.438 1.00 94.12 364 ARG A N 1
ATOM 2936 C CA . ARG A 1 364 ? -9.848 3.256 -5.086 1.00 94.12 364 ARG A CA 1
ATOM 2937 C C . ARG A 1 364 ? -9.299 2.040 -4.338 1.00 94.12 364 ARG A C 1
ATOM 2939 O O . ARG A 1 364 ? -8.921 2.171 -3.177 1.00 94.12 364 ARG A O 1
ATOM 2946 N N . SER A 1 365 ? -9.224 0.882 -4.992 1.00 95.25 365 SER A N 1
ATOM 2947 C CA . SER A 1 365 ? -8.653 -0.331 -4.391 1.00 95.25 365 SER A CA 1
ATOM 2948 C C . SER A 1 365 ? -7.147 -0.203 -4.195 1.00 95.25 365 SER A C 1
ATOM 2950 O O . SER A 1 365 ? -6.641 -0.590 -3.148 1.00 95.25 365 SER A O 1
ATOM 2952 N N . LEU A 1 366 ? -6.440 0.434 -5.135 1.00 95.56 366 LEU A N 1
ATOM 2953 C CA . LEU A 1 366 ? -5.007 0.703 -4.983 1.00 95.56 366 LEU A CA 1
ATOM 2954 C C . LEU A 1 366 ? -4.708 1.590 -3.761 1.00 95.56 366 LEU A C 1
ATOM 2956 O O . LEU A 1 366 ? -3.750 1.332 -3.041 1.00 95.56 366 LEU A O 1
ATOM 2960 N N . ILE A 1 367 ? -5.534 2.611 -3.505 1.00 95.38 367 ILE A N 1
ATOM 2961 C CA . ILE A 1 367 ? -5.419 3.478 -2.321 1.00 95.38 367 ILE A CA 1
ATOM 2962 C C . ILE A 1 367 ? -5.601 2.675 -1.031 1.00 95.38 367 ILE A C 1
ATOM 2964 O O . ILE A 1 367 ? -4.795 2.828 -0.115 1.00 95.38 367 ILE A O 1
ATOM 2968 N N . CYS A 1 368 ? -6.624 1.819 -0.958 1.00 93.81 368 CYS A N 1
ATOM 2969 C CA . CYS A 1 368 ? -6.857 0.974 0.214 1.00 93.81 368 CYS A CA 1
ATOM 2970 C C . CYS A 1 368 ? -5.707 -0.019 0.444 1.00 93.81 368 CYS A C 1
ATOM 2972 O O . CYS A 1 368 ? -5.280 -0.198 1.582 1.00 93.81 368 CYS A O 1
ATOM 2974 N N . ASP A 1 369 ? -5.171 -0.619 -0.620 1.00 93.62 369 ASP A N 1
ATOM 2975 C CA . ASP A 1 369 ? -4.039 -1.542 -0.510 1.00 93.62 369 ASP A CA 1
ATOM 2976 C C . ASP A 1 369 ? -2.773 -0.814 -0.043 1.00 93.62 369 ASP A C 1
ATOM 2978 O O . ASP A 1 369 ? -2.068 -1.301 0.836 1.00 93.62 369 ASP A O 1
ATOM 2982 N N . TYR A 1 370 ? -2.498 0.388 -0.559 1.00 95.69 370 TYR A N 1
ATOM 2983 C CA . TYR A 1 370 ? -1.360 1.186 -0.092 1.00 95.69 370 TYR A CA 1
ATOM 2984 C C . TYR A 1 370 ? -1.536 1.662 1.343 1.00 95.69 370 TYR A C 1
ATOM 2986 O O . TYR A 1 370 ? -0.563 1.658 2.086 1.00 95.69 370 TYR A O 1
ATOM 2994 N N . PHE A 1 371 ? -2.752 2.026 1.757 1.00 95.38 371 PHE A N 1
ATOM 2995 C CA . PHE A 1 371 ? -3.037 2.312 3.161 1.00 95.38 371 PHE A CA 1
ATOM 2996 C C . PHE A 1 371 ? -2.669 1.115 4.044 1.00 95.38 371 PHE A C 1
ATOM 2998 O O . PHE A 1 371 ? -1.956 1.288 5.022 1.00 95.38 371 PHE A O 1
ATOM 3005 N N . ALA A 1 372 ? -3.086 -0.096 3.666 1.00 92.62 372 ALA A N 1
ATOM 3006 C CA . ALA A 1 372 ? -2.780 -1.308 4.420 1.00 92.62 372 ALA A CA 1
ATOM 3007 C C . ALA A 1 372 ? -1.279 -1.652 4.440 1.00 92.62 372 ALA A C 1
ATOM 3009 O O . ALA A 1 372 ? -0.787 -2.133 5.452 1.00 92.62 372 ALA A O 1
ATOM 3010 N N . LEU A 1 373 ? -0.548 -1.401 3.347 1.00 92.88 373 LEU A N 1
ATOM 3011 C CA . LEU A 1 373 ? 0.907 -1.606 3.295 1.00 92.88 373 LEU A CA 1
ATOM 3012 C C . LEU A 1 373 ? 1.670 -0.581 4.146 1.00 92.88 373 LEU A C 1
ATOM 3014 O O . LEU A 1 373 ? 2.682 -0.911 4.759 1.00 92.88 373 LEU A O 1
ATOM 3018 N N . LEU A 1 374 ? 1.193 0.665 4.180 1.00 94.06 374 LEU A N 1
ATOM 3019 C CA . LEU A 1 374 ? 1.783 1.734 4.986 1.00 94.06 374 LEU A CA 1
ATOM 3020 C C . LEU A 1 374 ? 1.459 1.580 6.482 1.00 94.06 374 LEU A C 1
ATOM 3022 O O . LEU A 1 374 ? 2.264 2.004 7.303 1.00 94.06 374 LEU A O 1
ATOM 3026 N N . ASP A 1 375 ? 0.320 0.978 6.833 1.00 92.44 375 ASP A N 1
ATOM 3027 C CA . ASP A 1 375 ? -0.119 0.669 8.205 1.00 92.44 375 ASP A CA 1
ATOM 3028 C C . ASP A 1 375 ? 0.647 -0.546 8.759 1.00 92.44 375 ASP A C 1
ATOM 3030 O O . ASP A 1 375 ? 0.155 -1.679 8.821 1.00 92.44 375 ASP A O 1
ATOM 3034 N N . ARG A 1 376 ? 1.909 -0.312 9.125 1.00 85.69 376 ARG A N 1
ATOM 3035 C CA . ARG A 1 376 ? 2.878 -1.362 9.471 1.00 85.69 376 ARG A CA 1
ATOM 3036 C C . ARG A 1 376 ? 2.529 -2.075 10.766 1.00 85.69 376 ARG A C 1
ATOM 3038 O O . ARG A 1 376 ? 2.886 -3.241 10.933 1.00 85.69 376 ARG A O 1
ATOM 3045 N N . ASP A 1 377 ? 1.864 -1.389 11.690 1.00 75.69 377 ASP A N 1
ATOM 3046 C CA . ASP A 1 377 ? 1.396 -1.989 12.940 1.00 75.69 377 ASP A CA 1
ATOM 3047 C C . ASP A 1 377 ? -0.053 -2.516 12.857 1.00 75.69 377 ASP A C 1
ATOM 3049 O O . ASP A 1 377 ? -0.559 -3.091 13.829 1.00 75.69 377 ASP A O 1
ATOM 3053 N N . SER A 1 378 ? -0.689 -2.394 11.682 1.00 80.31 378 SER A N 1
ATOM 3054 C CA . SER A 1 378 ? -2.044 -2.869 11.386 1.00 80.31 378 SER A CA 1
ATOM 3055 C C . SER A 1 378 ? -3.102 -2.323 12.352 1.00 80.31 378 SER A C 1
ATOM 3057 O O . SER A 1 378 ? -4.077 -3.012 12.692 1.00 80.31 378 SER A O 1
ATOM 3059 N N . ASN A 1 379 ? -2.915 -1.090 12.831 1.00 76.31 379 ASN A N 1
ATOM 3060 C CA . ASN A 1 379 ? -3.833 -0.420 13.749 1.00 76.31 379 ASN A CA 1
ATOM 3061 C C . ASN A 1 379 ? -5.007 0.282 13.026 1.00 76.31 379 ASN A C 1
ATOM 3063 O O . ASN A 1 379 ? -5.887 0.853 13.681 1.00 76.31 379 ASN A O 1
ATOM 3067 N N . GLN A 1 380 ? -5.065 0.184 11.693 1.00 87.69 380 GLN A N 1
ATOM 3068 C CA . GLN A 1 380 ? -6.035 0.811 10.790 1.00 87.69 380 GLN A CA 1
ATOM 3069 C C . GLN A 1 380 ? -5.937 2.339 10.741 1.00 87.69 380 GLN A C 1
ATOM 3071 O O . GLN A 1 380 ? -6.933 3.021 10.456 1.00 87.69 380 GLN A O 1
ATOM 3076 N N . ARG A 1 381 ? -4.775 2.899 11.058 1.00 91.50 381 ARG A N 1
ATOM 3077 C CA . ARG A 1 381 ? -4.445 4.324 11.009 1.00 91.50 381 ARG A CA 1
ATOM 3078 C C . ARG A 1 381 ? -3.007 4.479 10.520 1.00 91.50 381 ARG A C 1
ATOM 3080 O O . ARG A 1 381 ? -2.201 3.585 10.698 1.00 91.50 381 ARG A O 1
ATOM 3087 N N . LEU A 1 382 ? -2.692 5.632 9.937 1.00 92.19 382 LEU A N 1
ATOM 3088 C CA . LEU A 1 382 ? -1.319 5.979 9.563 1.00 92.19 382 LEU A CA 1
ATOM 3089 C C . LEU A 1 382 ? -0.800 7.111 10.434 1.00 92.19 382 LEU A C 1
ATOM 3091 O O . LEU A 1 382 ? -1.439 8.164 10.535 1.00 92.19 382 LEU A O 1
ATOM 3095 N N . ASP A 1 383 ? 0.373 6.920 11.018 1.00 87.81 383 ASP A N 1
ATOM 3096 C CA . ASP A 1 383 ? 1.078 7.950 11.770 1.00 87.81 383 ASP A CA 1
ATOM 3097 C C . ASP A 1 383 ? 2.185 8.654 10.971 1.00 87.81 383 ASP A C 1
ATOM 3099 O O . ASP A 1 383 ? 2.387 8.400 9.789 1.00 87.81 383 ASP A O 1
ATOM 3103 N N . GLN A 1 384 ? 2.918 9.576 11.609 1.00 86.00 384 GLN A N 1
ATOM 3104 C CA . GLN A 1 384 ? 3.988 10.342 10.945 1.00 86.00 384 GLN A CA 1
ATOM 3105 C C . GLN A 1 384 ? 5.226 9.513 10.555 1.00 86.00 384 GLN A C 1
ATOM 3107 O O . GLN A 1 384 ? 6.067 10.021 9.807 1.00 86.00 384 GLN A O 1
ATOM 3112 N N . GLY A 1 385 ? 5.373 8.301 11.095 1.00 83.12 385 GLY A N 1
ATOM 3113 C CA . GLY A 1 385 ? 6.383 7.318 10.703 1.00 83.12 385 GLY A CA 1
ATOM 3114 C C . GLY A 1 385 ? 5.928 6.424 9.546 1.00 83.12 385 GLY A C 1
ATOM 3115 O O . GLY A 1 385 ? 6.774 5.908 8.826 1.00 83.12 385 GLY A O 1
ATOM 3116 N N . GLU A 1 386 ? 4.620 6.297 9.330 1.00 90.31 386 GLU A N 1
ATOM 3117 C CA . GLU A 1 386 ? 4.013 5.491 8.261 1.00 90.31 386 GLU A CA 1
ATOM 3118 C C . GLU A 1 386 ? 3.657 6.319 7.025 1.00 90.31 386 GLU A C 1
ATOM 3120 O O . GLU A 1 386 ? 3.821 5.864 5.896 1.00 90.31 386 GLU A O 1
ATOM 3125 N N . PHE A 1 387 ? 3.216 7.564 7.209 1.00 91.19 387 PHE A N 1
ATOM 3126 C CA . PHE A 1 387 ? 2.938 8.479 6.112 1.00 91.19 387 PHE A CA 1
ATOM 3127 C C . PHE A 1 387 ? 3.105 9.943 6.529 1.00 91.19 387 PHE A C 1
ATOM 3129 O O . PHE A 1 387 ? 2.831 10.350 7.658 1.00 91.19 387 PHE A O 1
ATOM 3136 N N . PHE A 1 388 ? 3.524 10.796 5.598 1.00 86.75 388 PHE A N 1
ATOM 3137 C CA . PHE A 1 388 ? 3.658 12.222 5.884 1.00 86.75 388 PHE A CA 1
ATOM 3138 C C . PHE A 1 388 ? 2.275 12.898 5.943 1.00 86.75 388 PHE A C 1
ATOM 3140 O O . PHE A 1 388 ? 1.501 12.913 4.980 1.00 86.75 388 PHE A O 1
ATOM 3147 N N . LEU A 1 389 ? 1.955 13.473 7.103 1.00 89.25 389 LEU A N 1
ATOM 3148 C CA . LEU A 1 389 ? 0.643 14.050 7.390 1.00 89.25 389 LEU A CA 1
ATOM 3149 C C . LEU A 1 389 ? 0.737 15.387 8.133 1.00 89.25 389 LEU A C 1
ATOM 3151 O O . LEU A 1 389 ? 1.593 15.596 9.004 1.00 89.25 389 LEU A O 1
ATOM 3155 N N . ASN A 1 390 ? -0.224 16.263 7.837 1.00 87.00 390 ASN A N 1
ATOM 3156 C CA . ASN A 1 390 ? -0.391 17.551 8.485 1.00 87.00 390 ASN A CA 1
ATOM 3157 C C . ASN A 1 390 ? -1.373 17.431 9.642 1.00 87.00 390 ASN A C 1
ATOM 3159 O O . ASN A 1 390 ? -2.571 17.226 9.432 1.00 87.00 390 ASN A O 1
ATOM 3163 N N . THR A 1 391 ? -0.883 17.650 10.857 1.00 85.81 391 THR A N 1
ATOM 3164 C CA . THR A 1 391 ? -1.724 17.671 12.054 1.00 85.81 391 THR A CA 1
ATOM 3165 C C . THR A 1 391 ? -1.330 18.786 13.015 1.00 85.81 391 THR A C 1
ATOM 3167 O O . THR A 1 391 ? -0.150 19.139 13.180 1.00 85.81 391 THR A O 1
ATOM 3170 N N . LYS A 1 392 ? -2.335 19.341 13.700 1.00 84.12 392 LYS A N 1
ATOM 3171 C CA . LYS A 1 392 ? -2.149 20.261 14.833 1.00 84.12 392 LYS A CA 1
ATOM 3172 C C . LYS A 1 392 ? -1.959 19.522 16.155 1.00 84.12 392 LYS A C 1
ATOM 3174 O O . LYS A 1 392 ? -1.583 20.167 17.138 1.00 84.12 392 LYS A O 1
ATOM 3179 N N . ALA A 1 393 ? -2.193 18.212 16.187 1.00 81.75 393 ALA A N 1
ATOM 3180 C CA . ALA A 1 393 ? -1.963 17.395 17.360 1.00 81.75 393 ALA A CA 1
ATOM 3181 C C . ALA A 1 393 ? -0.493 17.475 17.803 1.00 81.75 393 ALA A C 1
ATOM 3183 O O . ALA A 1 393 ? 0.438 17.712 17.013 1.00 81.75 393 ALA A O 1
ATOM 3184 N N . LYS A 1 394 ? -0.287 17.284 19.108 1.00 80.88 394 LYS A N 1
ATOM 3185 C CA . LYS A 1 394 ? 1.039 17.019 19.666 1.00 80.88 394 LYS A CA 1
ATOM 3186 C C . LYS A 1 394 ? 1.365 15.555 19.400 1.00 80.88 394 LYS A C 1
ATOM 3188 O O . LYS A 1 394 ? 1.094 14.710 20.244 1.00 80.88 394 LYS A O 1
ATOM 3193 N N . THR A 1 395 ? 1.884 15.282 18.211 1.00 82.06 395 THR A N 1
ATOM 3194 C CA . THR A 1 395 ? 2.237 13.927 17.790 1.00 82.06 395 THR A CA 1
ATOM 3195 C C . THR A 1 395 ? 3.405 13.374 18.606 1.00 82.06 395 THR A C 1
ATOM 3197 O O . THR A 1 395 ? 4.240 14.163 19.074 1.00 82.06 395 THR A O 1
ATOM 3200 N N . PRO A 1 396 ? 3.511 12.038 18.730 1.00 85.12 396 PRO A N 1
ATOM 3201 C CA . PRO A 1 396 ? 4.673 11.373 19.316 1.00 85.12 396 PRO A CA 1
ATOM 3202 C C . PRO A 1 396 ? 5.992 11.913 18.754 1.00 85.12 396 PRO A C 1
ATOM 3204 O O . PRO A 1 396 ? 6.872 12.298 19.520 1.00 85.12 396 PRO A O 1
ATOM 3207 N N . ARG A 1 397 ? 6.081 12.083 17.426 1.00 84.81 397 ARG A N 1
ATOM 3208 C CA . ARG A 1 397 ? 7.262 12.634 16.744 1.00 84.81 397 ARG A CA 1
ATOM 3209 C C . ARG A 1 397 ? 7.642 14.029 17.221 1.00 84.81 397 ARG A C 1
ATOM 3211 O O . ARG A 1 397 ? 8.784 14.262 17.597 1.00 84.81 397 ARG A O 1
ATOM 3218 N N . LYS A 1 398 ? 6.684 14.959 17.279 1.00 85.06 398 LYS A N 1
ATOM 3219 C CA . LYS A 1 398 ? 6.955 16.323 17.763 1.00 85.06 398 LYS A CA 1
ATOM 3220 C C . LYS A 1 398 ? 7.399 16.340 19.223 1.00 85.06 398 LYS A C 1
ATOM 3222 O O . LYS A 1 398 ? 8.140 17.241 19.605 1.00 85.06 398 LYS A O 1
ATOM 3227 N N . LEU A 1 399 ? 6.894 15.423 20.049 1.00 88.25 399 LEU A N 1
ATOM 3228 C CA . LEU A 1 399 ? 7.298 15.306 21.450 1.00 88.25 399 LEU A CA 1
ATOM 3229 C C . LEU A 1 399 ? 8.710 14.722 21.572 1.00 88.25 399 LEU A C 1
ATOM 3231 O O . LEU A 1 399 ? 9.506 15.259 22.340 1.00 88.25 399 LEU A O 1
ATOM 3235 N N . PHE A 1 400 ? 9.028 13.704 20.772 1.00 90.69 400 PHE A N 1
ATOM 3236 C CA . PHE A 1 400 ? 10.357 13.110 20.666 1.00 90.69 400 PHE A CA 1
ATOM 3237 C C . PHE A 1 400 ? 11.402 14.134 20.209 1.00 90.69 400 PHE A C 1
ATOM 3239 O O . PHE A 1 400 ? 12.343 14.408 20.943 1.00 90.69 400 PHE A O 1
ATOM 3246 N N . ASP A 1 401 ? 11.175 14.816 19.082 1.00 89.38 401 ASP A N 1
ATOM 3247 C CA . ASP A 1 401 ? 12.105 15.827 18.550 1.00 89.38 401 ASP A CA 1
ATOM 3248 C C . ASP A 1 401 ? 12.283 17.032 19.505 1.00 89.38 401 ASP A C 1
ATOM 3250 O O . ASP A 1 401 ? 13.259 17.776 19.432 1.00 89.38 401 ASP A O 1
ATOM 3254 N N . GLN A 1 402 ? 11.313 17.287 20.394 1.00 90.31 402 GLN A N 1
ATOM 3255 C CA . GLN A 1 402 ? 11.445 18.301 21.450 1.00 90.31 402 GLN A CA 1
ATOM 3256 C C . GLN A 1 402 ? 12.270 17.809 22.643 1.00 90.31 402 GLN A C 1
ATOM 3258 O O . GLN A 1 402 ? 12.869 18.642 23.342 1.00 90.31 402 GLN A O 1
ATOM 3263 N N . ALA A 1 403 ? 12.235 16.505 22.911 1.00 91.38 403 ALA A N 1
ATOM 3264 C CA . ALA A 1 403 ? 12.996 15.841 23.957 1.00 91.38 403 ALA A CA 1
ATOM 3265 C C . ALA A 1 403 ? 14.468 15.685 23.553 1.00 91.38 403 ALA A C 1
ATOM 3267 O O . ALA A 1 403 ? 15.326 15.981 24.380 1.00 91.38 403 ALA A O 1
ATOM 3268 N N . ASP A 1 404 ? 14.723 15.348 22.286 1.00 93.69 404 ASP A N 1
ATOM 3269 C CA . ASP A 1 404 ? 16.047 15.181 21.678 1.00 93.69 404 ASP A CA 1
ATOM 3270 C C . ASP A 1 404 ? 16.756 16.546 21.591 1.00 93.69 404 ASP A C 1
ATOM 3272 O O . ASP A 1 404 ? 16.482 17.387 20.725 1.00 93.69 404 ASP A O 1
ATOM 3276 N N . LYS A 1 405 ? 17.614 16.844 22.575 1.00 93.31 405 LYS A N 1
ATOM 3277 C CA . LYS A 1 405 ? 18.253 18.164 22.698 1.00 93.31 405 LYS A CA 1
ATOM 3278 C C . LYS A 1 405 ? 19.492 18.267 21.839 1.00 93.31 405 LYS A C 1
ATOM 3280 O O . LYS A 1 405 ? 19.785 19.364 21.343 1.00 93.31 405 LYS A O 1
ATOM 3285 N N . ASN A 1 406 ? 20.230 17.174 21.720 1.00 92.12 406 ASN A N 1
ATOM 3286 C CA . ASN A 1 406 ? 21.465 17.118 20.954 1.00 92.12 406 ASN A CA 1
ATOM 3287 C C . ASN A 1 406 ? 21.209 16.859 19.450 1.00 92.12 406 ASN A C 1
ATOM 3289 O O . ASN A 1 406 ? 22.099 17.143 18.645 1.00 92.12 406 ASN A O 1
ATOM 3293 N N . LYS A 1 407 ? 19.978 16.475 19.075 1.00 91.12 407 LYS A N 1
ATOM 3294 C CA . LYS A 1 407 ? 19.523 16.158 17.715 1.00 91.12 407 LYS A CA 1
ATOM 3295 C C . LYS A 1 407 ? 20.279 14.989 17.094 1.00 91.12 407 LYS A C 1
ATOM 3297 O O . LYS A 1 407 ? 20.569 15.024 15.894 1.00 91.12 407 LYS A O 1
ATOM 3302 N N . ASP A 1 408 ? 20.648 14.006 17.906 1.00 90.50 408 ASP A N 1
ATOM 3303 C CA . ASP A 1 408 ? 21.302 12.785 17.440 1.00 90.50 408 ASP A CA 1
ATOM 3304 C C . ASP A 1 408 ? 20.302 11.705 16.991 1.00 90.50 408 ASP A C 1
ATOM 3306 O O . ASP A 1 408 ? 20.715 10.694 16.422 1.00 90.50 408 ASP A O 1
ATOM 3310 N N . GLY A 1 409 ? 18.998 11.966 17.139 1.00 89.12 409 GLY A N 1
ATOM 3311 C CA . GLY A 1 409 ? 17.924 11.094 16.678 1.00 89.12 409 GLY A CA 1
ATOM 3312 C C . GLY A 1 409 ? 17.530 10.006 17.675 1.00 89.12 409 GLY A C 1
ATOM 3313 O O . GLY A 1 409 ? 16.658 9.199 17.348 1.00 89.12 409 GLY A O 1
ATOM 3314 N N . VAL A 1 410 ? 18.120 9.990 18.871 1.00 94.12 410 VAL A N 1
ATOM 3315 C CA . VAL A 1 410 ? 17.757 9.107 19.984 1.00 94.12 410 VAL A CA 1
ATOM 3316 C C . VAL A 1 410 ? 17.545 9.932 21.254 1.00 94.12 410 VAL A C 1
ATOM 3318 O O . VAL A 1 410 ? 17.933 11.090 21.326 1.00 94.12 410 VAL A O 1
ATOM 3321 N N . LEU A 1 411 ? 16.883 9.366 22.264 1.00 95.81 411 LEU A N 1
ATOM 3322 C CA . LEU A 1 411 ? 16.793 9.994 23.584 1.00 95.81 411 LEU A CA 1
ATOM 3323 C C . LEU A 1 411 ? 17.625 9.216 24.582 1.00 95.81 411 LEU A C 1
ATOM 3325 O O . LEU A 1 411 ? 17.367 8.036 24.824 1.00 95.81 411 LEU A O 1
ATOM 3329 N N . ASP A 1 412 ? 18.557 9.886 25.246 1.00 95.62 412 ASP A N 1
ATOM 3330 C CA . ASP A 1 412 ? 19.134 9.323 26.459 1.00 95.62 412 ASP A CA 1
ATOM 3331 C C . ASP A 1 412 ? 18.155 9.437 27.653 1.00 95.62 412 ASP A C 1
ATOM 3333 O O . ASP A 1 412 ? 17.118 10.120 27.620 1.00 95.62 412 ASP A O 1
ATOM 3337 N N . GLN A 1 413 ? 18.474 8.756 28.760 1.00 94.19 413 GLN A N 1
ATOM 3338 C CA . GLN A 1 413 ? 17.624 8.795 29.953 1.00 94.19 413 GLN A CA 1
ATOM 3339 C C . GLN A 1 413 ? 17.452 10.222 30.503 1.00 94.19 413 GLN A C 1
ATOM 3341 O O . GLN A 1 413 ? 16.390 10.534 31.047 1.00 94.19 413 GLN A O 1
ATOM 3346 N N . LEU A 1 414 ? 18.470 11.084 30.409 1.00 94.06 414 LEU A N 1
ATOM 3347 C CA . LEU A 1 414 ? 18.426 12.454 30.925 1.00 94.06 414 LEU A CA 1
ATOM 3348 C C . LEU A 1 414 ? 17.504 13.339 30.082 1.00 94.06 414 LEU A C 1
ATOM 3350 O O . LEU A 1 414 ? 16.714 14.100 30.647 1.00 94.06 414 LEU A O 1
ATOM 3354 N N . GLU A 1 415 ? 17.570 13.217 28.761 1.00 94.94 415 GLU A N 1
ATOM 3355 C CA . GLU A 1 415 ? 16.699 13.902 27.811 1.00 94.94 415 GLU A CA 1
ATOM 3356 C C . GLU A 1 415 ? 15.241 13.517 28.044 1.00 94.94 415 GLU A C 1
ATOM 3358 O O . GLU A 1 415 ? 14.398 14.399 28.245 1.00 94.94 415 GLU A O 1
ATOM 3363 N N . TYR A 1 416 ? 14.948 12.217 28.159 1.00 94.00 416 TYR A N 1
ATOM 3364 C CA . TYR A 1 416 ? 13.594 11.743 28.438 1.00 94.00 416 TYR A CA 1
ATOM 3365 C C . TYR A 1 416 ? 13.058 12.254 29.784 1.00 94.00 416 TYR A C 1
ATOM 3367 O O . TYR A 1 416 ? 11.981 12.857 29.833 1.00 94.00 416 TYR A O 1
ATOM 3375 N N . ILE A 1 417 ? 13.790 12.085 30.896 1.00 93.19 417 ILE A N 1
ATOM 3376 C CA . ILE A 1 417 ? 13.292 12.520 32.217 1.00 93.19 417 ILE A CA 1
ATOM 3377 C C . ILE 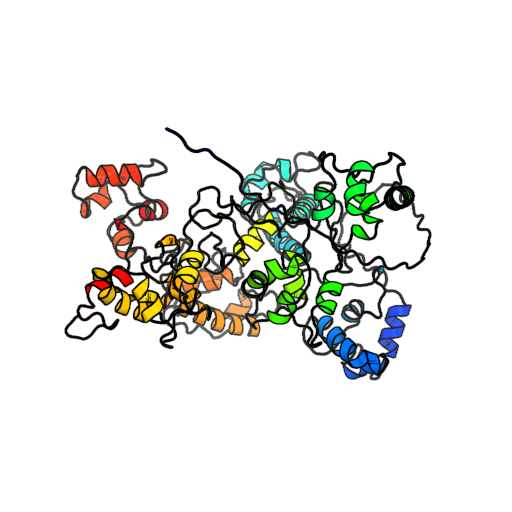A 1 417 ? 13.171 14.043 32.332 1.00 93.19 417 ILE A C 1
ATOM 3379 O O . ILE A 1 417 ? 12.356 14.519 33.126 1.00 93.19 417 ILE A O 1
ATOM 3383 N N . ALA A 1 418 ? 13.949 14.814 31.564 1.00 92.19 418 ALA A N 1
ATOM 3384 C CA . ALA A 1 418 ? 13.862 16.273 31.543 1.00 92.19 418 ALA A CA 1
ATOM 3385 C C . ALA A 1 418 ? 12.536 16.771 30.943 1.00 92.19 418 ALA A C 1
ATOM 3387 O O . ALA A 1 418 ? 12.115 17.891 31.242 1.00 92.19 418 ALA A O 1
ATOM 3388 N N . THR A 1 419 ? 11.847 15.943 30.149 1.00 89.88 419 THR A N 1
ATOM 3389 C CA . THR A 1 419 ? 10.488 16.238 29.663 1.00 89.88 419 THR A CA 1
ATOM 3390 C C . THR A 1 419 ? 9.419 16.097 30.749 1.00 89.88 419 THR A C 1
ATOM 3392 O O . THR A 1 419 ? 8.324 16.655 30.631 1.00 89.88 419 THR A O 1
ATOM 3395 N N . LEU A 1 420 ? 9.727 15.368 31.824 1.00 90.06 420 LEU A N 1
ATOM 3396 C CA . LEU A 1 420 ? 8.791 15.043 32.890 1.00 90.06 420 LEU A CA 1
ATOM 3397 C C . LEU A 1 420 ? 8.883 16.048 34.039 1.00 90.06 420 LEU A C 1
ATOM 3399 O O . LEU A 1 420 ? 9.928 16.629 34.339 1.00 90.06 420 LEU A O 1
ATOM 3403 N N . LYS A 1 421 ? 7.767 16.214 34.752 1.00 90.31 421 LYS A N 1
ATOM 3404 C CA . LYS A 1 421 ? 7.749 17.002 35.989 1.00 90.31 421 LYS A CA 1
ATOM 3405 C C . LYS A 1 421 ? 8.646 16.353 37.057 1.00 90.31 421 LYS A C 1
ATOM 3407 O O . LYS A 1 421 ? 8.716 15.121 37.091 1.00 90.31 421 LYS A O 1
ATOM 3412 N N . PRO A 1 422 ? 9.275 17.130 37.963 1.00 90.62 422 PRO A N 1
ATOM 3413 C CA . PRO A 1 422 ? 10.179 16.601 38.990 1.00 90.62 422 PRO A CA 1
ATOM 3414 C C . PRO A 1 422 ? 9.601 15.430 39.796 1.00 90.62 422 PRO A C 1
ATOM 3416 O O . PRO A 1 422 ? 10.283 14.433 40.023 1.00 90.62 422 PRO A O 1
ATOM 3419 N N . GLU A 1 423 ? 8.322 15.503 40.166 1.00 91.12 423 GLU A N 1
ATOM 3420 C CA . GLU A 1 423 ? 7.607 14.460 40.907 1.00 91.12 423 GLU A CA 1
ATOM 3421 C C . GLU A 1 423 ? 7.440 13.137 40.135 1.00 91.12 423 GLU A C 1
ATOM 3423 O O . GLU A 1 423 ? 7.242 12.089 40.748 1.00 91.12 423 GLU A O 1
ATOM 3428 N N . HIS A 1 424 ? 7.554 13.158 38.804 1.00 89.06 424 HIS A N 1
ATOM 3429 C CA . HIS A 1 424 ? 7.407 11.986 37.939 1.00 89.06 424 HIS A CA 1
ATOM 3430 C C . HIS A 1 424 ? 8.743 11.407 37.465 1.00 89.06 424 HIS A C 1
ATOM 3432 O O . HIS A 1 424 ? 8.746 10.334 36.875 1.00 89.06 424 HIS A O 1
ATOM 3438 N N . GLN A 1 425 ? 9.887 12.040 37.747 1.00 90.31 425 GLN A N 1
ATOM 3439 C CA . GLN A 1 425 ? 11.185 11.588 37.223 1.00 90.31 425 GLN A CA 1
ATOM 3440 C C . GLN A 1 425 ? 11.589 10.188 37.700 1.00 90.31 425 GLN A C 1
ATOM 3442 O O . GLN A 1 425 ? 12.227 9.448 36.957 1.00 90.31 425 GLN A O 1
ATOM 3447 N N . ARG A 1 426 ? 11.214 9.788 38.925 1.00 86.81 426 ARG A N 1
ATOM 3448 C CA . ARG A 1 426 ? 11.482 8.422 39.413 1.00 86.81 426 ARG A CA 1
ATOM 3449 C C . ARG A 1 426 ? 10.703 7.377 38.611 1.00 86.81 426 ARG A C 1
ATOM 3451 O O . ARG A 1 426 ? 11.277 6.370 38.223 1.00 86.81 426 ARG A O 1
ATOM 3458 N N . VAL A 1 427 ? 9.428 7.649 38.338 1.00 88.81 427 VAL A N 1
ATOM 3459 C CA . VAL A 1 427 ? 8.571 6.791 37.506 1.00 88.81 427 VAL A CA 1
ATOM 3460 C C . VAL A 1 427 ? 9.053 6.807 36.053 1.00 88.81 427 VAL A C 1
ATOM 3462 O O . VAL A 1 427 ? 9.127 5.763 35.421 1.00 88.81 427 VAL A O 1
ATOM 3465 N N . GLY A 1 428 ? 9.482 7.974 35.572 1.00 90.19 428 GLY A N 1
ATOM 3466 C CA . GLY A 1 428 ? 10.067 8.165 34.251 1.00 90.19 428 GLY A CA 1
ATOM 3467 C C . GLY A 1 428 ? 11.322 7.335 34.011 1.00 90.19 428 GLY A C 1
ATOM 3468 O O . GLY A 1 428 ? 11.468 6.787 32.931 1.00 90.19 428 GLY A O 1
ATOM 3469 N N . ARG A 1 429 ? 12.197 7.168 35.012 1.00 91.75 429 ARG A N 1
ATOM 3470 C CA . ARG A 1 429 ? 13.356 6.265 34.885 1.00 91.75 429 ARG A CA 1
ATOM 3471 C C . ARG A 1 429 ? 12.936 4.823 34.611 1.00 91.75 429 ARG A C 1
ATOM 3473 O O . ARG A 1 429 ? 13.482 4.208 33.708 1.00 91.75 429 ARG A O 1
ATOM 3480 N N . ARG A 1 430 ? 11.945 4.310 35.345 1.00 92.06 430 ARG A N 1
ATOM 3481 C CA . ARG A 1 430 ? 11.374 2.985 35.073 1.00 92.06 430 ARG A CA 1
ATOM 3482 C C . ARG A 1 430 ? 10.750 2.929 33.685 1.00 92.06 430 ARG A C 1
ATOM 3484 O O . ARG A 1 430 ? 10.977 1.978 32.955 1.00 92.06 430 ARG A O 1
ATOM 3491 N N . ASP A 1 431 ? 9.950 3.930 33.327 1.00 91.62 431 ASP A N 1
ATOM 3492 C CA . ASP A 1 431 ? 9.269 3.948 32.033 1.00 91.62 431 ASP A CA 1
ATOM 3493 C C . ASP A 1 431 ? 10.270 3.997 30.867 1.00 91.62 431 ASP A C 1
ATOM 3495 O O . ASP A 1 431 ? 10.033 3.330 29.870 1.00 91.62 431 ASP A O 1
ATOM 3499 N N . PHE A 1 432 ? 11.397 4.702 31.019 1.00 93.38 432 PHE A N 1
ATOM 3500 C CA . PHE A 1 432 ? 12.513 4.671 30.070 1.00 93.38 432 PHE A CA 1
ATOM 3501 C C . PHE A 1 432 ? 13.051 3.248 29.902 1.00 93.38 432 PHE A C 1
ATOM 3503 O O . PHE A 1 432 ? 13.087 2.744 28.791 1.00 93.38 432 PHE A O 1
ATOM 3510 N N . LEU A 1 433 ? 13.378 2.573 31.010 1.00 91.75 433 LEU A N 1
ATOM 3511 C CA . LEU A 1 433 ? 13.905 1.203 30.991 1.00 91.75 433 LEU A CA 1
ATOM 3512 C C . LEU A 1 433 ? 12.915 0.176 30.424 1.00 91.75 433 LEU A C 1
ATOM 3514 O O . LEU A 1 433 ? 13.336 -0.811 29.840 1.00 91.75 433 LEU A O 1
ATOM 3518 N N . LEU A 1 434 ? 11.610 0.383 30.618 1.00 89.31 434 LEU A N 1
ATOM 3519 C CA . LEU A 1 434 ? 10.576 -0.470 30.023 1.00 89.31 434 LEU A CA 1
ATOM 3520 C C . LEU A 1 434 ? 10.417 -0.243 28.517 1.00 89.31 434 LEU A C 1
ATOM 3522 O O . LEU A 1 434 ? 9.918 -1.133 27.837 1.00 89.31 434 LEU A O 1
ATOM 3526 N N . SER A 1 435 ? 10.773 0.949 28.040 1.00 90.56 435 SER A N 1
ATOM 3527 C CA . SER A 1 435 ? 10.617 1.346 26.641 1.00 90.56 435 SER A CA 1
ATOM 3528 C C . SER A 1 435 ? 11.876 1.062 25.813 1.00 90.56 435 SER A C 1
ATOM 3530 O O . SER A 1 435 ? 11.756 0.837 24.619 1.00 90.56 435 SER A O 1
ATOM 3532 N N . ASP A 1 436 ? 13.054 1.044 26.449 1.00 91.25 436 ASP A N 1
ATOM 3533 C CA . ASP A 1 436 ? 14.340 0.588 25.897 1.00 91.25 436 ASP A CA 1
ATOM 3534 C C . ASP A 1 436 ? 14.309 -0.940 25.708 1.00 91.25 436 ASP A C 1
ATOM 3536 O O . ASP A 1 436 ? 14.687 -1.727 26.584 1.00 91.25 436 ASP A O 1
ATOM 3540 N N . HIS A 1 437 ? 13.754 -1.371 24.577 1.00 87.38 437 HIS A N 1
ATOM 3541 C CA . HIS A 1 437 ? 13.505 -2.773 24.270 1.00 87.38 437 HIS A CA 1
ATOM 3542 C C . HIS A 1 437 ? 14.802 -3.502 23.905 1.00 87.38 437 HIS A C 1
ATOM 3544 O O . HIS A 1 437 ? 14.956 -4.683 24.235 1.00 87.38 437 HIS A O 1
ATOM 3550 N N . ASN A 1 438 ? 15.735 -2.818 23.236 1.00 88.25 438 ASN A N 1
ATOM 3551 C CA . ASN A 1 438 ? 17.020 -3.394 22.830 1.00 88.25 438 ASN A CA 1
ATOM 3552 C C . ASN A 1 438 ? 18.104 -3.313 23.932 1.00 88.25 438 ASN A C 1
ATOM 3554 O O . ASN A 1 438 ? 19.175 -3.908 23.783 1.00 88.25 438 ASN A O 1
ATOM 3558 N N . GLN A 1 439 ? 17.804 -2.652 25.056 1.00 89.56 439 GLN A N 1
ATOM 3559 C CA . GLN A 1 439 ? 18.654 -2.501 26.240 1.00 89.56 439 GLN A CA 1
ATOM 3560 C C . GLN A 1 439 ? 19.967 -1.753 25.969 1.00 89.56 439 GLN A C 1
ATOM 3562 O O . GLN A 1 439 ? 20.982 -2.002 26.636 1.00 89.56 439 GLN A O 1
ATOM 3567 N N . ASN A 1 440 ? 19.972 -0.843 24.994 1.00 92.88 440 ASN A N 1
ATOM 3568 C CA . ASN A 1 440 ? 21.150 -0.062 24.625 1.00 92.88 440 ASN A CA 1
ATOM 3569 C C . ASN A 1 440 ? 21.285 1.250 25.431 1.00 92.88 440 ASN A C 1
ATOM 3571 O O . ASN A 1 440 ? 22.269 1.970 25.247 1.00 92.88 440 ASN A O 1
ATOM 3575 N N . GLN A 1 441 ? 20.365 1.521 26.371 1.00 92.88 441 GLN A N 1
ATOM 3576 C CA . GLN A 1 441 ? 20.287 2.735 27.202 1.00 92.88 441 GLN A CA 1
ATOM 3577 C C . GLN A 1 441 ? 19.993 4.026 26.432 1.00 92.88 441 GLN A C 1
ATOM 3579 O O . GLN A 1 441 ? 20.128 5.124 26.982 1.00 92.88 441 GLN A O 1
ATOM 3584 N N . LEU A 1 442 ? 19.576 3.895 25.183 1.00 95.06 442 LEU A N 1
ATOM 3585 C CA . LEU A 1 442 ? 19.074 4.945 24.320 1.00 95.06 442 LEU A CA 1
ATOM 3586 C C . LEU A 1 442 ? 17.639 4.563 23.956 1.00 95.06 442 LEU A C 1
ATOM 3588 O O . LEU A 1 442 ? 17.269 3.398 23.975 1.00 95.06 442 LEU A O 1
ATOM 3592 N N . MET A 1 443 ? 16.808 5.554 23.681 1.00 93.88 443 MET A N 1
ATOM 3593 C CA . MET A 1 443 ? 15.443 5.328 23.237 1.00 93.88 443 MET A CA 1
ATOM 3594 C C . MET A 1 443 ? 15.314 5.846 21.819 1.00 93.88 443 MET A C 1
ATOM 3596 O O . MET A 1 443 ? 15.343 7.056 21.578 1.00 93.88 443 MET A O 1
ATOM 3600 N N . GLU A 1 444 ? 15.173 4.920 20.884 1.00 91.69 444 GLU A N 1
ATOM 3601 C CA . GLU A 1 444 ? 14.886 5.247 19.495 1.00 91.69 444 GLU A CA 1
ATOM 3602 C C . GLU A 1 444 ? 13.451 5.771 19.345 1.00 91.69 444 GLU A C 1
ATOM 3604 O O . GLU A 1 444 ? 12.598 5.620 20.226 1.00 91.69 444 GLU A O 1
ATOM 3609 N N . PHE A 1 445 ? 13.157 6.406 18.208 1.00 88.19 445 PHE A N 1
ATOM 3610 C CA . PHE A 1 445 ? 11.819 6.948 17.973 1.00 88.19 445 PHE A CA 1
ATOM 3611 C C . PHE A 1 445 ? 10.731 5.861 18.010 1.00 88.19 445 PHE A C 1
ATOM 3613 O O . PHE A 1 445 ? 9.660 6.102 18.563 1.00 88.19 445 PHE A O 1
ATOM 3620 N N . GLU A 1 446 ? 11.020 4.659 17.504 1.00 84.31 446 GLU A N 1
ATOM 3621 C CA . GLU A 1 446 ? 10.097 3.517 17.583 1.00 84.31 446 GLU A CA 1
ATOM 3622 C C . GLU A 1 446 ? 9.851 3.069 19.032 1.00 84.31 446 GLU A C 1
ATOM 3624 O O . GLU A 1 446 ? 8.719 2.800 19.429 1.00 84.31 446 GLU A O 1
ATOM 3629 N N . GLU A 1 447 ? 10.887 3.065 19.869 1.00 89.88 447 GLU A N 1
ATOM 3630 C CA . GLU A 1 447 ? 10.778 2.725 21.291 1.00 89.88 447 GLU A CA 1
ATOM 3631 C C . GLU A 1 447 ? 9.989 3.775 22.080 1.00 89.88 447 GLU A C 1
ATOM 3633 O O . GLU A 1 447 ? 9.247 3.442 23.006 1.00 89.88 447 GLU A O 1
ATOM 3638 N N . TYR A 1 448 ? 10.059 5.047 21.678 1.00 90.62 448 TYR A N 1
ATOM 3639 C CA . TYR A 1 448 ? 9.309 6.132 22.312 1.00 90.62 448 TYR A CA 1
ATOM 3640 C C . TYR A 1 448 ? 7.787 5.923 22.286 1.00 90.62 448 TYR A C 1
ATOM 3642 O O . TYR A 1 448 ? 7.077 6.402 23.183 1.00 90.62 448 TYR A O 1
ATOM 3650 N N . PHE A 1 449 ? 7.272 5.172 21.307 1.00 86.44 449 PHE A N 1
ATOM 3651 C CA . PHE A 1 449 ? 5.853 4.838 21.217 1.00 86.44 449 PHE A CA 1
ATOM 3652 C C . PHE A 1 449 ? 5.349 3.963 22.370 1.00 86.44 449 PHE A C 1
ATOM 3654 O O . PHE A 1 449 ? 4.149 3.971 22.641 1.00 86.44 449 PHE A O 1
ATOM 3661 N N . SER A 1 450 ? 6.211 3.262 23.110 1.00 87.38 450 SER A N 1
ATOM 3662 C CA . SER A 1 450 ? 5.786 2.476 24.279 1.00 87.38 450 SER A CA 1
ATOM 3663 C C . SER A 1 450 ? 5.657 3.326 25.557 1.00 87.38 450 SER A C 1
ATOM 3665 O O . SER A 1 450 ? 5.096 2.881 26.570 1.00 87.38 450 SER A O 1
ATOM 3667 N N . THR A 1 451 ? 6.099 4.590 25.519 1.00 88.12 451 THR A N 1
ATOM 3668 C CA . THR A 1 451 ? 6.118 5.462 26.697 1.00 88.12 451 THR A CA 1
ATOM 3669 C C . THR A 1 451 ? 4.710 5.897 27.139 1.00 88.12 451 THR A C 1
ATOM 3671 O O . THR A 1 451 ? 3.786 6.048 26.332 1.00 88.12 451 THR A O 1
ATOM 3674 N N . PRO A 1 452 ? 4.498 6.195 28.438 1.00 83.56 452 PRO A N 1
ATOM 3675 C CA . PRO A 1 452 ? 3.193 6.642 28.934 1.00 83.56 452 PRO A CA 1
ATOM 3676 C C . PRO A 1 452 ? 2.708 7.976 28.374 1.00 83.56 452 PRO A C 1
ATOM 3678 O O . PRO A 1 452 ? 1.510 8.256 28.450 1.00 83.56 452 PRO A O 1
ATOM 3681 N N . SER A 1 453 ? 3.629 8.788 27.852 1.00 80.44 453 SER A N 1
ATOM 3682 C CA . SER A 1 453 ? 3.344 10.073 27.212 1.00 80.44 453 SER A CA 1
ATOM 3683 C C . SER A 1 453 ? 2.524 9.914 25.933 1.00 80.44 453 SER A C 1
ATOM 3685 O O . SER A 1 453 ? 1.832 10.853 25.541 1.00 80.44 453 SER A O 1
ATOM 3687 N N . ILE A 1 454 ? 2.569 8.731 25.314 1.00 83.75 454 ILE A N 1
ATOM 3688 C CA . ILE A 1 454 ? 1.820 8.413 24.103 1.00 83.75 454 ILE A CA 1
ATOM 3689 C C . ILE A 1 454 ? 0.423 7.886 24.472 1.00 83.75 454 ILE A C 1
ATOM 3691 O O . ILE A 1 454 ? 0.300 7.061 25.394 1.00 83.75 454 ILE A O 1
ATOM 3695 N N . PRO A 1 455 ? -0.654 8.363 23.811 1.00 78.31 455 PRO A N 1
ATOM 3696 C CA . PRO A 1 455 ? -1.998 7.821 23.990 1.00 78.31 455 PRO A CA 1
ATOM 3697 C C . PRO A 1 455 ? -2.025 6.315 23.733 1.00 78.31 455 PRO A C 1
ATOM 3699 O O . PRO A 1 455 ? -1.411 5.849 22.786 1.00 78.31 455 PRO A O 1
ATOM 3702 N N . VAL A 1 456 ? -2.775 5.553 24.536 1.00 75.62 456 VAL A N 1
ATOM 3703 C CA . VAL A 1 456 ? -2.797 4.076 24.458 1.00 75.62 456 VAL A CA 1
ATOM 3704 C C . VAL A 1 456 ? -3.096 3.559 23.047 1.00 75.62 456 VAL A C 1
ATOM 3706 O O . VAL A 1 456 ? -2.473 2.598 22.624 1.00 75.62 456 VAL A O 1
ATOM 3709 N N . ALA A 1 457 ? -3.997 4.220 22.314 1.00 71.12 457 ALA A N 1
ATOM 3710 C CA . ALA A 1 457 ? -4.356 3.847 20.943 1.00 71.12 457 ALA A CA 1
ATOM 3711 C C . ALA A 1 457 ? -3.211 4.009 19.926 1.00 71.12 457 ALA A C 1
ATOM 3713 O O . ALA A 1 457 ? -3.276 3.417 18.863 1.00 71.12 457 ALA A O 1
ATOM 3714 N N . GLN A 1 458 ? -2.193 4.808 20.252 1.00 76.31 458 GLN A N 1
ATOM 3715 C CA . GLN A 1 458 ? -1.024 5.071 19.411 1.00 76.31 458 GLN A CA 1
ATOM 3716 C C . GLN A 1 458 ? 0.217 4.333 19.921 1.00 76.31 458 GLN A C 1
ATOM 3718 O O . GLN A 1 458 ? 1.290 4.483 19.353 1.00 76.31 458 GLN A O 1
ATOM 3723 N N . ARG A 1 459 ? 0.129 3.610 21.047 1.00 80.62 459 ARG A N 1
ATOM 3724 C CA . ARG A 1 459 ? 1.315 2.975 21.617 1.00 80.62 459 ARG A CA 1
ATOM 3725 C C . ARG A 1 459 ? 1.722 1.773 20.783 1.00 80.62 459 ARG A C 1
ATOM 3727 O O . ARG A 1 459 ? 0.912 0.885 20.539 1.00 80.62 459 ARG A O 1
ATOM 3734 N N . ARG A 1 460 ? 3.011 1.689 20.484 1.00 79.00 460 ARG A N 1
ATOM 3735 C CA . ARG A 1 460 ? 3.654 0.505 19.919 1.00 79.00 460 ARG A CA 1
ATOM 3736 C C . ARG A 1 460 ? 4.532 -0.090 20.994 1.00 79.00 460 ARG A C 1
ATOM 3738 O O . ARG A 1 460 ? 5.418 0.568 21.528 1.00 79.00 460 ARG A O 1
ATOM 3745 N N . CYS A 1 461 ? 4.223 -1.312 21.382 1.00 79.19 461 CYS A N 1
ATOM 3746 C CA . CYS A 1 461 ? 4.998 -2.033 22.370 1.00 79.19 461 CYS A CA 1
ATOM 3747 C C . CYS A 1 461 ? 5.008 -3.501 21.945 1.00 79.19 461 CYS A C 1
ATOM 3749 O O . CYS A 1 461 ? 3.937 -4.004 21.585 1.00 79.19 461 CYS A O 1
ATOM 3751 N N . PRO A 1 462 ? 6.178 -4.160 21.951 1.00 79.56 462 PRO A N 1
ATOM 3752 C CA . PRO A 1 462 ? 6.300 -5.560 21.583 1.00 79.56 462 PRO A CA 1
ATOM 3753 C C . PRO A 1 462 ? 5.285 -6.417 22.340 1.00 79.56 462 PRO A C 1
ATOM 3755 O O . PRO A 1 462 ? 5.207 -6.364 23.572 1.00 79.56 462 PRO A O 1
ATOM 3758 N N . ASP A 1 463 ? 4.499 -7.204 21.605 1.00 84.25 463 ASP A N 1
ATOM 3759 C CA . ASP A 1 463 ? 3.666 -8.241 22.201 1.00 84.25 463 ASP A CA 1
ATOM 3760 C C . ASP A 1 463 ? 4.367 -9.585 21.990 1.00 84.25 463 ASP A C 1
ATOM 3762 O O . ASP A 1 463 ? 4.280 -10.151 20.898 1.00 84.25 463 ASP A O 1
ATOM 3766 N N . PRO A 1 464 ? 5.002 -10.157 23.030 1.00 85.88 464 PRO A N 1
ATOM 3767 C CA . PRO A 1 464 ? 5.766 -11.393 22.891 1.00 85.88 464 PRO A CA 1
ATOM 3768 C C . PRO A 1 464 ? 4.915 -12.586 22.429 1.00 85.88 464 PRO A C 1
ATOM 3770 O O . PRO A 1 464 ? 5.461 -13.604 22.003 1.00 85.88 464 PRO A O 1
ATOM 3773 N N . VAL A 1 465 ? 3.582 -12.507 22.531 1.00 88.62 465 VAL A N 1
ATOM 3774 C CA . VAL A 1 465 ? 2.683 -13.531 21.985 1.00 88.62 465 VAL A CA 1
ATOM 3775 C C . VAL A 1 465 ? 2.503 -13.353 20.481 1.00 88.62 465 VAL A C 1
ATOM 3777 O O . VAL A 1 465 ? 2.603 -14.340 19.754 1.00 88.62 465 VAL A O 1
ATOM 3780 N N . SER A 1 466 ? 2.295 -12.122 20.015 1.00 85.88 466 SER A N 1
ATOM 3781 C CA . SER A 1 466 ? 2.211 -11.809 18.584 1.00 85.88 466 SER A CA 1
ATOM 3782 C C . SER A 1 466 ? 3.550 -12.045 17.882 1.00 85.88 466 SER A C 1
ATOM 3784 O O . SER A 1 466 ? 3.574 -12.687 16.836 1.00 85.88 466 SER A O 1
ATOM 3786 N N . ASP A 1 467 ? 4.671 -11.658 18.497 1.00 85.25 467 ASP A N 1
ATOM 3787 C CA . ASP A 1 467 ? 6.020 -11.918 17.971 1.00 85.25 467 ASP A CA 1
ATOM 3788 C C . ASP A 1 467 ? 6.258 -13.421 17.788 1.00 85.25 467 ASP A C 1
ATOM 3790 O O . ASP A 1 467 ? 6.814 -13.876 16.787 1.00 85.25 467 ASP A O 1
ATOM 3794 N N . ARG A 1 468 ? 5.781 -14.228 18.742 1.00 88.12 468 ARG A N 1
ATOM 3795 C CA . ARG A 1 468 ? 5.875 -15.685 18.654 1.00 88.12 468 ARG A CA 1
ATOM 3796 C C . ARG A 1 468 ? 5.003 -16.253 17.538 1.00 88.12 468 ARG A C 1
ATOM 3798 O O . ARG A 1 468 ? 5.431 -17.211 16.900 1.00 88.12 468 ARG A O 1
ATOM 3805 N N . VAL A 1 469 ? 3.820 -15.685 17.290 1.00 88.06 469 VAL A N 1
ATOM 3806 C CA . VAL A 1 469 ? 2.986 -16.050 16.134 1.00 88.06 469 VAL A CA 1
ATOM 3807 C C . VAL A 1 469 ? 3.728 -15.766 14.832 1.00 88.06 469 VAL A C 1
ATOM 3809 O O . VAL A 1 469 ? 3.822 -16.668 14.006 1.00 88.06 469 VAL A O 1
ATOM 3812 N N . GLN A 1 470 ? 4.325 -14.580 14.685 1.00 86.25 470 GLN A N 1
ATOM 3813 C CA . GLN A 1 470 ? 5.089 -14.211 13.488 1.00 86.25 470 GLN A CA 1
ATOM 3814 C C . GLN A 1 470 ? 6.292 -15.138 13.263 1.00 86.25 470 GLN A C 1
ATOM 3816 O O . GLN A 1 470 ? 6.509 -15.623 12.157 1.00 86.25 470 GLN A O 1
ATOM 3821 N N . GLN A 1 471 ? 7.023 -15.489 14.326 1.00 86.69 471 GLN A N 1
ATOM 3822 C CA . GLN A 1 471 ? 8.114 -16.468 14.246 1.00 86.69 471 GLN A CA 1
ATOM 3823 C C . GLN A 1 471 ? 7.636 -17.855 13.789 1.00 86.69 471 GLN A C 1
ATOM 3825 O O . GLN A 1 471 ? 8.329 -18.519 13.019 1.00 86.69 471 GLN A O 1
ATOM 3830 N N . GLN A 1 472 ? 6.475 -18.319 14.269 1.00 86.75 472 GLN A N 1
ATOM 3831 C CA . GLN A 1 472 ? 5.905 -19.589 13.807 1.00 86.75 472 GLN A CA 1
ATOM 3832 C C . GLN A 1 472 ? 5.414 -19.493 12.362 1.00 86.75 472 GLN A C 1
ATOM 3834 O O . GLN A 1 472 ? 5.611 -20.439 11.608 1.00 86.75 472 GLN A O 1
ATOM 3839 N N . LEU A 1 473 ? 4.811 -18.369 11.972 1.00 86.50 473 LEU A N 1
ATOM 3840 C CA . LEU A 1 473 ? 4.330 -18.141 10.614 1.00 86.50 473 LEU A CA 1
ATOM 3841 C C . LEU A 1 473 ? 5.485 -18.167 9.609 1.00 86.50 473 LEU A C 1
ATOM 3843 O O . LEU A 1 473 ? 5.419 -18.933 8.658 1.00 86.50 473 LEU A O 1
ATOM 3847 N N . ALA A 1 474 ? 6.579 -17.447 9.870 1.00 84.44 474 ALA A N 1
ATOM 3848 C CA . ALA A 1 474 ? 7.764 -17.465 9.010 1.00 84.44 474 ALA A CA 1
ATOM 3849 C C . ALA A 1 474 ? 8.352 -18.882 8.861 1.00 84.44 474 ALA A C 1
ATOM 3851 O O . ALA A 1 474 ? 8.703 -19.315 7.766 1.00 84.44 474 ALA A O 1
ATOM 3852 N N . ALA A 1 475 ? 8.404 -19.652 9.954 1.00 82.88 475 ALA A N 1
ATOM 3853 C CA . ALA A 1 475 ? 8.845 -21.045 9.900 1.00 82.88 475 ALA A CA 1
ATOM 3854 C C . ALA A 1 475 ? 7.889 -21.943 9.091 1.00 82.88 475 ALA A C 1
ATOM 3856 O O . ALA A 1 475 ? 8.337 -22.890 8.446 1.00 82.88 475 ALA A O 1
ATOM 3857 N N . LEU A 1 476 ? 6.581 -21.667 9.127 1.00 81.50 476 LEU A N 1
ATOM 3858 C CA . LEU A 1 476 ? 5.591 -22.364 8.307 1.00 81.50 476 LEU A CA 1
ATOM 3859 C C . LEU A 1 476 ? 5.685 -21.984 6.832 1.00 81.50 476 LEU A C 1
ATOM 3861 O O . LEU A 1 476 ? 5.544 -22.861 5.991 1.00 81.50 476 LEU A O 1
ATOM 3865 N N . GLU A 1 477 ? 5.924 -20.716 6.515 1.00 82.44 477 GLU A N 1
ATOM 3866 C CA . GLU A 1 477 ? 6.018 -20.224 5.137 1.00 82.44 477 GLU A CA 1
ATOM 3867 C C . GLU A 1 477 ? 7.176 -20.876 4.375 1.00 82.44 477 GLU A C 1
ATOM 3869 O O . GLU A 1 477 ? 6.997 -21.295 3.234 1.00 82.44 477 GLU A O 1
ATOM 3874 N N . GLU A 1 478 ? 8.332 -21.061 5.015 1.00 80.56 478 GLU A N 1
ATOM 3875 C CA . GLU A 1 478 ? 9.440 -21.817 4.414 1.00 80.56 478 GLU A CA 1
ATOM 3876 C C . GLU A 1 478 ? 9.046 -23.277 4.131 1.00 80.56 478 GLU A C 1
ATOM 3878 O O . GLU A 1 478 ? 9.343 -23.815 3.066 1.00 80.56 478 GLU A O 1
ATOM 3883 N N . LEU A 1 479 ? 8.299 -23.911 5.044 1.00 77.94 479 LEU A N 1
ATOM 3884 C CA . LEU A 1 479 ? 7.796 -25.274 4.844 1.00 77.94 479 LEU A CA 1
ATOM 3885 C C . LEU A 1 479 ? 6.734 -25.359 3.741 1.00 77.94 479 LEU A C 1
ATOM 3887 O O . LEU A 1 479 ? 6.682 -26.363 3.034 1.00 77.94 479 LEU A O 1
ATOM 3891 N N . VAL A 1 480 ? 5.882 -24.339 3.609 1.00 79.12 480 VAL A N 1
ATOM 3892 C CA . VAL A 1 480 ? 4.895 -24.229 2.526 1.00 79.12 480 VAL A CA 1
ATOM 3893 C C . VAL A 1 480 ? 5.627 -24.135 1.195 1.00 79.12 480 VAL A C 1
ATOM 3895 O O . VAL A 1 480 ? 5.343 -24.928 0.305 1.00 79.12 480 VAL A O 1
ATOM 3898 N N . ARG A 1 481 ? 6.636 -23.262 1.088 1.00 78.62 481 ARG A N 1
ATOM 3899 C CA . ARG A 1 481 ? 7.417 -23.064 -0.142 1.00 78.62 481 ARG A CA 1
ATOM 3900 C C . ARG A 1 481 ? 8.113 -24.341 -0.622 1.00 78.62 481 ARG A C 1
ATOM 3902 O O . ARG A 1 481 ? 8.204 -24.580 -1.818 1.00 78.62 481 ARG A O 1
ATOM 3909 N N . GLU A 1 482 ? 8.583 -25.193 0.288 1.00 77.38 482 GLU A N 1
ATOM 3910 C CA . GLU A 1 482 ? 9.171 -26.496 -0.068 1.00 77.38 482 GLU A CA 1
ATOM 3911 C C . GLU A 1 482 ? 8.157 -27.514 -0.631 1.00 77.38 482 GLU A C 1
ATOM 3913 O O . GLU A 1 482 ? 8.556 -28.553 -1.169 1.00 77.38 482 GLU A O 1
ATOM 3918 N N . ARG A 1 483 ? 6.854 -27.294 -0.422 1.00 76.62 483 ARG A N 1
ATOM 3919 C CA . ARG A 1 483 ? 5.788 -28.289 -0.639 1.00 76.62 483 ARG A CA 1
ATOM 3920 C C . ARG A 1 483 ? 4.732 -27.866 -1.633 1.00 76.62 483 ARG A C 1
ATOM 3922 O O . ARG A 1 483 ? 4.066 -28.750 -2.171 1.00 76.62 483 ARG A O 1
ATOM 3929 N N . ASP A 1 484 ? 4.622 -26.571 -1.859 1.00 78.06 484 ASP A N 1
ATOM 3930 C CA . ASP A 1 484 ? 3.883 -25.962 -2.943 1.00 78.06 484 ASP A CA 1
ATOM 3931 C C . ASP A 1 484 ? 4.429 -26.494 -4.279 1.00 78.06 484 ASP A C 1
ATOM 3933 O O . ASP A 1 484 ? 5.421 -26.026 -4.837 1.00 78.06 484 ASP A O 1
ATOM 3937 N N . SER A 1 485 ? 3.834 -27.596 -4.730 1.00 73.50 485 SER A N 1
ATOM 3938 C CA . SER A 1 485 ? 4.316 -28.378 -5.867 1.00 73.50 485 SER A CA 1
ATOM 3939 C C . SER A 1 485 ? 3.792 -27.810 -7.177 1.00 73.50 485 SER A C 1
ATOM 3941 O O . SER A 1 485 ? 4.362 -28.073 -8.239 1.00 73.50 485 SER A O 1
ATOM 3943 N N . ASN A 1 486 ? 2.682 -27.075 -7.107 1.00 71.88 486 ASN A N 1
ATOM 3944 C CA . ASN A 1 486 ? 2.083 -26.381 -8.236 1.00 71.88 486 ASN A CA 1
ATOM 3945 C C . ASN A 1 486 ? 2.566 -24.915 -8.347 1.00 71.88 486 ASN A C 1
ATOM 3947 O O . ASN A 1 486 ? 2.351 -24.312 -9.399 1.00 71.88 486 ASN A O 1
ATOM 3951 N N . GLY A 1 487 ? 3.266 -24.393 -7.332 1.00 72.81 487 GLY A N 1
ATOM 3952 C CA . GLY A 1 487 ? 3.826 -23.044 -7.295 1.00 72.81 487 GLY A CA 1
ATOM 3953 C C . GLY A 1 487 ? 2.769 -21.952 -7.123 1.00 72.81 487 GLY A C 1
ATOM 3954 O O . GLY A 1 487 ? 2.995 -20.833 -7.583 1.00 72.81 487 GLY A O 1
ATOM 3955 N N . ASP A 1 488 ? 1.595 -22.279 -6.573 1.00 71.38 488 ASP A N 1
ATOM 3956 C CA . ASP A 1 488 ? 0.472 -21.346 -6.433 1.00 71.38 488 ASP A CA 1
ATOM 3957 C C . ASP A 1 488 ? 0.487 -20.537 -5.126 1.00 71.38 488 ASP A C 1
ATOM 3959 O O . ASP A 1 488 ? -0.332 -19.632 -4.960 1.00 71.38 488 ASP A O 1
ATOM 3963 N N . GLY A 1 489 ? 1.449 -20.806 -4.241 1.00 71.31 489 GLY A N 1
ATOM 3964 C CA . GLY A 1 489 ? 1.640 -20.136 -2.959 1.00 71.31 489 GLY A CA 1
ATOM 3965 C C . GLY A 1 489 ? 0.726 -20.633 -1.836 1.00 71.31 489 GLY A C 1
ATOM 3966 O O . GLY A 1 489 ? 0.911 -20.214 -0.688 1.00 71.31 489 GLY A O 1
ATOM 3967 N N . ASP A 1 490 ? -0.214 -21.534 -2.129 1.00 81.50 490 ASP A N 1
ATOM 3968 C CA . ASP A 1 490 ? -1.172 -22.095 -1.181 1.00 81.50 490 ASP A CA 1
ATOM 3969 C C . ASP A 1 490 ? -0.900 -23.596 -0.949 1.00 81.50 490 ASP A C 1
ATOM 3971 O O . ASP A 1 490 ? -0.233 -24.277 -1.722 1.00 81.50 490 ASP A O 1
ATOM 3975 N N . LEU A 1 491 ? -1.431 -24.166 0.140 1.00 82.06 491 LEU A N 1
ATOM 3976 C CA . LEU A 1 491 ? -1.373 -25.620 0.358 1.00 82.06 491 LEU A CA 1
ATOM 3977 C C . LEU A 1 491 ? -2.694 -26.290 -0.013 1.00 82.06 491 LEU A C 1
ATOM 3979 O O . LEU A 1 491 ? -3.693 -26.165 0.700 1.00 82.06 491 LEU A O 1
ATOM 3983 N N . SER A 1 492 ? -2.699 -27.095 -1.072 1.00 82.75 492 SER A N 1
ATOM 3984 C CA . SER A 1 492 ? -3.840 -27.945 -1.413 1.00 82.75 492 SER A CA 1
ATOM 3985 C C . SER A 1 492 ? -4.024 -29.113 -0.433 1.00 82.75 492 SER A C 1
ATOM 3987 O O . SER A 1 492 ? -3.122 -29.532 0.299 1.00 82.75 492 SER A O 1
ATOM 3989 N N . VAL A 1 493 ? -5.210 -29.733 -0.467 1.00 83.06 493 VAL A N 1
ATOM 3990 C CA . VAL A 1 493 ? -5.506 -30.965 0.293 1.00 83.06 493 VAL A CA 1
ATOM 3991 C C . VAL A 1 493 ? -4.490 -32.084 0.021 1.00 83.06 493 VAL A C 1
ATOM 3993 O O . VAL A 1 493 ? -4.226 -32.891 0.915 1.00 83.06 493 VAL A O 1
ATOM 3996 N N . GLN A 1 494 ? -3.975 -32.193 -1.208 1.00 80.75 494 GLN A N 1
ATOM 3997 C CA . GLN A 1 494 ? -2.999 -33.223 -1.574 1.00 80.75 494 GLN A CA 1
ATOM 3998 C C . GLN A 1 494 ? -1.624 -32.910 -0.993 1.00 80.75 494 GLN A C 1
ATOM 4000 O O . GLN A 1 494 ? -1.077 -33.763 -0.295 1.00 80.75 494 GLN A O 1
ATOM 4005 N N . GLU A 1 495 ? -1.139 -31.681 -1.166 1.00 81.75 495 GLU A N 1
ATOM 4006 C CA . GLU A 1 495 ? 0.143 -31.224 -0.608 1.00 81.75 495 GLU A CA 1
ATOM 4007 C C . GLU A 1 495 ? 0.158 -31.337 0.923 1.00 81.75 495 GLU A C 1
ATOM 4009 O O . GLU A 1 495 ? 1.138 -31.785 1.519 1.00 81.75 495 GLU A O 1
ATOM 4014 N N . PHE A 1 496 ? -0.978 -31.063 1.569 1.00 78.31 496 PHE A N 1
ATOM 4015 C CA . PHE A 1 496 ? -1.141 -31.251 3.008 1.00 78.31 496 PHE A CA 1
ATOM 4016 C C . PHE A 1 496 ? -1.144 -32.730 3.440 1.00 78.31 496 PHE A C 1
ATOM 4018 O O . PHE A 1 496 ? -0.615 -33.072 4.496 1.00 78.31 496 PHE A O 1
ATOM 4025 N N . LYS A 1 497 ? -1.770 -33.631 2.664 1.00 74.25 497 LYS A N 1
ATOM 4026 C CA . LYS A 1 497 ? -1.928 -35.061 3.016 1.00 74.25 497 LYS A CA 1
ATOM 4027 C C . LYS A 1 497 ? -0.696 -35.909 2.733 1.00 74.25 497 LYS A C 1
ATOM 4029 O O . LYS A 1 497 ? -0.488 -36.906 3.422 1.00 74.25 497 LYS A O 1
ATOM 4034 N N . GLU A 1 498 ? 0.072 -35.566 1.707 1.00 67.25 498 GLU A N 1
ATOM 4035 C CA . GLU A 1 498 ? 1.285 -36.297 1.321 1.00 67.25 498 GLU A CA 1
ATOM 4036 C C . GLU A 1 498 ? 2.442 -36.065 2.306 1.00 67.25 498 GLU A C 1
ATOM 4038 O O . GLU A 1 498 ? 3.454 -36.767 2.273 1.00 67.25 498 GLU A O 1
ATOM 4043 N N . SER A 1 499 ? 2.256 -35.144 3.253 1.00 57.38 499 SER A N 1
ATOM 4044 C CA . SER A 1 499 ? 3.235 -34.806 4.270 1.00 57.38 499 SER A CA 1
ATOM 4045 C C . SER A 1 499 ? 2.998 -35.589 5.575 1.00 57.38 499 SER A C 1
ATOM 4047 O O . SER A 1 499 ? 1.916 -35.522 6.160 1.00 57.38 499 SER A O 1
ATOM 4049 N N . PRO A 1 500 ? 4.000 -36.309 6.120 1.00 49.12 500 PRO A N 1
ATOM 4050 C CA . PRO A 1 500 ? 3.902 -36.953 7.435 1.00 49.12 500 PRO A CA 1
ATOM 4051 C C . PRO A 1 500 ? 3.938 -35.950 8.609 1.00 49.12 500 PRO A C 1
ATOM 4053 O O . PRO A 1 500 ? 3.972 -36.357 9.773 1.00 49.12 500 PRO A O 1
ATOM 4056 N N . PHE A 1 501 ? 3.923 -34.644 8.326 1.00 53.59 501 PHE A N 1
ATOM 4057 C CA . PHE A 1 501 ? 3.905 -33.581 9.318 1.00 53.59 501 PHE A CA 1
ATOM 4058 C C . PHE A 1 501 ? 2.479 -33.277 9.778 1.00 53.59 501 PHE A C 1
ATOM 4060 O O . PHE A 1 501 ? 1.693 -32.629 9.097 1.00 53.59 501 PHE A O 1
ATOM 4067 N N . ARG A 1 502 ? 2.186 -33.630 11.030 1.00 55.91 502 ARG A N 1
ATOM 4068 C CA . ARG A 1 502 ? 1.463 -32.669 11.867 1.00 55.91 502 ARG A CA 1
ATOM 4069 C C . ARG A 1 502 ? 2.413 -31.489 12.001 1.00 55.91 502 ARG A C 1
ATOM 4071 O O . ARG A 1 502 ? 3.562 -31.729 12.375 1.00 55.91 502 ARG A O 1
ATOM 4078 N N . PHE A 1 503 ? 1.989 -30.267 11.679 1.00 61.28 503 PHE A N 1
ATOM 4079 C CA . PHE A 1 503 ? 2.737 -29.080 12.085 1.00 61.28 503 PHE A CA 1
ATOM 4080 C C . PHE A 1 503 ? 3.098 -29.284 13.550 1.00 61.28 503 PHE A C 1
ATOM 4082 O O . PHE A 1 503 ? 2.205 -29.392 14.392 1.00 61.28 503 PHE A O 1
ATOM 4089 N N . ASN A 1 504 ? 4.383 -29.471 13.852 1.00 61.75 504 ASN A N 1
ATOM 4090 C CA . ASN A 1 504 ? 4.812 -29.813 15.206 1.00 61.75 504 ASN A CA 1
ATOM 4091 C C . ASN A 1 504 ? 4.866 -28.530 16.044 1.00 61.75 504 ASN A C 1
ATOM 4093 O O . ASN A 1 504 ? 5.838 -28.252 16.740 1.00 61.75 504 ASN A O 1
ATOM 4097 N N . ILE A 1 505 ? 3.824 -27.716 15.881 1.00 69.06 505 ILE A N 1
ATOM 4098 C CA . ILE A 1 505 ? 3.551 -26.503 16.612 1.00 69.06 505 ILE A CA 1
ATOM 4099 C C . ILE A 1 505 ? 2.877 -26.971 17.893 1.00 69.06 505 ILE A C 1
ATOM 4101 O O . ILE A 1 505 ? 1.786 -27.554 17.824 1.00 69.06 505 ILE A O 1
ATOM 4105 N N . PRO A 1 506 ? 3.526 -26.765 19.050 1.00 69.81 506 PRO A N 1
ATOM 4106 C CA . PRO A 1 506 ? 2.980 -27.189 20.325 1.00 69.81 506 PRO A CA 1
ATOM 4107 C C . PRO A 1 506 ? 1.549 -26.677 20.506 1.00 69.81 506 PRO A C 1
ATOM 4109 O O . PRO A 1 506 ? 1.309 -25.472 20.446 1.00 69.81 506 PRO A O 1
ATOM 4112 N N . GLY A 1 507 ? 0.606 -27.587 20.740 1.00 73.06 507 GLY A N 1
ATOM 4113 C CA . GLY A 1 507 ? -0.808 -27.265 20.934 1.00 73.06 507 GLY A CA 1
ATOM 4114 C C . GLY A 1 507 ? -1.674 -27.253 19.670 1.00 73.06 507 GLY A C 1
ATOM 4115 O O . GLY A 1 507 ? -2.870 -27.003 19.796 1.00 73.06 507 GLY A O 1
ATOM 4116 N N . LEU A 1 508 ? -1.134 -27.541 18.480 1.00 78.62 508 LEU A N 1
ATOM 4117 C CA . LEU A 1 508 ? -1.913 -27.702 17.238 1.00 78.62 508 LEU A CA 1
ATOM 4118 C C . LEU A 1 508 ? -1.903 -29.136 16.685 1.00 78.62 508 LEU A C 1
ATOM 4120 O O . LEU A 1 508 ? -2.397 -29.389 15.585 1.00 78.62 508 LEU A O 1
ATOM 4124 N N . GLU A 1 509 ? -1.419 -30.112 17.455 1.00 76.56 509 GLU A N 1
ATOM 4125 C CA . GLU A 1 509 ? -1.210 -31.499 17.013 1.00 76.56 509 GLU A CA 1
ATOM 4126 C C . GLU A 1 509 ? -2.516 -32.256 16.711 1.00 76.56 509 GLU A C 1
ATOM 4128 O O . GLU A 1 509 ? -2.490 -33.345 16.130 1.00 76.56 509 GLU A O 1
ATOM 4133 N N . PHE A 1 510 ? -3.656 -31.708 17.136 1.00 74.56 510 PHE A N 1
ATOM 4134 C CA . PHE A 1 510 ? -4.996 -32.255 16.910 1.00 74.56 510 PHE A CA 1
ATOM 4135 C C . PHE A 1 510 ? -5.715 -31.638 15.704 1.00 74.56 510 PHE A C 1
ATOM 4137 O O . PHE A 1 510 ? -6.818 -32.074 15.370 1.00 74.56 510 PHE A O 1
ATOM 4144 N N . THR A 1 511 ? -5.131 -30.620 15.070 1.00 80.56 511 THR A N 1
ATOM 4145 C CA . THR A 1 511 ? -5.745 -29.967 13.912 1.00 80.56 511 THR A CA 1
ATOM 4146 C C . THR A 1 511 ? -5.684 -30.863 12.671 1.00 80.56 511 THR A C 1
ATOM 4148 O O . THR A 1 511 ? -4.834 -31.742 12.530 1.00 80.56 511 THR A O 1
ATOM 4151 N N . SER A 1 512 ? -6.633 -30.660 11.766 1.00 82.12 512 SER A N 1
ATOM 4152 C CA . SER A 1 512 ? -6.743 -31.339 10.466 1.00 82.12 512 SER A CA 1
ATOM 4153 C C . SER A 1 512 ? -6.857 -30.288 9.375 1.00 82.12 512 SER A C 1
ATOM 4155 O O . SER A 1 512 ? -7.213 -29.164 9.699 1.00 82.12 512 SER A O 1
ATOM 4157 N N . PHE A 1 513 ? -6.657 -30.647 8.103 1.00 82.62 513 PHE A N 1
ATOM 4158 C CA . PHE A 1 513 ? -6.785 -29.726 6.959 1.00 82.62 513 PHE A CA 1
ATOM 4159 C C . PHE A 1 513 ? -7.998 -28.786 7.062 1.00 82.62 513 PHE A C 1
ATOM 4161 O O . PHE A 1 513 ? -7.865 -27.583 6.938 1.00 82.62 513 PHE A O 1
ATOM 4168 N N . THR A 1 514 ? -9.166 -29.320 7.423 1.00 83.88 514 THR A N 1
ATOM 4169 C CA . THR A 1 514 ? -10.423 -28.565 7.587 1.00 83.88 514 THR A CA 1
ATOM 4170 C C . THR A 1 514 ? -10.418 -27.491 8.680 1.00 83.88 514 THR A C 1
ATOM 4172 O O . THR A 1 514 ? -11.357 -26.712 8.760 1.00 83.88 514 THR A O 1
ATOM 4175 N N . HIS A 1 515 ? -9.449 -27.518 9.595 1.00 83.44 515 HIS A N 1
ATOM 4176 C CA . HIS A 1 515 ? -9.239 -26.461 10.586 1.00 83.44 515 HIS A CA 1
ATOM 4177 C C . HIS A 1 515 ? -8.356 -25.336 10.037 1.00 83.44 515 HIS A C 1
ATOM 4179 O O . HIS A 1 515 ? -8.458 -24.218 10.524 1.00 83.44 515 HIS A O 1
ATOM 4185 N N . TRP A 1 516 ? -7.495 -25.650 9.067 1.00 83.69 516 TRP A N 1
ATOM 4186 C CA . TRP A 1 516 ? -6.596 -24.705 8.413 1.00 83.69 516 TRP A CA 1
ATOM 4187 C C . TRP A 1 516 ? -7.266 -24.043 7.200 1.00 83.69 516 TRP A C 1
ATOM 4189 O O . TRP A 1 516 ? -7.105 -22.851 7.017 1.00 83.69 516 TRP A O 1
ATOM 4199 N N . ASP A 1 517 ? -8.066 -24.786 6.433 1.00 84.25 517 ASP A N 1
ATOM 4200 C CA . ASP A 1 517 ? -8.905 -24.281 5.336 1.00 84.25 517 ASP A CA 1
ATOM 4201 C C . ASP A 1 517 ? -10.210 -23.698 5.912 1.00 84.25 517 ASP A C 1
ATOM 4203 O O . ASP A 1 517 ? -11.223 -24.390 6.085 1.00 84.25 517 ASP A O 1
ATOM 4207 N N . LEU A 1 518 ? -10.150 -22.427 6.314 1.00 79.12 518 LEU A N 1
ATOM 4208 C CA . LEU A 1 518 ? -11.223 -21.732 7.026 1.00 79.12 518 LEU A CA 1
ATOM 4209 C C . LEU A 1 518 ? -12.357 -21.337 6.081 1.00 79.12 518 LEU A C 1
ATOM 4211 O O . LEU A 1 518 ? -13.533 -21.412 6.458 1.00 79.12 518 LEU A O 1
ATOM 4215 N N . ASN A 1 519 ? -12.018 -20.930 4.859 1.00 78.12 519 ASN A N 1
ATOM 4216 C CA . ASN A 1 519 ? -12.993 -20.541 3.844 1.00 78.12 519 ASN A CA 1
ATOM 4217 C C . ASN A 1 519 ? -13.580 -21.750 3.077 1.00 78.12 519 ASN A C 1
ATOM 4219 O O . ASN A 1 519 ? -14.575 -21.593 2.363 1.00 78.12 519 ASN A O 1
ATOM 4223 N N . ARG A 1 520 ? -13.034 -22.955 3.297 1.00 81.69 520 ARG A N 1
ATOM 4224 C CA . ARG A 1 520 ? -13.451 -24.235 2.703 1.00 81.69 520 ARG A CA 1
ATOM 4225 C C . ARG A 1 520 ? -13.302 -24.277 1.186 1.00 81.69 520 ARG A C 1
ATOM 4227 O O . ARG A 1 520 ? -14.111 -24.923 0.510 1.00 81.69 520 ARG A O 1
ATOM 4234 N N . ASN A 1 521 ? -12.308 -23.582 0.647 1.00 78.00 521 ASN A N 1
ATOM 4235 C CA . ASN A 1 521 ? -12.026 -23.561 -0.785 1.00 78.00 521 ASN A CA 1
ATOM 4236 C C . ASN A 1 521 ? -11.141 -24.743 -1.229 1.00 78.00 521 ASN A C 1
ATOM 4238 O O . ASN A 1 521 ? -10.930 -24.914 -2.430 1.00 78.00 521 ASN A O 1
ATOM 4242 N N . GLY A 1 522 ? -10.676 -25.587 -0.298 1.00 80.69 522 GLY A N 1
ATOM 4243 C CA . GLY A 1 522 ? -9.817 -26.735 -0.589 1.00 80.69 522 GLY A CA 1
ATOM 4244 C C . GLY A 1 522 ? -8.329 -26.397 -0.722 1.00 80.69 522 GLY A C 1
ATOM 4245 O O . GLY A 1 522 ? -7.547 -27.275 -1.101 1.00 80.69 522 GLY A O 1
ATOM 4246 N N . GLN A 1 523 ? -7.944 -25.169 -0.394 1.00 83.50 523 GLN A N 1
ATOM 4247 C CA . GLN A 1 523 ? -6.579 -24.661 -0.308 1.00 83.50 523 GLN A CA 1
ATOM 4248 C C . GLN A 1 523 ? -6.392 -24.012 1.073 1.00 83.50 523 GLN A C 1
ATOM 4250 O O . GLN A 1 523 ? -7.362 -23.669 1.737 1.00 83.50 523 GLN A O 1
ATOM 4255 N N . ILE A 1 524 ? -5.153 -23.902 1.540 1.00 84.19 524 ILE A N 1
ATOM 4256 C CA . ILE A 1 524 ? -4.820 -23.151 2.750 1.00 84.19 524 ILE A CA 1
ATOM 4257 C C . ILE A 1 524 ? -3.939 -21.995 2.313 1.00 84.19 524 ILE A C 1
ATOM 4259 O O . ILE A 1 524 ? -2.769 -22.205 1.985 1.00 84.19 524 ILE A O 1
ATOM 4263 N N . ALA A 1 525 ? -4.510 -20.796 2.331 1.00 82.75 525 ALA A N 1
ATOM 4264 C CA . ALA A 1 525 ? -3.783 -19.583 2.001 1.00 82.75 525 ALA A CA 1
ATOM 4265 C C . ALA A 1 525 ? -2.922 -19.095 3.170 1.00 82.75 525 ALA A C 1
ATOM 4267 O O . ALA A 1 525 ? -3.191 -19.389 4.342 1.00 82.75 525 ALA A O 1
ATOM 4268 N N . ARG A 1 526 ? -1.920 -18.261 2.870 1.00 81.69 526 ARG A N 1
ATOM 4269 C CA . ARG A 1 526 ? -1.065 -17.603 3.877 1.00 81.69 526 ARG A CA 1
ATOM 4270 C C . ARG A 1 526 ? -1.875 -16.937 4.994 1.00 81.69 526 ARG A C 1
ATOM 4272 O O . ARG A 1 526 ? -1.565 -17.093 6.175 1.00 81.69 526 ARG A O 1
ATOM 4279 N N . GLN A 1 527 ? -2.943 -16.226 4.635 1.00 82.88 527 GLN A N 1
ATOM 4280 C CA . GLN A 1 527 ? -3.808 -15.542 5.598 1.00 82.88 527 GLN A CA 1
ATOM 4281 C C . GLN A 1 527 ? -4.536 -16.531 6.520 1.00 82.88 527 GLN A C 1
ATOM 4283 O O . GLN A 1 527 ? -4.795 -16.215 7.680 1.00 82.88 527 GLN A O 1
ATOM 4288 N N . GLU A 1 528 ? -4.845 -17.736 6.041 1.00 85.88 528 GLU A N 1
ATOM 4289 C CA . GLU A 1 528 ? -5.478 -18.780 6.848 1.00 85.88 528 GLU A CA 1
ATOM 4290 C C . GLU A 1 528 ? -4.477 -19.450 7.798 1.00 85.88 528 GLU A C 1
ATOM 4292 O O . GLU A 1 528 ? -4.819 -19.698 8.958 1.00 85.88 528 GLU A O 1
ATOM 4297 N N . LEU A 1 529 ? -3.223 -19.651 7.359 1.00 85.94 529 LEU A N 1
ATOM 4298 C CA . LEU A 1 529 ? -2.118 -20.073 8.235 1.00 85.94 529 LEU A CA 1
ATOM 4299 C C . LEU A 1 529 ? -1.943 -19.086 9.393 1.00 85.94 529 LEU A C 1
ATOM 4301 O O . LEU A 1 529 ? -1.948 -19.486 10.561 1.00 85.94 529 LEU A O 1
ATOM 4305 N N . GLN A 1 530 ? -1.830 -17.795 9.068 1.00 88.19 530 GLN A N 1
ATOM 4306 C CA . GLN A 1 530 ? -1.690 -16.730 10.055 1.00 88.19 530 GLN A CA 1
ATOM 4307 C C . GLN A 1 530 ? -2.878 -16.711 11.016 1.00 88.19 530 GLN A C 1
ATOM 4309 O O . GLN A 1 530 ? -2.681 -16.747 12.230 1.00 88.19 530 GLN A O 1
ATOM 4314 N N . LEU A 1 531 ? -4.109 -16.703 10.494 1.00 87.00 531 LEU A N 1
ATOM 4315 C CA . LEU A 1 531 ? -5.309 -16.625 11.320 1.00 87.00 531 LEU A CA 1
ATOM 4316 C C . LEU A 1 531 ? -5.414 -17.815 12.283 1.00 87.00 531 LEU A C 1
ATOM 4318 O O . LEU A 1 531 ? -5.758 -17.624 13.450 1.00 87.00 531 LEU A O 1
ATOM 4322 N N . LEU A 1 532 ? -5.076 -19.035 11.852 1.00 87.88 532 LEU A N 1
ATOM 4323 C CA . LEU A 1 532 ? -5.101 -20.184 12.755 1.00 87.88 532 LEU A CA 1
ATOM 4324 C C . LEU A 1 532 ? -4.051 -20.071 13.867 1.00 87.88 532 LEU A C 1
ATOM 4326 O O . LEU A 1 532 ? -4.362 -20.374 15.022 1.00 87.88 532 LEU A O 1
ATOM 4330 N N . LEU A 1 533 ? -2.834 -19.618 13.553 1.00 89.31 533 LEU A N 1
ATOM 4331 C CA . LEU A 1 533 ? -1.813 -19.362 14.572 1.00 89.31 533 LEU A CA 1
ATOM 4332 C C . LEU A 1 533 ? -2.269 -18.276 15.548 1.00 89.31 533 LEU A C 1
ATOM 4334 O O . LEU A 1 533 ? -2.187 -18.459 16.762 1.00 89.31 533 LEU A O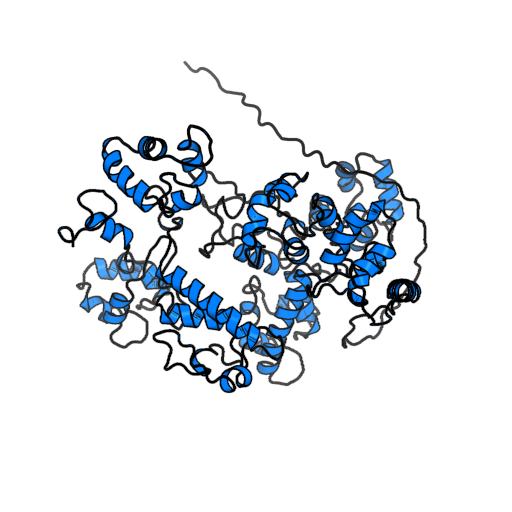 1
ATOM 4338 N N . GLU A 1 534 ? -2.819 -17.178 15.042 1.00 90.31 534 GLU A N 1
ATOM 4339 C CA . GLU A 1 534 ? -3.364 -16.103 15.867 1.00 90.31 534 GLU A CA 1
ATOM 4340 C C . GLU A 1 534 ? -4.490 -16.605 16.782 1.00 90.31 534 GLU A C 1
ATOM 4342 O O . GLU A 1 534 ? -4.547 -16.224 17.952 1.00 90.31 534 GLU A O 1
ATOM 4347 N N . ILE A 1 535 ? -5.352 -17.508 16.309 1.00 88.56 535 ILE A N 1
ATOM 4348 C CA . ILE A 1 535 ? -6.376 -18.155 17.141 1.00 88.56 535 ILE A CA 1
ATOM 4349 C C . ILE A 1 535 ? -5.730 -19.038 18.217 1.00 88.56 535 ILE A C 1
ATOM 4351 O O . ILE A 1 535 ? -6.081 -18.940 19.395 1.00 88.56 535 ILE A O 1
ATOM 4355 N N . ALA A 1 536 ? -4.774 -19.886 17.836 1.00 87.81 536 ALA A N 1
ATOM 4356 C CA . ALA A 1 536 ? -4.126 -20.846 18.728 1.00 87.81 536 ALA A CA 1
ATOM 4357 C C . ALA A 1 536 ? -3.361 -20.172 19.876 1.00 87.81 536 ALA A C 1
ATOM 4359 O O . ALA A 1 536 ? -3.394 -20.642 21.015 1.00 87.81 536 ALA A O 1
ATOM 4360 N N . TYR A 1 537 ? -2.711 -19.045 19.588 1.00 89.56 537 TYR A N 1
ATOM 4361 C CA . TYR A 1 537 ? -1.965 -18.251 20.563 1.00 89.56 537 TYR A CA 1
ATOM 4362 C C . TYR A 1 537 ? -2.837 -17.225 21.310 1.00 89.56 537 TYR A C 1
ATOM 4364 O O . TYR A 1 537 ? -2.343 -16.515 22.189 1.00 89.56 537 TYR A O 1
ATOM 4372 N N . GLY A 1 538 ? -4.140 -17.153 21.012 1.00 88.62 538 GLY A N 1
ATOM 4373 C CA . GLY A 1 538 ? -5.072 -16.236 21.674 1.00 88.62 538 GLY A CA 1
ATOM 4374 C C . GLY A 1 538 ? -4.865 -14.765 21.297 1.00 88.62 538 GLY A C 1
ATOM 4375 O O . GLY A 1 538 ? -5.121 -13.879 22.113 1.00 88.62 538 GLY A O 1
ATOM 4376 N N . VAL A 1 539 ? -4.376 -14.507 20.084 1.00 89.69 539 VAL A N 1
ATOM 4377 C CA . VAL A 1 539 ? -4.320 -13.185 19.442 1.00 89.69 539 VAL A CA 1
ATOM 4378 C C . VAL A 1 539 ? -5.669 -12.832 18.823 1.00 89.69 539 VAL A C 1
ATOM 4380 O O . VAL A 1 539 ? -6.099 -11.684 18.932 1.00 89.69 539 VAL A O 1
ATOM 4383 N N . ARG A 1 540 ? -6.379 -13.810 18.247 1.00 90.00 540 ARG A N 1
ATOM 4384 C CA . ARG A 1 540 ? -7.720 -13.634 17.669 1.00 90.00 540 ARG A CA 1
ATOM 4385 C C . ARG A 1 540 ? -8.722 -14.670 18.161 1.00 90.00 540 ARG A C 1
ATOM 4387 O O . ARG A 1 540 ? -8.369 -15.745 18.638 1.00 90.00 540 ARG A O 1
ATOM 4394 N N . THR A 1 541 ? -9.999 -14.345 18.031 1.00 87.69 541 THR A N 1
ATOM 4395 C CA . THR A 1 541 ? -11.100 -15.303 18.123 1.00 87.69 541 THR A CA 1
ATOM 4396 C C . THR A 1 541 ? -11.260 -16.078 16.811 1.00 87.69 541 THR A C 1
ATOM 4398 O O . THR A 1 541 ? -10.763 -15.673 15.763 1.00 87.69 541 THR A O 1
ATOM 4401 N N . SER A 1 542 ? -12.003 -17.190 16.839 1.00 82.19 542 SER A N 1
ATOM 4402 C CA . SER A 1 542 ? -12.234 -18.040 15.655 1.00 82.19 542 SER A CA 1
ATOM 4403 C C . SER A 1 542 ? -12.969 -17.345 14.497 1.00 82.19 542 SER A C 1
ATOM 4405 O O . SER A 1 542 ? -12.983 -17.852 13.388 1.00 82.19 542 SER A O 1
ATOM 4407 N N . ASP A 1 543 ? -13.676 -16.253 14.782 1.00 77.31 543 ASP A N 1
ATOM 4408 C CA . ASP A 1 543 ? -14.353 -15.378 13.816 1.00 77.31 543 ASP A CA 1
ATOM 4409 C C . ASP A 1 543 ? -13.497 -14.156 13.424 1.00 77.31 543 ASP A C 1
ATOM 4411 O O . ASP A 1 543 ? -13.994 -13.231 12.790 1.00 77.31 543 ASP A O 1
ATOM 4415 N N . GLY A 1 544 ? -12.209 -14.148 13.788 1.00 80.94 544 GLY A N 1
ATOM 4416 C CA . GLY A 1 544 ? -11.223 -13.170 13.329 1.00 80.94 544 GLY A CA 1
ATOM 4417 C C . GLY A 1 544 ? -11.121 -11.887 14.156 1.00 80.94 544 GLY A C 1
ATOM 4418 O O . GLY A 1 544 ? -10.335 -11.006 13.802 1.00 80.94 544 GLY A O 1
ATOM 4419 N N . GLN A 1 545 ? -11.852 -11.748 15.266 1.00 85.12 545 GLN A N 1
ATOM 4420 C CA . GLN A 1 545 ? -11.772 -10.544 16.100 1.00 85.12 545 GLN A CA 1
ATOM 4421 C C . GLN A 1 545 ? -10.499 -10.540 16.958 1.00 85.12 545 GLN A C 1
ATOM 4423 O O . GLN A 1 545 ? -10.170 -11.532 17.604 1.00 85.12 545 GLN A O 1
ATOM 4428 N N . LEU A 1 546 ? -9.787 -9.408 17.000 1.00 87.94 546 LEU A N 1
ATOM 4429 C CA . LEU A 1 546 ? -8.570 -9.251 17.807 1.00 87.94 546 LEU A CA 1
ATOM 4430 C C . LEU A 1 546 ? -8.869 -9.327 19.305 1.00 87.94 546 LEU A C 1
ATOM 4432 O O . LEU A 1 546 ? -9.663 -8.547 19.828 1.00 87.94 546 LEU A O 1
ATOM 4436 N N . LEU A 1 547 ? -8.166 -10.210 20.005 1.00 90.50 547 LEU A N 1
ATOM 4437 C CA . LEU A 1 547 ? -8.094 -10.259 21.463 1.00 90.50 547 LEU A CA 1
ATOM 4438 C C . LEU A 1 547 ? -6.906 -9.461 22.008 1.00 90.50 547 LEU A C 1
ATOM 4440 O O . LEU A 1 547 ? -6.918 -9.081 23.175 1.00 90.50 547 LEU A O 1
ATOM 4444 N N . ARG A 1 548 ? -5.897 -9.189 21.183 1.00 88.94 548 ARG A N 1
ATOM 4445 C CA . ARG A 1 548 ? -4.728 -8.372 21.523 1.00 88.94 548 ARG A CA 1
ATOM 4446 C C . ARG A 1 548 ? -4.683 -7.191 20.571 1.00 88.94 548 ARG A C 1
ATOM 4448 O O . ARG A 1 548 ? -4.566 -7.384 19.369 1.00 88.94 548 ARG A O 1
ATOM 4455 N N . GLU A 1 549 ? -4.866 -5.989 21.098 1.00 79.31 549 GLU A N 1
ATOM 4456 C CA . GLU A 1 549 ? -4.788 -4.756 20.318 1.00 79.31 549 GLU A CA 1
ATOM 4457 C C . GLU A 1 549 ? -3.407 -4.102 20.450 1.00 79.31 549 GLU A C 1
ATOM 4459 O O . GLU A 1 549 ? -2.734 -4.302 21.473 1.00 79.31 549 GLU A O 1
ATOM 4464 N N . PRO A 1 550 ? -3.019 -3.265 19.468 1.00 69.75 550 PRO A N 1
ATOM 4465 C CA . PRO A 1 550 ? -1.867 -2.379 19.588 1.00 69.75 550 PRO A CA 1
ATOM 4466 C C . PRO A 1 550 ? -1.859 -1.619 20.927 1.00 69.75 550 PRO A C 1
ATOM 4468 O O . PRO A 1 550 ? -2.905 -1.306 21.511 1.00 69.75 550 PRO A O 1
ATOM 4471 N N . GLY A 1 551 ? -0.662 -1.374 21.462 1.00 70.69 551 GLY A N 1
ATOM 4472 C CA . GLY A 1 551 ? -0.475 -0.724 22.763 1.00 70.69 551 GLY A CA 1
ATOM 4473 C C . GLY A 1 551 ? -0.643 -1.639 23.981 1.00 70.69 551 GLY A C 1
ATOM 4474 O O . GLY A 1 551 ? -0.846 -1.141 25.091 1.00 70.69 551 GLY A O 1
ATOM 4475 N N . VAL A 1 552 ? -0.545 -2.962 23.789 1.00 73.38 552 VAL A N 1
ATOM 4476 C CA . VAL A 1 552 ? -0.628 -4.019 24.825 1.00 73.38 552 VAL A CA 1
ATOM 4477 C C . VAL A 1 552 ? -1.986 -4.073 25.532 1.00 73.38 552 VAL A C 1
ATOM 4479 O O . VAL A 1 552 ? -2.100 -4.515 26.676 1.00 73.38 552 VAL A O 1
ATOM 4482 N N . ARG A 1 553 ? -3.060 -3.643 24.866 1.00 83.88 553 ARG A N 1
ATOM 4483 C CA . ARG A 1 553 ? -4.411 -3.848 25.396 1.00 83.88 553 ARG A CA 1
ATOM 4484 C C . ARG A 1 553 ? -4.868 -5.259 25.072 1.00 83.88 553 ARG A C 1
ATOM 4486 O O . ARG A 1 553 ? -5.074 -5.613 23.916 1.00 83.88 553 ARG A O 1
ATOM 4493 N N . VAL A 1 554 ? -5.080 -6.056 26.110 1.00 89.81 554 VAL A N 1
ATOM 4494 C CA . VAL A 1 554 ? -5.554 -7.432 25.968 1.00 89.81 554 VAL A CA 1
ATOM 4495 C C . VAL A 1 554 ? -7.013 -7.488 26.391 1.00 89.81 554 VAL A C 1
ATOM 4497 O O . VAL A 1 554 ? -7.372 -7.082 27.497 1.00 89.81 554 VAL A O 1
ATOM 4500 N N . VAL A 1 555 ? -7.875 -7.991 25.517 1.00 91.31 555 VAL A N 1
ATOM 4501 C CA . VAL A 1 555 ? -9.261 -8.313 25.846 1.00 91.31 555 VAL A CA 1
ATOM 4502 C C . VAL A 1 555 ? -9.254 -9.324 26.987 1.00 91.31 555 VAL A C 1
ATOM 4504 O O . VAL A 1 555 ? -8.612 -10.372 26.921 1.00 91.31 555 VAL A O 1
ATOM 4507 N N . ASN A 1 556 ? -10.018 -9.040 28.035 1.00 91.75 556 ASN A N 1
ATOM 4508 C CA . ASN A 1 556 ? -10.303 -9.946 29.133 1.00 91.75 556 ASN A CA 1
ATOM 4509 C C . ASN A 1 556 ? -11.264 -11.039 28.658 1.00 91.75 556 ASN A C 1
ATOM 4511 O O . ASN A 1 556 ? -12.425 -11.116 29.067 1.00 91.75 556 ASN A O 1
ATOM 4515 N N . TRP A 1 557 ? -10.769 -11.870 27.749 1.00 90.94 557 TRP A N 1
ATOM 4516 C CA . TRP A 1 557 ? -11.535 -12.915 27.093 1.00 90.94 557 TRP A CA 1
ATOM 4517 C C . TRP A 1 557 ? -12.077 -13.921 28.104 1.00 90.94 557 TRP A C 1
ATOM 4519 O O . TRP A 1 557 ? -13.219 -14.356 28.003 1.00 90.94 557 TRP A O 1
ATOM 4529 N N . MET A 1 558 ? -11.302 -14.199 29.154 1.00 89.44 558 MET A N 1
ATOM 4530 C CA . MET A 1 558 ? -11.733 -15.044 30.263 1.00 89.44 558 MET A CA 1
ATOM 4531 C C . MET A 1 558 ? -12.980 -14.489 30.961 1.00 89.44 558 MET A C 1
ATOM 4533 O O . MET A 1 558 ? -13.897 -15.249 31.263 1.00 89.44 558 MET A O 1
ATOM 4537 N N . LEU A 1 559 ? -13.039 -13.175 31.211 1.00 90.62 559 LEU A N 1
ATOM 4538 C CA . LEU A 1 559 ? -14.227 -12.550 31.787 1.00 90.62 559 LEU A CA 1
ATOM 4539 C C . LEU A 1 559 ? -15.411 -12.620 30.823 1.00 90.62 559 LEU A C 1
ATOM 4541 O O . LEU A 1 559 ? -16.502 -12.966 31.262 1.00 90.62 559 LEU A O 1
ATOM 4545 N N . PHE A 1 560 ? -15.201 -12.332 29.536 1.00 91.69 560 PHE A N 1
ATOM 4546 C CA . PHE A 1 560 ? -16.260 -12.428 28.528 1.00 91.69 560 PHE A CA 1
ATOM 4547 C C . PHE A 1 560 ? -16.858 -13.841 28.488 1.00 91.69 560 PHE A C 1
ATOM 4549 O O . PHE A 1 560 ? -18.058 -14.001 28.678 1.00 91.69 560 PHE A O 1
ATOM 4556 N N . GLN A 1 561 ? -16.019 -14.875 28.375 1.00 91.25 561 GLN A N 1
ATOM 4557 C CA . GLN A 1 561 ? -16.453 -16.277 28.376 1.00 91.25 561 GLN A CA 1
ATOM 4558 C C . GLN A 1 561 ? -17.098 -16.720 29.692 1.00 91.25 561 GLN A C 1
ATOM 4560 O O . GLN A 1 561 ? -17.936 -17.615 29.699 1.00 91.25 561 GLN A O 1
ATOM 4565 N N . HIS A 1 562 ? -16.689 -16.143 30.823 1.00 90.81 562 HIS A N 1
ATOM 4566 C CA . HIS A 1 562 ? -17.314 -16.438 32.110 1.00 90.81 562 HIS A CA 1
ATOM 4567 C C . HIS A 1 562 ? -18.707 -15.809 32.234 1.00 90.81 562 HIS A C 1
ATOM 4569 O O . HIS A 1 562 ? -19.562 -16.342 32.939 1.00 90.81 562 HIS A O 1
ATOM 4575 N N . LEU A 1 563 ? -18.923 -14.667 31.578 1.00 92.12 563 LEU A N 1
ATOM 4576 C CA . LEU A 1 563 ? -20.209 -13.983 31.544 1.00 92.12 563 LEU A CA 1
ATOM 4577 C C . LEU A 1 563 ? -21.155 -14.601 30.512 1.00 92.12 563 LEU A C 1
ATOM 4579 O O . LEU A 1 563 ? -22.336 -14.692 30.807 1.00 92.12 563 LEU A O 1
ATOM 4583 N N . ASP A 1 564 ? -20.661 -15.067 29.371 1.00 92.38 564 ASP A N 1
ATOM 4584 C CA . ASP A 1 564 ? -21.433 -15.751 28.324 1.00 92.38 564 ASP A CA 1
ATOM 4585 C C . ASP A 1 564 ? -21.788 -17.194 28.752 1.00 92.38 564 ASP A C 1
ATOM 4587 O O . ASP A 1 564 ? -21.048 -18.153 28.511 1.00 92.38 564 ASP A O 1
ATOM 4591 N N . HIS A 1 565 ? -22.897 -17.347 29.483 1.00 89.94 565 HIS A N 1
ATOM 4592 C CA . HIS A 1 565 ? -23.288 -18.617 30.101 1.00 89.94 565 HIS A CA 1
ATOM 4593 C C . HIS A 1 565 ? -23.863 -19.590 29.072 1.00 89.94 565 HIS A C 1
ATOM 4595 O O . HIS A 1 565 ? -23.661 -20.803 29.202 1.00 89.94 565 HIS A O 1
ATOM 4601 N N . ASP A 1 566 ? -24.597 -19.080 28.082 1.00 90.81 566 ASP A N 1
ATOM 4602 C CA . ASP A 1 566 ? -25.207 -19.897 27.032 1.00 90.81 566 ASP A CA 1
ATOM 4603 C C . ASP A 1 566 ? -24.278 -20.124 25.822 1.00 90.81 566 ASP A C 1
ATOM 4605 O O . ASP A 1 566 ? -24.563 -20.990 24.988 1.00 90.81 566 ASP A O 1
ATOM 4609 N N . ARG A 1 567 ? -23.116 -19.452 25.802 1.00 90.25 567 ARG A N 1
ATOM 4610 C CA . ARG A 1 567 ? -22.053 -19.568 24.792 1.00 90.25 567 ARG A CA 1
ATOM 4611 C C . ARG A 1 567 ? -22.499 -19.109 23.409 1.00 90.25 567 ARG A C 1
ATOM 4613 O O . ARG A 1 567 ? -22.001 -19.620 22.400 1.00 90.25 567 ARG A O 1
ATOM 4620 N N . ASN A 1 568 ? -23.441 -18.172 23.356 1.00 90.31 568 ASN A N 1
ATOM 4621 C CA . ASN A 1 568 ? -23.932 -17.591 22.113 1.00 90.31 568 ASN A CA 1
ATOM 4622 C C . ASN A 1 568 ? -23.045 -16.430 21.607 1.00 90.31 568 ASN A C 1
ATOM 4624 O O . ASN A 1 568 ? -23.292 -15.921 20.514 1.00 90.31 568 ASN A O 1
ATOM 4628 N N . ARG A 1 569 ? -21.989 -16.061 22.356 1.00 89.69 569 ARG A N 1
ATOM 4629 C CA . ARG A 1 569 ? -21.058 -14.945 22.095 1.00 89.69 569 ARG A CA 1
ATOM 4630 C C . ARG A 1 569 ? -21.670 -13.550 22.193 1.00 89.69 569 ARG A C 1
ATOM 4632 O O . ARG A 1 569 ? -21.108 -12.595 21.654 1.00 89.69 569 ARG A O 1
ATOM 4639 N N . LEU A 1 570 ? -22.784 -13.422 22.895 1.00 92.69 570 LEU A N 1
ATOM 4640 C CA . LEU A 1 570 ? -23.506 -12.184 23.137 1.00 92.69 570 LEU A CA 1
ATOM 4641 C C . LEU A 1 570 ? -23.793 -12.091 24.637 1.00 92.69 570 LEU A C 1
ATOM 4643 O O . LEU A 1 570 ? -24.402 -12.974 25.226 1.00 92.69 570 LEU A O 1
ATOM 4647 N N . LEU A 1 571 ? -23.371 -11.006 25.283 1.00 92.44 571 LEU A N 1
ATOM 4648 C CA . LEU A 1 571 ? -23.630 -10.822 26.709 1.00 92.44 571 LEU A CA 1
ATOM 4649 C C . LEU A 1 571 ? -25.008 -10.207 26.912 1.00 92.44 571 LEU A C 1
ATOM 4651 O O . LEU A 1 571 ? -25.208 -9.005 26.730 1.00 92.44 571 LEU A O 1
ATOM 4655 N N . SER A 1 572 ? -25.962 -11.022 27.344 1.00 91.94 572 SER A N 1
ATOM 4656 C CA . SER A 1 572 ? -27.286 -10.540 27.715 1.00 91.94 572 SER A CA 1
ATOM 4657 C C . SER A 1 572 ? -27.261 -9.768 29.040 1.00 91.94 572 SER A C 1
ATOM 4659 O O . SER A 1 572 ? -26.425 -9.973 29.928 1.00 91.94 572 SER A O 1
ATOM 4661 N N . LYS A 1 573 ? -28.274 -8.920 29.262 1.00 89.50 573 LYS A N 1
ATOM 4662 C CA . LYS A 1 573 ? -28.482 -8.270 30.569 1.00 89.50 573 LYS A CA 1
ATOM 4663 C C . LYS A 1 573 ? -28.543 -9.277 31.728 1.00 89.50 573 LYS A C 1
ATOM 4665 O O . LYS A 1 573 ? -28.125 -8.947 32.836 1.00 89.50 573 LYS A O 1
ATOM 4670 N N . GLY A 1 574 ? -29.102 -10.468 31.505 1.00 88.88 574 GLY A N 1
ATOM 4671 C CA . GLY A 1 574 ? -29.202 -11.516 32.526 1.00 88.88 574 GLY A CA 1
ATOM 4672 C C . GLY A 1 574 ? -27.834 -12.050 32.946 1.00 88.88 574 GLY A C 1
ATOM 4673 O O . GLY A 1 574 ? -27.569 -12.200 34.135 1.00 88.88 574 GLY A O 1
ATOM 4674 N N . GLU A 1 575 ? -26.951 -12.253 31.979 1.00 90.69 575 GLU A N 1
ATOM 4675 C CA . GLU A 1 575 ? -25.585 -12.738 32.175 1.00 90.69 575 GLU A CA 1
ATOM 4676 C C . GLU A 1 575 ? -24.693 -11.721 32.878 1.00 90.69 575 GLU A C 1
ATOM 4678 O O . GLU A 1 575 ? -24.007 -12.046 33.852 1.00 90.69 575 GLU A O 1
ATOM 4683 N N . LEU A 1 576 ? -24.781 -10.453 32.475 1.00 89.12 576 LEU A N 1
ATOM 4684 C CA . LEU A 1 576 ? -24.025 -9.367 33.097 1.00 89.12 576 LEU A CA 1
ATOM 4685 C C . LEU A 1 576 ? -24.373 -9.179 34.585 1.00 89.12 576 LEU A C 1
ATOM 4687 O O . LEU A 1 576 ? -23.508 -8.776 35.368 1.00 89.12 576 LEU A O 1
ATOM 4691 N N . LYS A 1 577 ? -25.599 -9.532 35.011 1.00 86.44 577 LYS A N 1
ATOM 4692 C CA . LYS A 1 577 ? -26.023 -9.449 36.424 1.00 86.44 577 LYS A CA 1
ATOM 4693 C C . LYS A 1 577 ? -25.206 -10.325 37.372 1.00 86.44 577 LYS A C 1
ATOM 4695 O O . LYS A 1 577 ? -25.159 -10.040 38.569 1.00 86.44 577 LYS A O 1
ATOM 4700 N N . SER A 1 578 ? -24.572 -11.384 36.866 1.00 81.69 578 SER A N 1
ATOM 4701 C CA . SER A 1 578 ? -23.719 -12.267 37.675 1.00 81.69 578 SER A CA 1
ATOM 4702 C C . SER A 1 578 ? -22.503 -11.531 38.258 1.00 81.69 578 SER A C 1
ATOM 4704 O O . SER A 1 578 ? -22.029 -11.863 39.346 1.00 81.69 578 SER A O 1
ATOM 4706 N N . ARG A 1 579 ? -22.031 -10.485 37.567 1.00 79.75 579 ARG A N 1
ATOM 4707 C CA . ARG A 1 579 ? -20.842 -9.707 37.930 1.00 79.75 579 ARG A CA 1
ATOM 4708 C C . ARG A 1 579 ? -21.164 -8.279 38.340 1.00 79.75 579 ARG A C 1
ATOM 4710 O O . ARG A 1 579 ? -20.597 -7.780 39.313 1.00 79.75 579 ARG A O 1
ATOM 4717 N N . PHE A 1 580 ? -22.067 -7.634 37.616 1.00 80.56 580 PHE A N 1
ATOM 4718 C CA . PHE A 1 580 ? -22.520 -6.280 37.887 1.00 80.56 580 PHE A CA 1
ATOM 4719 C C . PHE A 1 580 ? -23.864 -6.379 38.598 1.00 80.56 580 PHE A C 1
ATOM 4721 O O . PHE A 1 580 ? -24.840 -6.853 38.026 1.00 80.56 580 PHE A O 1
ATOM 4728 N N . LYS A 1 581 ? -23.939 -5.951 39.864 1.00 77.62 581 LYS A N 1
ATOM 4729 C CA . LYS A 1 581 ? -25.236 -5.864 40.557 1.00 77.62 581 LYS A CA 1
ATOM 4730 C C . LYS A 1 581 ? -26.203 -5.036 39.704 1.00 77.62 581 LYS A C 1
ATOM 4732 O O . LYS A 1 581 ? -25.759 -4.169 38.960 1.00 77.62 581 LYS A O 1
ATOM 4737 N N . GLU A 1 582 ? -27.510 -5.280 39.820 1.00 71.81 582 GLU A N 1
ATOM 4738 C CA . GLU A 1 582 ? -28.523 -4.513 39.084 1.00 71.81 582 GLU A CA 1
ATOM 4739 C C . GLU A 1 582 ? -28.555 -3.062 39.592 1.00 71.81 582 GLU A C 1
ATOM 4741 O O . GLU A 1 582 ? -29.300 -2.692 40.497 1.00 71.81 582 GLU A O 1
ATOM 4746 N N . THR A 1 583 ? -27.646 -2.264 39.045 1.00 77.62 583 THR A N 1
ATOM 4747 C CA . THR A 1 583 ? -27.325 -0.897 39.432 1.00 77.62 583 THR A CA 1
ATOM 4748 C C . THR A 1 583 ? -27.465 0.013 38.222 1.00 77.62 583 THR A C 1
ATOM 4750 O O . THR A 1 583 ? -27.582 -0.427 37.075 1.00 77.62 583 THR A O 1
ATOM 4753 N N . GLN A 1 584 ? -27.420 1.313 38.489 1.00 79.69 584 GLN A N 1
ATOM 4754 C CA . GLN A 1 584 ? -27.333 2.335 37.456 1.00 79.69 584 GLN A CA 1
ATOM 4755 C C . GLN A 1 584 ? -26.113 2.126 36.536 1.00 79.69 584 GLN A C 1
ATOM 4757 O O . GLN A 1 584 ? -26.214 2.363 35.341 1.00 79.69 584 GLN A O 1
ATOM 4762 N N . GLU A 1 585 ? -25.013 1.570 37.059 1.00 82.06 585 GLU A N 1
ATOM 4763 C CA . GLU A 1 585 ? -23.803 1.244 36.292 1.00 82.06 585 GLU A CA 1
ATOM 4764 C C . GLU A 1 585 ? -24.063 0.204 35.190 1.00 82.06 585 GLU A C 1
ATOM 4766 O O . GLU A 1 585 ? -23.624 0.396 34.062 1.00 82.06 585 GLU A O 1
ATOM 4771 N N . LEU A 1 586 ? -24.828 -0.860 35.471 1.00 84.38 586 LEU A N 1
ATOM 4772 C CA . LEU A 1 586 ? -25.180 -1.858 34.451 1.00 84.38 586 LEU A CA 1
ATOM 4773 C C . LEU A 1 586 ? -26.095 -1.265 33.365 1.00 84.38 586 LEU A C 1
ATOM 4775 O O . LEU A 1 586 ? -25.977 -1.617 32.194 1.00 84.38 586 LEU A O 1
ATOM 4779 N N . GLN A 1 587 ? -27.008 -0.363 33.744 1.00 83.75 587 GLN A N 1
ATOM 4780 C CA . GLN A 1 587 ? -27.877 0.321 32.779 1.00 83.75 587 GLN A CA 1
ATOM 4781 C C . GLN A 1 587 ? -27.098 1.304 31.901 1.00 83.75 587 GLN A C 1
ATOM 4783 O O . GLN A 1 587 ? -27.351 1.375 30.701 1.00 83.75 587 GLN A O 1
ATOM 4788 N N . GLU A 1 588 ? -26.156 2.048 32.481 1.00 85.25 588 GLU A N 1
ATOM 4789 C CA . GLU A 1 588 ? -25.277 2.959 31.744 1.00 85.25 588 GLU A CA 1
ATOM 4790 C C . GLU A 1 588 ? -24.334 2.200 30.811 1.00 85.25 588 GLU A C 1
ATOM 4792 O O . GLU A 1 588 ? -24.173 2.614 29.666 1.00 85.25 588 GLU A O 1
ATOM 4797 N N . LEU A 1 589 ? -23.783 1.068 31.260 1.00 86.56 589 LEU A N 1
ATOM 4798 C CA . LEU A 1 589 ? -22.936 0.200 30.445 1.00 86.56 589 LEU A CA 1
ATOM 4799 C C . LEU A 1 589 ? -23.679 -0.292 29.203 1.00 86.56 589 LEU A C 1
ATOM 4801 O O . LEU A 1 589 ? -23.183 -0.105 28.098 1.00 86.56 589 LEU A O 1
ATOM 4805 N N . LEU A 1 590 ? -24.879 -0.859 29.374 1.00 87.31 590 LEU A N 1
ATOM 4806 C CA . LEU A 1 590 ? -25.689 -1.314 28.242 1.00 87.31 590 LEU A CA 1
ATOM 4807 C C . LEU A 1 590 ? -26.042 -0.145 27.320 1.00 87.31 590 LEU A C 1
ATOM 4809 O O . LEU A 1 590 ? -25.824 -0.230 26.125 1.00 87.31 590 LEU A O 1
ATOM 4813 N N . LYS A 1 591 ? -26.485 0.992 27.869 1.00 86.69 591 LYS A N 1
ATOM 4814 C CA . LYS A 1 591 ? -26.844 2.172 27.068 1.00 86.69 591 LYS A CA 1
ATOM 4815 C C . LYS A 1 591 ? -25.681 2.726 26.230 1.00 86.69 591 LYS A C 1
ATOM 4817 O O . LYS A 1 591 ? -25.930 3.347 25.203 1.00 86.69 591 LYS A O 1
ATOM 4822 N N . GLN A 1 592 ? -24.445 2.600 26.709 1.00 87.12 592 GLN A N 1
ATOM 4823 C CA . GLN A 1 592 ? -23.258 3.103 26.013 1.00 87.12 592 GLN A CA 1
ATOM 4824 C C . GLN A 1 592 ? -22.696 2.102 25.004 1.00 87.12 592 GLN A C 1
ATOM 4826 O O . GLN A 1 592 ? -22.201 2.526 23.964 1.00 87.12 592 GLN A O 1
ATOM 4831 N N . ALA A 1 593 ? -22.733 0.812 25.333 1.00 90.00 593 ALA A N 1
ATOM 4832 C CA . ALA A 1 593 ? -22.043 -0.220 24.572 1.00 90.00 593 ALA A CA 1
ATOM 4833 C C . ALA A 1 593 ? -22.933 -0.924 23.540 1.00 90.00 593 ALA A C 1
ATOM 4835 O O . ALA A 1 593 ? -22.407 -1.325 22.512 1.00 90.00 593 ALA A O 1
ATOM 4836 N N . ASP A 1 594 ? -24.239 -1.053 23.791 1.00 91.19 594 ASP A N 1
ATOM 4837 C CA . ASP A 1 594 ? -25.215 -1.678 22.884 1.00 91.19 594 ASP A CA 1
ATOM 4838 C C . ASP A 1 594 ? -25.527 -0.713 21.727 1.00 91.19 594 ASP A C 1
ATOM 4840 O O . ASP A 1 594 ? -26.399 0.159 21.823 1.00 91.19 594 ASP A O 1
ATOM 4844 N N . GLN A 1 595 ? -24.725 -0.791 20.663 1.00 87.75 595 GLN A N 1
ATOM 4845 C CA . GLN A 1 595 ? -24.784 0.151 19.547 1.00 87.75 595 GLN A CA 1
ATOM 4846 C C . GLN A 1 595 ? -25.962 -0.157 18.627 1.00 87.75 595 GLN A C 1
ATOM 4848 O O . GLN A 1 595 ? -26.564 0.766 18.070 1.00 87.75 595 GLN A O 1
ATOM 4853 N N . ASN A 1 596 ? -26.292 -1.440 18.471 1.00 88.50 596 ASN A N 1
ATOM 4854 C CA . ASN A 1 596 ? -27.387 -1.889 17.617 1.00 88.50 596 ASN A CA 1
ATOM 4855 C C . ASN A 1 596 ? -28.755 -1.912 18.341 1.00 88.50 596 ASN A C 1
ATOM 4857 O O . ASN A 1 596 ? -29.784 -2.056 17.679 1.00 88.50 596 ASN A O 1
ATOM 4861 N N . GLN A 1 597 ? -28.769 -1.683 19.660 1.00 88.31 597 GLN A N 1
ATOM 4862 C CA . GLN A 1 597 ? -29.947 -1.641 20.532 1.00 88.31 597 GLN A CA 1
ATOM 4863 C C . GLN A 1 597 ? -30.722 -2.965 20.584 1.00 88.31 597 GLN A C 1
ATOM 4865 O O . GLN A 1 597 ? -31.947 -2.963 20.756 1.00 88.31 597 GLN A O 1
ATOM 4870 N N . ASP A 1 598 ? -30.030 -4.096 20.433 1.00 88.75 598 ASP A N 1
ATOM 4871 C CA . ASP A 1 598 ? -30.637 -5.428 20.492 1.00 88.75 598 ASP A CA 1
ATOM 4872 C C . ASP A 1 598 ? -30.783 -5.973 21.930 1.00 88.75 598 ASP A C 1
ATOM 4874 O O . ASP A 1 598 ? -31.451 -6.989 22.161 1.00 88.75 598 ASP A O 1
ATOM 4878 N N . GLY A 1 599 ? -30.252 -5.253 22.925 1.00 87.81 599 GLY A N 1
ATOM 4879 C CA . GLY A 1 599 ? -30.319 -5.605 24.340 1.00 87.81 599 GLY A CA 1
ATOM 4880 C C . GLY A 1 599 ? -29.261 -6.618 24.787 1.00 87.81 599 GLY A C 1
ATOM 4881 O O . GLY A 1 599 ? -29.327 -7.098 25.931 1.00 87.81 599 GLY A O 1
ATOM 4882 N N . GLN A 1 600 ? -28.311 -6.950 23.918 1.00 92.44 600 GLN A N 1
ATOM 4883 C CA . GLN A 1 600 ? -27.160 -7.806 24.165 1.00 92.44 600 GLN A CA 1
ATOM 4884 C C . GLN A 1 600 ? -25.877 -7.052 23.785 1.00 92.44 600 GLN A C 1
ATOM 4886 O O . GLN A 1 600 ? -25.918 -5.999 23.165 1.00 92.44 600 GLN A O 1
ATOM 4891 N N . LEU A 1 601 ? -24.720 -7.541 24.235 1.00 92.50 601 LEU A N 1
ATOM 4892 C CA . LEU A 1 601 ? -23.431 -6.986 23.822 1.00 92.50 601 LEU A CA 1
ATOM 4893 C C . LEU A 1 601 ? -22.639 -8.045 23.077 1.00 92.50 601 LEU A C 1
ATOM 4895 O O . LEU A 1 601 ? -22.179 -9.021 23.677 1.00 92.50 601 LEU A O 1
ATOM 4899 N N . SER A 1 602 ? -22.424 -7.824 21.788 1.00 91.94 602 SER A N 1
ATOM 4900 C CA . SER A 1 602 ? -21.410 -8.551 21.028 1.00 91.94 602 SER A CA 1
ATOM 4901 C C . SER A 1 602 ? -20.004 -8.291 21.579 1.00 91.94 602 SER A C 1
ATOM 4903 O O . SER A 1 602 ? -19.772 -7.343 22.331 1.00 91.94 602 SER A O 1
ATOM 4905 N N . LEU A 1 603 ? -19.016 -9.107 21.196 1.00 89.94 603 LEU A N 1
ATOM 4906 C CA . LEU A 1 603 ? -17.621 -8.853 21.582 1.00 89.94 603 LEU A CA 1
ATOM 4907 C C . LEU A 1 603 ? -17.123 -7.483 21.075 1.00 89.94 603 LEU A C 1
ATOM 4909 O O . LEU A 1 603 ? -16.420 -6.781 21.803 1.00 89.94 603 LEU A O 1
ATOM 4913 N N . ALA A 1 604 ? -17.535 -7.069 19.873 1.00 88.31 604 ALA A N 1
ATOM 4914 C CA . ALA A 1 604 ? -17.209 -5.755 19.316 1.00 88.31 604 ALA A CA 1
ATOM 4915 C C . ALA A 1 604 ? -17.780 -4.606 20.166 1.00 88.31 604 ALA A C 1
ATOM 4917 O O . ALA A 1 604 ? -17.087 -3.631 20.449 1.00 88.31 604 ALA A O 1
ATOM 4918 N N . GLU A 1 605 ? -19.013 -4.746 20.646 1.00 91.25 605 GLU A N 1
ATOM 4919 C CA . GLU A 1 605 ? -19.645 -3.784 21.552 1.00 91.25 605 GLU A CA 1
ATOM 4920 C C . GLU A 1 605 ? -19.019 -3.825 22.946 1.00 91.25 605 GLU A C 1
ATOM 4922 O O . GLU A 1 605 ? -18.706 -2.785 23.527 1.00 91.25 605 GLU A O 1
ATOM 4927 N N . TRP A 1 606 ? -18.732 -5.017 23.470 1.00 91.19 606 TRP A N 1
ATOM 4928 C CA . TRP A 1 606 ? -18.067 -5.201 24.757 1.00 91.19 606 TRP A CA 1
ATOM 4929 C C . TRP A 1 606 ? -16.691 -4.531 24.801 1.00 91.19 606 TRP A C 1
ATOM 4931 O O . TRP A 1 606 ? -16.349 -3.912 25.812 1.00 91.19 606 TRP A O 1
ATOM 4941 N N . LYS A 1 607 ? -15.935 -4.574 23.698 1.00 89.44 607 LYS A N 1
ATOM 4942 C CA . LYS A 1 607 ? -14.655 -3.868 23.530 1.00 89.44 607 LYS A CA 1
ATOM 4943 C C . LYS A 1 607 ? -14.745 -2.357 23.737 1.00 89.44 607 LYS A C 1
ATOM 4945 O O . LYS A 1 607 ? -13.762 -1.740 24.142 1.00 89.44 607 LYS A O 1
ATOM 4950 N N . THR A 1 608 ? -15.908 -1.747 23.537 1.00 87.94 608 THR A N 1
ATOM 4951 C CA . THR A 1 608 ? -16.096 -0.313 23.819 1.00 87.94 608 THR A CA 1
ATOM 4952 C C . THR A 1 608 ? -16.155 -0.013 25.322 1.00 87.94 608 THR A C 1
ATOM 4954 O O . THR A 1 608 ? -16.015 1.136 25.745 1.00 87.94 608 THR A O 1
ATOM 4957 N N . THR A 1 609 ? -16.311 -1.042 26.162 1.00 87.38 609 THR A N 1
ATOM 4958 C CA . THR A 1 609 ? -16.409 -0.895 27.614 1.00 87.38 609 THR A CA 1
ATOM 4959 C C . THR A 1 609 ? -15.040 -0.887 28.292 1.00 87.38 609 THR A C 1
ATOM 4961 O O . THR A 1 609 ? -14.116 -1.624 27.945 1.00 87.38 609 THR A O 1
ATOM 4964 N N . ARG A 1 610 ? -14.931 -0.131 29.390 1.00 83.75 610 ARG A N 1
ATOM 4965 C CA . ARG A 1 610 ? -13.739 -0.128 30.259 1.00 83.75 610 ARG A CA 1
ATOM 4966 C C . ARG A 1 610 ? -13.440 -1.476 30.929 1.00 83.75 610 ARG A C 1
ATOM 4968 O O . ARG A 1 610 ? -12.336 -1.677 31.417 1.00 83.75 610 ARG A O 1
ATOM 4975 N N . HIS A 1 611 ? -14.430 -2.363 31.024 1.00 84.69 611 HIS A N 1
ATOM 4976 C CA . HIS A 1 611 ? -14.309 -3.649 31.719 1.00 84.69 611 HIS A CA 1
ATOM 4977 C C . HIS A 1 611 ? -13.742 -4.752 30.822 1.00 84.69 611 HIS A C 1
ATOM 4979 O O . HIS A 1 611 ? -13.335 -5.797 31.330 1.00 84.69 611 HIS A O 1
ATOM 4985 N N . CYS A 1 612 ? -13.703 -4.510 29.511 1.00 87.94 612 CYS A N 1
ATOM 4986 C CA . CYS A 1 612 ? -13.142 -5.431 28.542 1.00 87.94 612 CYS A CA 1
ATOM 4987 C C . CYS A 1 612 ? -11.619 -5.520 28.623 1.00 87.94 612 CYS A C 1
ATOM 4989 O O . CYS A 1 612 ? -11.070 -6.566 28.318 1.00 87.94 612 CYS A O 1
ATOM 4991 N N . TRP A 1 613 ? -10.922 -4.467 29.040 1.00 88.94 613 TRP A N 1
ATOM 4992 C CA . TRP A 1 613 ? -9.479 -4.372 28.824 1.00 88.94 613 TRP A CA 1
ATOM 4993 C C . TRP A 1 613 ? -8.646 -4.766 30.045 1.00 88.94 613 TRP A C 1
ATOM 4995 O O . TRP A 1 613 ? -8.915 -4.353 31.173 1.00 88.94 613 TRP A O 1
ATOM 5005 N N . ILE A 1 614 ? -7.591 -5.533 29.788 1.00 87.75 614 ILE A N 1
ATOM 5006 C CA . ILE A 1 614 ? -6.440 -5.754 30.660 1.00 87.75 614 ILE A CA 1
ATOM 5007 C C . ILE A 1 614 ? -5.282 -4.964 30.051 1.00 87.75 614 ILE A C 1
ATOM 5009 O O . ILE A 1 614 ? -5.008 -5.085 28.860 1.00 87.75 614 ILE A O 1
ATOM 5013 N N . ASP A 1 615 ? -4.598 -4.178 30.879 1.00 85.38 615 ASP A N 1
ATOM 5014 C CA . ASP A 1 615 ? -3.342 -3.509 30.532 1.00 85.38 615 ASP A CA 1
ATOM 5015 C C . ASP A 1 615 ? -2.211 -4.177 31.340 1.00 85.38 615 ASP A C 1
ATOM 5017 O O . ASP A 1 615 ? -2.028 -3.861 32.524 1.00 85.38 615 ASP A O 1
ATOM 5021 N N . PRO A 1 616 ? -1.485 -5.154 30.762 1.00 85.81 616 PRO A N 1
ATOM 5022 C CA . PRO A 1 616 ? -0.403 -5.862 31.440 1.00 85.81 616 PRO A CA 1
ATOM 5023 C C . PRO A 1 616 ? 0.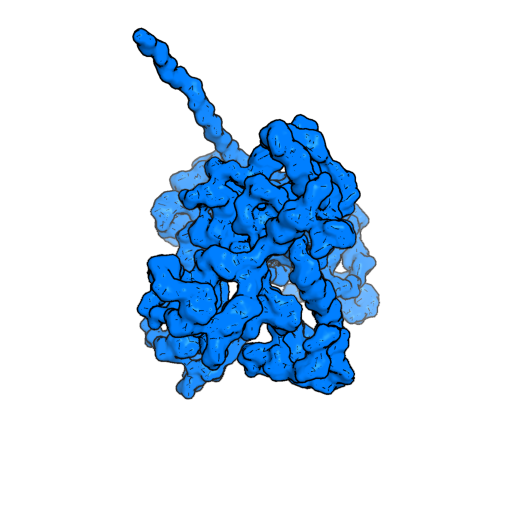704 -4.925 31.926 1.00 85.81 616 PRO A C 1
ATOM 5025 O O . PRO A 1 616 ? 1.247 -5.146 33.008 1.00 85.81 616 PRO A O 1
ATOM 5028 N N . ILE A 1 617 ? 0.987 -3.846 31.188 1.00 84.62 617 ILE A N 1
ATOM 5029 C CA . ILE A 1 617 ? 1.982 -2.843 31.575 1.00 84.62 617 ILE A CA 1
ATOM 5030 C C . ILE A 1 617 ? 1.519 -2.122 32.842 1.00 84.62 617 ILE A C 1
ATOM 5032 O O . ILE A 1 617 ? 2.299 -1.949 33.777 1.00 84.62 617 ILE A O 1
ATOM 5036 N N . TYR A 1 618 ? 0.247 -1.730 32.925 1.00 85.31 618 TYR A N 1
ATOM 5037 C CA . TYR A 1 618 ? -0.311 -1.146 34.144 1.00 85.31 618 TYR A CA 1
ATOM 5038 C C . TYR A 1 618 ? -0.182 -2.097 35.343 1.00 85.31 618 TYR A C 1
ATOM 5040 O O . TYR A 1 618 ? 0.219 -1.666 36.429 1.00 85.31 618 TYR A O 1
ATOM 5048 N N . TYR A 1 619 ? -0.486 -3.388 35.163 1.00 86.50 619 TYR A N 1
ATOM 5049 C CA . TYR A 1 619 ? -0.337 -4.379 36.232 1.00 86.50 619 TYR A CA 1
ATOM 5050 C C . TYR A 1 619 ? 1.120 -4.544 36.660 1.00 86.50 619 TYR A C 1
ATOM 5052 O O . TYR A 1 619 ? 1.385 -4.482 37.859 1.00 86.50 619 TYR A O 1
ATOM 5060 N N . PHE A 1 620 ? 2.050 -4.664 35.711 1.00 88.94 620 PHE A N 1
ATOM 5061 C CA . PHE A 1 620 ? 3.487 -4.703 35.978 1.00 88.94 620 PHE A CA 1
ATOM 5062 C C . PHE A 1 620 ? 3.924 -3.485 36.798 1.00 88.94 620 PHE A C 1
ATOM 5064 O O . PHE A 1 620 ? 4.450 -3.620 37.898 1.00 88.94 620 PHE A O 1
ATOM 5071 N N . LYS A 1 621 ? 3.589 -2.278 36.324 1.00 88.62 621 LYS A N 1
ATOM 5072 C CA . LYS A 1 621 ? 3.929 -1.000 36.970 1.00 88.62 621 LYS A CA 1
ATOM 5073 C C . LYS A 1 621 ? 3.342 -0.842 38.368 1.00 88.62 621 LYS A C 1
ATOM 5075 O O . LYS A 1 621 ? 3.821 -0.009 39.137 1.00 88.62 621 LYS A O 1
ATOM 5080 N N . ARG A 1 622 ? 2.258 -1.558 38.671 1.00 89.06 622 ARG A N 1
ATOM 5081 C CA . ARG A 1 622 ? 1.637 -1.585 39.997 1.00 89.06 622 ARG A CA 1
ATOM 5082 C C . ARG A 1 622 ? 2.387 -2.516 40.948 1.00 89.06 622 ARG A C 1
ATOM 5084 O O . ARG A 1 622 ? 2.329 -2.271 42.154 1.00 89.06 622 ARG A O 1
ATOM 5091 N N . ILE A 1 623 ? 3.007 -3.571 40.428 1.00 91.19 623 ILE A N 1
ATOM 5092 C CA . ILE A 1 623 ? 3.741 -4.581 41.195 1.00 91.19 623 ILE A CA 1
ATOM 5093 C C . ILE A 1 623 ? 5.176 -4.101 41.449 1.00 91.19 623 ILE A C 1
ATOM 5095 O O . ILE A 1 623 ? 5.563 -4.093 42.608 1.00 91.19 623 ILE A O 1
ATOM 5099 N N . ASP A 1 624 ? 5.864 -3.566 40.434 1.00 91.50 624 ASP A N 1
ATOM 5100 C CA . ASP A 1 624 ? 7.199 -2.950 40.542 1.00 91.50 624 ASP A CA 1
ATOM 5101 C C . ASP A 1 624 ? 7.165 -1.740 41.501 1.00 91.50 624 ASP A C 1
ATOM 5103 O O . ASP A 1 624 ? 6.698 -0.641 41.160 1.00 91.50 624 ASP A O 1
ATOM 5107 N N . LYS A 1 625 ? 7.597 -1.964 42.747 1.00 88.25 625 LYS A N 1
ATOM 5108 C CA . LYS A 1 625 ? 7.627 -0.975 43.834 1.00 88.25 625 LYS A CA 1
ATOM 5109 C C . LYS A 1 625 ? 8.946 -0.229 43.883 1.00 88.25 625 LYS A C 1
ATOM 5111 O O . LYS A 1 625 ? 8.985 0.899 44.396 1.00 88.25 625 LYS A O 1
ATOM 5116 N N . ASN A 1 626 ? 10.023 -0.862 43.436 1.00 89.12 626 ASN A N 1
ATOM 5117 C CA . ASN A 1 626 ? 11.364 -0.308 43.534 1.00 89.12 626 ASN A CA 1
ATOM 5118 C C . ASN A 1 626 ? 11.690 0.638 42.345 1.00 89.12 626 ASN A C 1
ATOM 5120 O O . ASN A 1 626 ? 12.494 1.565 42.529 1.00 89.12 626 ASN A O 1
ATOM 5124 N N . PHE A 1 627 ? 10.921 0.548 41.250 1.00 88.81 627 PHE A N 1
ATOM 5125 C CA . PHE A 1 627 ? 11.013 1.287 39.985 1.00 88.81 627 PHE A CA 1
ATOM 5126 C C . PHE A 1 627 ? 12.246 0.929 39.142 1.00 88.81 627 PHE A C 1
ATOM 5128 O O . PHE A 1 627 ? 12.806 1.808 38.478 1.00 88.81 627 PHE A O 1
ATOM 5135 N N . ASP A 1 628 ? 12.682 -0.328 39.178 1.00 89.25 628 ASP A N 1
ATOM 5136 C CA . ASP A 1 628 ? 13.836 -0.831 38.425 1.00 89.25 628 ASP A CA 1
ATOM 5137 C C . ASP A 1 628 ? 13.466 -1.542 37.111 1.00 89.25 628 ASP A C 1
ATOM 5139 O O . ASP A 1 628 ? 14.359 -2.016 36.404 1.00 89.25 628 ASP A O 1
ATOM 5143 N N . ALA A 1 629 ? 12.172 -1.560 36.762 1.00 88.94 629 ALA A N 1
ATOM 5144 C CA . ALA A 1 629 ? 11.631 -2.226 35.579 1.00 88.94 629 ALA A CA 1
ATOM 5145 C C . ALA A 1 629 ? 11.832 -3.751 35.582 1.00 88.94 629 ALA A C 1
ATOM 5147 O O . ALA A 1 629 ? 11.854 -4.390 34.528 1.00 88.94 629 ALA A O 1
ATOM 5148 N N . ARG A 1 630 ? 11.940 -4.357 36.767 1.00 89.75 630 ARG A N 1
ATOM 5149 C CA . ARG A 1 630 ? 11.976 -5.805 36.987 1.00 89.75 630 ARG A CA 1
ATOM 5150 C C . ARG A 1 630 ? 10.973 -6.160 38.082 1.00 89.75 630 ARG A C 1
ATOM 5152 O O . ARG A 1 630 ? 10.474 -5.290 38.779 1.00 89.75 630 ARG A O 1
ATOM 5159 N N . LEU A 1 631 ? 10.623 -7.443 38.160 1.00 89.12 631 LEU A N 1
ATOM 5160 C CA . LEU A 1 631 ? 9.838 -7.981 39.268 1.00 89.12 631 LEU A CA 1
ATOM 5161 C C . LEU A 1 631 ? 10.692 -9.000 39.999 1.00 89.12 631 LEU A C 1
ATOM 5163 O O . LEU A 1 631 ? 11.176 -9.959 39.387 1.00 89.12 631 LEU A O 1
ATOM 5167 N N . ASP A 1 632 ? 10.865 -8.795 41.294 1.00 89.81 632 ASP A N 1
ATOM 5168 C CA . ASP A 1 632 ? 11.526 -9.755 42.166 1.00 89.81 632 ASP A CA 1
ATOM 5169 C C . ASP A 1 632 ? 10.503 -10.611 42.954 1.00 89.81 632 ASP A C 1
ATOM 5171 O O . ASP A 1 632 ? 9.305 -10.311 42.972 1.00 89.81 632 ASP A O 1
ATOM 5175 N N . PRO A 1 633 ? 10.932 -11.726 43.580 1.00 89.69 633 PRO A N 1
ATOM 5176 C CA . PRO A 1 633 ? 10.028 -12.579 44.351 1.00 89.69 633 PRO A CA 1
ATOM 5177 C C . PRO A 1 633 ? 9.374 -11.912 45.568 1.00 89.69 633 PRO A C 1
ATOM 5179 O O . PRO A 1 633 ? 8.442 -12.493 46.113 1.00 89.69 633 PRO A O 1
ATOM 5182 N N . GLU A 1 634 ? 9.873 -10.768 46.048 1.00 88.12 634 GLU A N 1
ATOM 5183 C CA . GLU A 1 634 ? 9.248 -10.025 47.150 1.00 88.12 634 GLU A CA 1
ATOM 5184 C C . GLU A 1 634 ? 8.095 -9.138 46.651 1.00 88.12 634 GLU A C 1
ATOM 5186 O O . GLU A 1 634 ? 7.199 -8.793 47.427 1.00 88.12 634 GLU A O 1
ATOM 5191 N N . GLU A 1 635 ? 8.100 -8.780 45.365 1.00 86.94 635 GLU A N 1
ATOM 5192 C CA . GLU A 1 635 ? 7.063 -7.970 44.727 1.00 86.94 635 GLU A CA 1
ATOM 5193 C C . GLU A 1 635 ? 5.865 -8.791 44.207 1.00 86.94 635 GLU A C 1
ATOM 5195 O O . GLU A 1 635 ? 4.751 -8.257 44.167 1.00 86.94 635 GLU A O 1
ATOM 5200 N N . LEU A 1 636 ? 6.070 -10.065 43.838 1.00 83.75 636 LEU A N 1
ATOM 5201 C CA . LEU A 1 636 ? 5.047 -11.013 43.343 1.00 83.75 636 LEU A CA 1
ATOM 5202 C C . LEU A 1 636 ? 4.212 -11.650 44.465 1.00 83.75 636 LEU A C 1
ATOM 5204 O O . LEU A 1 636 ? 2.970 -11.725 44.286 1.00 83.75 636 LEU A O 1
#

InterPro domains:
  IPR002048 EF-hand domain [PF13202] (57-74)
  IPR002048 EF-hand domain [PF13202] (398-416)
  IPR002048 EF-hand domain [PS50222] (49-84)
  IPR002048 EF-hand domain [PS50222] (391-426)
  IPR002048 EF-hand domain [PS50222] (471-506)
  IPR002048 EF-hand domain [PS50222] (581-616)
  IPR002048 EF-hand domain [SM00054] (53-81)
  IPR002048 EF-hand domain [SM00054] (133-161)
  IPR002048 EF-hand domain [SM00054] (166-194)
  IPR002048 EF-hand domain [SM00054] (213-241)
  IPR002048 EF-hand domain [SM00054] (243-271)
  IPR002048 EF-hand domain [SM00054] (395-423)
  IPR002048 EF-hand domain [SM00054] (475-503)
  IPR002048 EF-hand domain [SM00054] (554-583)
  IPR002048 EF-hand domain [SM00054] (585-613)
  IPR011992 EF-hand domain pair [SSF47473] (55-158)
  IPR011992 EF-hand domain pair [SSF47473] (129-267)
  IPR011992 EF-hand domain pair [SSF47473] (277-355)
  IPR011992 EF-hand domain pair [SSF47473] (368-499)
  IPR011992 EF-hand domain pair [SSF47473] (471-609)

Foldseek 3Di:
DDDDDDDDDDDDDDDDDDDDDDDDDDDDDDDDDDDDDDDDDDDPPVPVPADVVLVVLQCVLPPVNPQWHALVSQLVSDDPVCSLLSSLQQCLLPPVNPRIHHSLSSLCHPVHDLQSRADDFLLVVVLVVLLVVVVVLQVVLPPVPPQKDAQVSCVVSQSQVSFALSNPDHPCQQPPVPPRIHHSVSSSQLSCQLSQCAPPVSHGQADRSLKGFLLLVVVQLPPVVPQKHALVSCCVVQVDSVVSVVLCVQQVPVPPRIHHLNSVVVDPVRIDRLVVVQSVLPPVSPQKAALVSQCPDDDLSNVCSLQQQQLQVPVNPRIGHSNSSSLGPVSRNSHDQSDAFEPPVQPQWAALVSQDPPSPSGNSSSSRVLQCSLPNQNLRIHHCSSGHHDHPHCHLVVLQCQLPPVPPQKHALVSQLVSDDPVCSLLSSLQQCQLPPVNPRIHHSLSSLLGPVHDLSRRADDDVLLVVLVVLLVVVQVVQCVQPPVPPSWAAPVSQVVDPDPPVPPQSSPDDPCQLPLVPPRIRHSVSSSQSSCCRSVQAPSVGHGQAHGSRWGFPVVVQVQLCPVPPQKRALVSVCVPDPPDPVSVVLCVQQVPVPPRIHHPNSVVVDPVGTDRVVVVQSVLPPVSPNDHDPVSD

Radius of gyration: 29.27 Å; chains: 1; bounding box: 64×89×87 Å

Organism: NCBI:txid122